Protein AF-A0A2N5TA46-F1 (afdb_monomer)

Foldseek 3Di:
DDDDDDDDDDDDDDDDDDDDDDPPPDDDDDDDDDDDDDDDPPPDDDDDDPPPPPPDDPVNLLVVLLVLLLVDDDDPDDDDDDDVLVVLLVLLVPDDPVQDPPPVASYPLLSVLSVVCPGDPPGDDLVVSVVVQVVVVVVVRHHDHPVSSSSSSVSSNVVLPWDWDWDAFPVGRIWIWTQVQSVVQVLLVDPVRLVQFDQFAEDDVPPPFQALSPDCLQFWQADQLQHDFWDQAPVRDIAGAQFWFQFLVRAIWGFRHWHDYPNFIKTWTARWDWDDPDDDAAIATEDAPPDTPPDPRTDMDGPNRTDDTQQPDADPVRDRNCRRHVQFYFHADPRDTHTDHGPPHVVCVLFVSFAEGEWEKAKEWDWDAPDPDSPPRIKIWIWIATSRGFLVVRPPPVRIGTITMDSVDDPLRNVLVVLVSLVCLSNRFDWHQRNVVRDIHTYHYAHQFYEDAQVVLCQQLQADRQPQAQQNDLWARLGDPDPVCCPDPVSVCQVVQHDPVRHHHHGHTDFLVLQVVLLVVLLVVLLVDLDPVVSVVSCNVSRGHWPLLVVQSVVLNVLQVVLVVCVVVVHDDDPQSPDSGGVSVVCCCVPPVVSSTRSSSSRRSDISNPRHDHDCFVPPQVHPLLVLLVVLLVPDDPVRLVQLLVLQVVDDCPVPPAPDDDSCCSRPVSVPDGSSNSLVCLVCCLPRVVVVDDPVSNVVSVVSNVVVVVVVVVVSSVVSVDDD

Organism: NCBI:txid200324

pLDDT: mean 81.71, std 19.93, range [21.41, 98.12]

Sequence (724 aa):
MDTDQNLNEAPLFVDEREGPTLDDFQNSEDEPDGEAEGIPDSIFSEEEPDDNETELNWIDMIDVAMEQIGSEPKDRTCNPPFSNFCQEETMIDDLTPDKTSWYPFLNKEYLVASLLVGYLYKIISRDMYHQIQSILTLYHVILPRWEAIQHMRAKIQTLINHTIIEKESVFGNPMFALNAKEIISDDLMNPLVAPHIDFFAEETKGNNIYKASQSNKWLKELAPDLRVQMVKSKNKKHFYNLEPVKMKNGKITVPVFFYIHQNEYFAKCYTPVYKSNQPNSKIQIGIPKNLLFNDEAMTVFPVDNMELTYDKIRMVNGMKLSECCRGNIYEINLNNWDLTILLPNPWRTKADGRILRHMPVNLYCDDTSGNKSKKWNKHISYYFTLSGLPPKILNQQFNCHFLCTSNIAGSLELGEMVVEQFNEMSDNGFEAYNITISQKVLVMTSVLCFLADSPMHAKITNTPVPGNSLNPCRYCILSSEKMKDRKHMPYICQFVQKNYHGLNCPNRVRTMEETSKNSKALWAYVKETMKLDKLNKKSLEFGVRDQINQKFAKQLFDYKAERVAIIKSGEELPEDMTNEIPQKLVDMEKNNPEKLFNPFLKLRGFDMVKDTPVDVLHVFLLGVVKYLFQDFMDGLNQKSKEKLLALWYSFNTNSLNIPSIRPTSMVQLLSSLIGKDFRIILQAAPFICFQFMTPSDIKIWSSLCHLGSLVFQVLTTWKNILKI

Structure (mmCIF, N/CA/C/O backbone):
data_AF-A0A2N5TA46-F1
#
_entry.id   AF-A0A2N5TA46-F1
#
loop_
_atom_site.group_PDB
_atom_site.id
_atom_site.type_symbol
_atom_site.label_atom_id
_atom_site.label_alt_id
_atom_site.label_comp_id
_atom_site.label_asym_id
_atom_site.label_entity_id
_atom_site.label_seq_id
_atom_site.pdbx_PDB_ins_code
_atom_site.Cartn_x
_atom_site.Cartn_y
_atom_site.Cartn_z
_atom_site.occupancy
_atom_site.B_iso_or_equiv
_atom_site.auth_seq_id
_atom_site.auth_comp_id
_atom_site.auth_asym_id
_atom_site.auth_atom_id
_atom_site.pdbx_PDB_model_num
ATOM 1 N N . MET A 1 1 ? 67.614 23.325 -19.350 1.00 29.45 1 MET A N 1
ATOM 2 C CA . MET A 1 1 ? 68.332 24.016 -20.434 1.00 29.45 1 MET A CA 1
ATOM 3 C C . MET A 1 1 ? 67.360 24.085 -21.583 1.00 29.45 1 MET A C 1
ATOM 5 O O . MET A 1 1 ? 66.917 23.037 -22.034 1.00 29.45 1 MET A O 1
ATOM 9 N N . ASP A 1 2 ? 66.940 25.306 -21.886 1.00 22.94 2 ASP A N 1
ATOM 10 C CA . ASP A 1 2 ? 66.052 25.662 -22.988 1.00 22.94 2 ASP A CA 1
ATOM 11 C C . ASP A 1 2 ? 66.687 25.428 -24.368 1.00 22.94 2 ASP A C 1
ATOM 13 O O . ASP A 1 2 ? 67.900 25.228 -24.455 1.00 22.94 2 ASP A O 1
ATOM 17 N N . THR A 1 3 ? 65.803 25.564 -25.371 1.00 23.62 3 THR A N 1
ATOM 18 C CA . THR A 1 3 ? 65.992 25.895 -26.802 1.00 23.62 3 THR A CA 1
ATOM 19 C C . THR A 1 3 ? 66.505 24.774 -27.724 1.00 23.62 3 THR A C 1
ATOM 21 O O . THR A 1 3 ? 67.377 24.000 -27.359 1.00 23.62 3 THR A O 1
ATOM 24 N N . ASP A 1 4 ? 66.020 24.576 -28.957 1.00 24.50 4 ASP A N 1
ATOM 25 C CA . ASP A 1 4 ? 65.034 25.273 -29.798 1.00 24.50 4 ASP A CA 1
ATOM 26 C C . ASP A 1 4 ? 64.664 24.372 -31.011 1.00 24.50 4 ASP A C 1
ATOM 28 O O . ASP A 1 4 ? 65.477 23.546 -31.418 1.00 24.50 4 ASP A O 1
ATOM 32 N N . GLN A 1 5 ? 63.437 24.543 -31.536 1.00 26.03 5 GLN A N 1
ATOM 33 C CA . GLN A 1 5 ? 63.015 24.720 -32.955 1.00 26.03 5 GLN A CA 1
ATOM 34 C C . GLN A 1 5 ? 63.821 24.046 -34.106 1.00 26.03 5 GLN A C 1
ATOM 36 O O . GLN A 1 5 ? 65.039 24.061 -34.114 1.00 26.03 5 GLN A O 1
ATOM 41 N N . ASN A 1 6 ? 63.272 23.569 -35.232 1.00 23.53 6 ASN A N 1
ATOM 42 C CA . ASN A 1 6 ? 61.960 23.686 -35.877 1.00 23.53 6 ASN A CA 1
ATOM 43 C C . ASN A 1 6 ? 61.950 22.815 -37.166 1.00 23.53 6 ASN A C 1
ATOM 45 O O . ASN A 1 6 ? 63.008 22.547 -37.727 1.00 23.53 6 ASN A O 1
ATOM 49 N N . LEU A 1 7 ? 60.739 22.558 -37.681 1.00 22.84 7 LEU A N 1
ATOM 50 C CA . LEU A 1 7 ? 60.357 22.422 -39.105 1.00 22.84 7 LEU A CA 1
ATOM 51 C C . LEU A 1 7 ? 60.828 21.203 -39.928 1.00 22.84 7 LEU A C 1
ATOM 53 O O . LEU A 1 7 ? 61.978 21.095 -40.333 1.00 22.84 7 LEU A O 1
ATOM 57 N N . ASN A 1 8 ? 59.849 20.386 -40.335 1.00 23.28 8 ASN A N 1
ATOM 58 C CA . ASN A 1 8 ? 59.770 19.868 -41.704 1.00 23.28 8 ASN A CA 1
ATOM 59 C C . ASN A 1 8 ? 58.305 19.748 -42.152 1.00 23.28 8 ASN A C 1
ATOM 61 O O . ASN A 1 8 ? 57.431 19.348 -41.382 1.00 23.28 8 ASN A O 1
ATOM 65 N N . GLU A 1 9 ? 58.079 20.165 -43.395 1.00 24.89 9 GLU A N 1
ATOM 66 C CA . GLU A 1 9 ? 56.803 20.315 -44.093 1.00 24.89 9 GLU A CA 1
ATOM 67 C C . GLU A 1 9 ? 56.245 18.981 -44.647 1.00 24.89 9 GLU A C 1
ATOM 69 O O . GLU A 1 9 ? 56.944 17.976 -44.751 1.00 24.89 9 GLU A O 1
ATOM 74 N N . ALA A 1 10 ? 54.944 19.024 -44.957 1.00 21.41 10 ALA A N 1
ATOM 75 C CA . ALA A 1 10 ? 53.957 17.994 -45.343 1.00 21.41 10 ALA A CA 1
ATOM 76 C C . ALA A 1 10 ? 54.214 17.318 -46.737 1.00 21.41 10 ALA A C 1
ATOM 78 O O . ALA A 1 10 ? 55.210 17.692 -47.354 1.00 21.41 10 ALA A O 1
ATOM 79 N N . PRO A 1 11 ? 53.356 16.421 -47.326 1.00 28.27 11 PRO A N 1
ATOM 80 C CA . PRO A 1 11 ? 51.952 16.100 -46.985 1.00 28.27 11 PRO A CA 1
ATOM 81 C C . PRO A 1 11 ? 51.408 14.646 -47.200 1.00 28.27 11 PRO A C 1
ATOM 83 O O . PRO A 1 11 ? 52.028 13.799 -47.829 1.00 28.27 11 PRO A O 1
ATOM 86 N N . LEU A 1 12 ? 50.176 14.445 -46.687 1.00 22.11 12 LEU A N 1
ATOM 87 C CA . LEU A 1 12 ? 49.022 13.644 -47.177 1.00 22.11 12 LEU A CA 1
ATOM 88 C C . LEU A 1 12 ? 49.197 12.171 -47.613 1.00 22.11 12 LEU A C 1
ATOM 90 O O . LEU A 1 12 ? 49.771 11.903 -48.655 1.00 22.11 12 LEU A O 1
ATOM 94 N N . PHE A 1 13 ? 48.522 11.251 -46.904 1.00 22.31 13 PHE A N 1
ATOM 95 C CA . PHE A 1 13 ? 47.407 10.427 -47.425 1.00 22.31 13 PHE A CA 1
ATOM 96 C C . PHE A 1 13 ? 46.668 9.776 -46.236 1.00 22.31 13 PHE A C 1
ATOM 98 O O . PHE A 1 13 ? 47.216 8.934 -45.527 1.00 22.31 13 PHE A O 1
ATOM 105 N N . VAL A 1 14 ? 45.436 10.228 -45.994 1.00 23.48 14 VAL A N 1
ATOM 106 C CA . VAL A 1 14 ? 44.452 9.626 -45.082 1.00 23.48 14 VAL A CA 1
ATOM 107 C C . VAL A 1 14 ? 43.553 8.762 -45.957 1.00 23.48 14 VAL A C 1
ATOM 109 O O . VAL A 1 14 ? 43.033 9.268 -46.947 1.00 23.48 14 VAL A O 1
ATOM 112 N N . ASP A 1 15 ? 43.406 7.482 -45.622 1.00 23.16 15 ASP A N 1
ATOM 113 C CA . ASP A 1 15 ? 42.408 6.607 -46.239 1.00 23.16 15 ASP A CA 1
ATOM 114 C C . ASP A 1 15 ? 41.250 6.449 -45.246 1.00 23.16 15 ASP A C 1
ATOM 116 O O . ASP A 1 15 ? 41.413 5.940 -44.131 1.00 23.16 15 ASP A O 1
ATOM 120 N N . GLU A 1 16 ? 40.108 7.002 -45.638 1.00 23.44 16 GLU A N 1
ATOM 121 C CA . GLU A 1 16 ? 38.848 7.038 -44.911 1.00 23.44 16 GLU A CA 1
ATOM 122 C C . GLU A 1 16 ? 38.172 5.660 -44.968 1.00 23.44 16 GLU A C 1
ATOM 124 O O . GLU A 1 16 ? 37.901 5.113 -46.035 1.00 23.44 16 GLU A O 1
ATOM 129 N N . ARG A 1 17 ? 37.821 5.104 -43.805 1.00 23.27 17 ARG A N 1
ATOM 130 C CA . ARG A 1 17 ? 36.659 4.212 -43.694 1.00 23.27 17 ARG A CA 1
ATOM 131 C C . ARG A 1 17 ? 35.778 4.723 -42.573 1.00 23.27 17 ARG A C 1
ATOM 133 O O . ARG A 1 17 ? 36.022 4.461 -41.397 1.00 23.27 17 ARG A O 1
ATOM 140 N N . GLU A 1 18 ? 34.788 5.501 -42.980 1.00 24.05 18 GLU A N 1
ATOM 141 C CA . GLU A 1 18 ? 33.686 5.980 -42.160 1.00 24.05 18 GLU A CA 1
ATOM 142 C C . GLU A 1 18 ? 32.912 4.786 -41.576 1.00 24.05 18 GLU A C 1
ATOM 144 O O . GLU A 1 18 ? 32.388 3.938 -42.299 1.00 24.05 18 GLU A O 1
ATOM 149 N N . GLY A 1 19 ? 32.866 4.702 -40.247 1.00 26.52 19 GLY A N 1
ATOM 150 C CA . GLY A 1 19 ? 31.848 3.946 -39.515 1.00 26.52 19 GLY A CA 1
ATOM 151 C C . GLY A 1 19 ? 30.713 4.901 -39.128 1.00 26.52 19 GLY A C 1
ATOM 152 O O . GLY A 1 19 ? 30.986 6.084 -38.912 1.00 26.52 19 GLY A O 1
ATOM 153 N N . PRO A 1 20 ? 29.452 4.442 -39.045 1.00 25.70 20 PRO A N 1
ATOM 154 C CA . PRO A 1 20 ? 28.317 5.347 -38.928 1.00 25.70 20 PRO A CA 1
ATOM 155 C C . PRO A 1 20 ? 28.329 6.108 -37.594 1.00 25.70 20 PRO A C 1
ATOM 157 O O . PRO A 1 20 ? 28.584 5.548 -36.525 1.00 25.70 20 PRO A O 1
ATOM 160 N N . THR A 1 21 ? 28.063 7.410 -37.689 1.00 24.97 21 THR A N 1
ATOM 161 C CA . THR A 1 21 ? 27.964 8.378 -36.594 1.00 24.97 21 THR A CA 1
ATOM 162 C C . THR A 1 21 ? 26.692 8.204 -35.760 1.00 24.97 21 THR A C 1
ATOM 164 O O . THR A 1 21 ? 25.652 7.757 -36.227 1.00 24.97 21 THR A O 1
ATOM 167 N N . LEU A 1 22 ? 26.806 8.581 -34.489 1.00 29.48 22 LEU A N 1
ATOM 168 C CA . LEU A 1 22 ? 25.920 8.270 -33.364 1.00 29.48 22 LEU A CA 1
ATOM 169 C C . LEU A 1 22 ? 24.770 9.287 -33.167 1.00 29.48 22 LEU A C 1
ATOM 171 O O . LEU A 1 22 ? 24.474 9.631 -32.024 1.00 29.48 22 LEU A O 1
ATOM 175 N N . ASP A 1 23 ? 24.130 9.753 -34.247 1.00 24.45 23 ASP A N 1
ATOM 176 C CA . ASP A 1 23 ? 23.087 10.803 -34.187 1.00 24.45 23 ASP A CA 1
ATOM 177 C C . ASP A 1 23 ? 21.690 10.425 -34.744 1.00 24.45 23 ASP A C 1
ATOM 179 O O . ASP A 1 23 ? 20.786 11.250 -34.681 1.00 24.45 23 ASP A O 1
ATOM 183 N N . ASP A 1 24 ? 21.427 9.173 -35.145 1.00 25.41 24 ASP A N 1
ATOM 184 C CA . ASP A 1 24 ? 20.117 8.763 -35.711 1.00 25.41 24 ASP A CA 1
ATOM 185 C C . ASP A 1 24 ? 19.249 7.869 -34.792 1.00 25.41 24 ASP A C 1
ATOM 187 O O . ASP A 1 24 ? 18.614 6.917 -35.235 1.00 25.41 24 ASP A O 1
ATOM 191 N N . PHE A 1 25 ? 19.175 8.165 -33.488 1.00 27.08 25 PHE A N 1
ATOM 192 C CA . PHE A 1 25 ? 18.201 7.521 -32.576 1.00 27.08 25 PHE A CA 1
ATOM 193 C C . PHE A 1 25 ? 17.400 8.531 -31.743 1.00 27.08 25 PHE A C 1
ATOM 195 O O . PHE A 1 25 ? 17.195 8.370 -30.537 1.00 27.08 25 PHE A O 1
ATOM 202 N N . GLN A 1 26 ? 16.914 9.586 -32.394 1.00 28.41 26 GLN A N 1
ATOM 203 C CA . GLN A 1 26 ? 15.806 10.388 -31.882 1.00 28.41 26 GLN A CA 1
ATOM 204 C C . GLN A 1 26 ? 14.692 10.414 -32.932 1.00 28.41 26 GLN A C 1
ATOM 206 O O . GLN A 1 26 ? 14.925 10.828 -34.060 1.00 28.41 26 GLN A O 1
ATOM 211 N N . ASN A 1 27 ? 13.493 10.005 -32.500 1.00 25.33 27 ASN A N 1
ATOM 212 C CA . ASN A 1 27 ? 12.210 9.907 -33.220 1.00 25.33 27 ASN A CA 1
ATOM 213 C C . ASN A 1 27 ? 11.881 8.531 -33.828 1.00 25.33 27 ASN A C 1
ATOM 215 O O . ASN A 1 27 ? 12.251 8.219 -34.953 1.00 25.33 27 ASN A O 1
ATOM 219 N N . SER A 1 28 ? 11.112 7.736 -33.079 1.00 23.19 28 SER A N 1
ATOM 220 C CA . SER A 1 28 ? 10.091 6.810 -33.604 1.00 23.19 28 SER A CA 1
ATOM 221 C C . SER A 1 28 ? 9.283 6.238 -32.431 1.00 23.19 28 SER A C 1
ATOM 223 O O . SER A 1 28 ? 9.544 5.155 -31.917 1.00 23.19 28 SER A O 1
ATOM 225 N N . GLU A 1 29 ? 8.320 7.022 -31.947 1.00 30.52 29 GLU A N 1
ATOM 226 C CA . GLU A 1 29 ? 7.071 6.445 -31.447 1.00 30.52 29 GLU A CA 1
ATOM 227 C C . GLU A 1 29 ? 6.138 6.441 -32.672 1.00 30.52 29 GLU A C 1
ATOM 229 O O . GLU A 1 29 ? 5.979 7.495 -33.284 1.00 30.52 29 GLU A O 1
ATOM 234 N N . ASP A 1 30 ? 5.617 5.259 -33.021 1.00 26.78 30 ASP A N 1
ATOM 235 C CA . ASP A 1 30 ? 4.690 4.900 -34.119 1.00 26.78 30 ASP A CA 1
ATOM 236 C C . ASP A 1 30 ? 5.305 4.146 -35.333 1.00 26.78 30 ASP A C 1
ATOM 238 O O . ASP A 1 30 ? 6.180 4.667 -36.018 1.00 26.78 30 ASP A O 1
ATOM 242 N N . GLU A 1 31 ? 4.748 2.939 -35.589 1.00 25.23 31 GLU A N 1
ATOM 243 C CA . GLU A 1 31 ? 4.816 2.021 -36.767 1.00 25.23 31 GLU A CA 1
ATOM 244 C C . GLU A 1 31 ? 5.613 0.682 -36.632 1.00 25.23 31 GLU A C 1
ATOM 246 O O . GLU A 1 31 ? 6.536 0.582 -35.825 1.00 25.23 31 GLU A O 1
ATOM 251 N N . PRO A 1 32 ? 5.173 -0.407 -37.320 1.00 28.12 32 PRO A N 1
ATOM 252 C CA . PRO A 1 32 ? 5.098 -1.765 -36.764 1.00 28.12 32 PRO A CA 1
ATOM 253 C C . PRO A 1 32 ? 6.336 -2.646 -36.999 1.00 28.12 32 PRO A C 1
ATOM 255 O O . PRO A 1 32 ? 7.006 -2.573 -38.026 1.00 28.12 32 PRO A O 1
ATOM 258 N N . ASP A 1 33 ? 6.579 -3.553 -36.049 1.00 27.38 33 ASP A N 1
ATOM 259 C CA . ASP A 1 33 ? 7.666 -4.538 -36.074 1.00 27.38 33 ASP A CA 1
ATOM 260 C C . ASP A 1 33 ? 7.595 -5.472 -37.297 1.00 27.38 33 ASP A C 1
ATOM 262 O O . ASP A 1 33 ? 6.745 -6.365 -37.368 1.00 27.38 33 ASP A O 1
ATOM 266 N N . GLY A 1 34 ? 8.549 -5.308 -38.214 1.00 23.86 34 GLY A N 1
ATOM 267 C CA . GLY A 1 34 ? 8.835 -6.239 -39.301 1.00 23.86 34 GLY A CA 1
ATOM 268 C C . GLY A 1 34 ? 9.556 -7.503 -38.817 1.00 23.86 34 GLY A C 1
ATOM 269 O O . GLY A 1 34 ? 10.651 -7.440 -38.266 1.00 23.86 34 GLY A O 1
ATOM 270 N N . GLU A 1 35 ? 8.871 -8.629 -39.011 1.00 25.56 35 GLU A N 1
ATOM 271 C CA . GLU A 1 35 ? 9.327 -9.988 -39.345 1.00 25.56 35 GLU A CA 1
ATOM 272 C C . GLU A 1 35 ? 10.775 -10.405 -38.999 1.00 25.56 35 GLU A C 1
ATOM 274 O O . GLU A 1 35 ? 11.746 -9.999 -39.633 1.00 25.56 35 GLU A O 1
ATOM 279 N N . ALA A 1 36 ? 10.891 -11.364 -38.073 1.00 27.27 36 ALA A N 1
ATOM 280 C CA . ALA A 1 36 ? 11.985 -12.332 -38.051 1.00 27.27 36 ALA A CA 1
ATOM 281 C C . ALA A 1 36 ? 11.397 -13.717 -38.361 1.00 27.27 36 ALA A C 1
ATOM 283 O O . ALA A 1 36 ? 10.435 -14.145 -37.718 1.00 27.27 36 ALA A O 1
ATOM 284 N N . GLU A 1 37 ? 11.951 -14.368 -39.382 1.00 26.61 37 GLU A N 1
ATOM 285 C CA . GLU A 1 37 ? 11.526 -15.654 -39.938 1.00 26.61 37 GLU A CA 1
ATOM 286 C C . GLU A 1 37 ? 11.406 -16.765 -38.878 1.00 26.61 37 GLU A C 1
ATOM 288 O O . GLU A 1 37 ? 12.203 -16.871 -37.944 1.00 26.61 37 GLU A O 1
ATOM 293 N N . GLY A 1 38 ? 10.367 -17.590 -39.036 1.00 26.06 38 GLY A N 1
ATOM 294 C CA . GLY A 1 38 ? 9.942 -18.599 -38.073 1.00 26.06 38 GLY A CA 1
ATOM 295 C C . GLY A 1 38 ? 10.876 -19.804 -37.925 1.00 26.06 38 GLY A C 1
ATOM 296 O O . GLY A 1 38 ? 11.533 -20.246 -38.865 1.00 26.06 38 GLY A O 1
ATOM 297 N N . ILE A 1 39 ? 10.844 -20.393 -36.727 1.00 26.86 39 ILE A N 1
ATOM 298 C CA . ILE A 1 39 ? 11.339 -21.745 -36.436 1.00 26.86 39 ILE A CA 1
ATOM 299 C C . ILE A 1 39 ? 10.184 -22.518 -35.759 1.00 26.86 39 ILE A C 1
ATOM 301 O O . ILE A 1 39 ? 9.507 -21.929 -34.918 1.00 26.86 39 ILE A O 1
ATOM 305 N N . PRO A 1 40 ? 9.902 -23.789 -36.118 1.00 26.17 40 PRO A N 1
ATOM 306 C CA . PRO A 1 40 ? 8.615 -24.436 -35.827 1.00 26.17 40 PRO A CA 1
ATOM 307 C C . PRO A 1 40 ? 8.371 -24.784 -34.348 1.00 26.17 40 PRO A C 1
ATOM 309 O O . PRO A 1 40 ? 9.237 -25.354 -33.683 1.00 26.17 40 PRO A O 1
ATOM 312 N N . ASP A 1 41 ? 7.126 -24.578 -33.908 1.00 27.61 41 ASP A N 1
ATOM 313 C CA . ASP A 1 41 ? 6.536 -24.817 -32.573 1.00 27.61 41 ASP A CA 1
ATOM 314 C C . ASP A 1 41 ? 6.483 -26.293 -32.093 1.00 27.61 41 ASP A C 1
ATOM 316 O O . ASP A 1 41 ? 5.653 -26.652 -31.262 1.00 27.61 41 ASP A O 1
ATOM 320 N N . SER A 1 42 ? 7.345 -27.189 -32.583 1.00 26.03 42 SER A N 1
ATOM 321 C CA . SER A 1 42 ? 7.214 -28.644 -32.336 1.00 26.03 42 SER A CA 1
ATOM 322 C C . SER A 1 42 ? 8.268 -29.284 -31.420 1.00 26.03 42 SER A C 1
ATOM 324 O O . SER A 1 42 ? 8.308 -30.505 -31.320 1.00 26.03 42 SER A O 1
ATOM 326 N N . ILE A 1 43 ? 9.110 -28.507 -30.726 1.00 27.42 43 ILE A N 1
ATOM 327 C CA . ILE A 1 43 ? 10.175 -29.063 -29.852 1.00 27.42 43 ILE A CA 1
ATOM 328 C C . ILE A 1 43 ? 9.984 -28.731 -28.359 1.00 27.42 43 ILE A C 1
ATOM 330 O O . ILE A 1 43 ? 10.680 -29.279 -27.509 1.00 27.42 43 ILE A O 1
ATOM 334 N N . PHE A 1 44 ? 9.005 -27.900 -27.995 1.00 31.06 44 PHE A N 1
ATOM 335 C CA . PHE A 1 44 ? 8.810 -27.483 -26.601 1.00 31.06 44 PHE A CA 1
ATOM 336 C C . PHE A 1 44 ? 7.364 -27.661 -26.143 1.00 31.06 44 PHE A C 1
ATOM 338 O O . PHE A 1 44 ? 6.662 -26.698 -25.848 1.00 31.06 44 PHE A O 1
ATOM 345 N N . SER A 1 45 ? 6.931 -28.914 -26.059 1.00 30.86 45 SER A N 1
ATOM 346 C CA . SER A 1 45 ? 5.736 -29.296 -25.309 1.00 30.86 45 SER A CA 1
ATOM 347 C C . SER A 1 45 ? 5.979 -30.619 -24.590 1.00 30.86 45 SER A C 1
ATOM 349 O O . SER A 1 45 ? 5.493 -31.661 -25.012 1.00 30.86 45 SER A O 1
ATOM 351 N N . GLU A 1 46 ? 6.738 -30.560 -23.502 1.00 26.53 46 GLU A N 1
ATOM 352 C CA . GLU A 1 46 ? 6.611 -31.512 -22.402 1.00 26.53 46 GLU A CA 1
ATOM 353 C C . GLU A 1 46 ? 6.507 -30.676 -21.121 1.00 26.53 46 GLU A C 1
ATOM 355 O O . GLU A 1 46 ? 7.467 -30.041 -20.678 1.00 26.53 46 GLU A O 1
ATOM 360 N N . GLU A 1 47 ? 5.284 -30.578 -20.599 1.00 29.75 47 GLU A N 1
ATOM 361 C CA . GLU A 1 47 ? 5.034 -30.162 -19.223 1.00 29.75 47 GLU A CA 1
ATOM 362 C C . GLU A 1 47 ? 5.532 -31.302 -18.327 1.00 29.75 47 GLU A C 1
ATOM 364 O O . GLU A 1 47 ? 4.942 -32.380 -18.316 1.00 29.75 47 GLU A O 1
ATOM 369 N N . GLU A 1 48 ? 6.638 -31.098 -17.609 1.00 26.58 48 GLU A N 1
ATOM 370 C CA . GLU A 1 48 ? 6.962 -31.986 -16.491 1.00 26.58 48 GLU A CA 1
ATOM 371 C C . GLU A 1 48 ? 6.053 -31.653 -15.295 1.00 26.58 48 GLU A C 1
ATOM 373 O O . GLU A 1 48 ? 5.805 -30.469 -15.030 1.00 26.58 48 GLU A O 1
ATOM 378 N N . PRO A 1 49 ? 5.552 -32.675 -14.576 1.00 28.05 49 PRO A N 1
ATOM 379 C CA . PRO A 1 49 ? 4.652 -32.497 -13.449 1.00 28.05 49 PRO A CA 1
ATOM 380 C C . PRO A 1 49 ? 5.414 -31.875 -12.276 1.00 28.05 49 PRO A C 1
ATOM 382 O O . PRO A 1 49 ? 6.499 -32.320 -11.898 1.00 28.05 49 PRO A O 1
ATOM 385 N N . ASP A 1 50 ? 4.848 -30.822 -11.695 1.00 28.25 50 ASP A N 1
ATOM 386 C CA . ASP A 1 50 ? 5.333 -30.253 -10.440 1.00 28.25 50 ASP A CA 1
ATOM 387 C C . ASP A 1 50 ? 4.899 -31.204 -9.308 1.00 28.25 50 ASP A C 1
ATOM 389 O O . ASP A 1 50 ? 3.828 -31.045 -8.726 1.00 28.25 50 ASP A O 1
ATOM 393 N N . ASP A 1 51 ? 5.707 -32.238 -9.039 1.00 30.22 51 ASP A N 1
ATOM 394 C CA . ASP A 1 51 ? 5.513 -33.236 -7.969 1.00 30.22 51 ASP A CA 1
ATOM 395 C C . ASP A 1 51 ? 5.732 -32.624 -6.567 1.00 30.22 51 ASP A C 1
ATOM 397 O O . ASP A 1 51 ? 6.546 -33.070 -5.757 1.00 30.22 51 ASP A O 1
ATOM 401 N N . ASN A 1 52 ? 4.990 -31.565 -6.260 1.00 34.38 52 ASN A N 1
ATOM 402 C CA . ASN A 1 52 ? 4.657 -31.154 -4.903 1.00 34.38 52 ASN A CA 1
ATOM 403 C C . ASN A 1 52 ? 3.169 -30.786 -4.856 1.00 34.38 52 ASN A C 1
ATOM 405 O O . ASN A 1 52 ? 2.793 -29.681 -4.460 1.00 34.38 52 ASN A O 1
ATOM 409 N N . GLU A 1 53 ? 2.313 -31.730 -5.250 1.00 37.25 53 GLU A N 1
ATOM 410 C CA . GLU A 1 53 ? 0.905 -31.719 -4.865 1.00 37.25 53 GLU A CA 1
ATOM 411 C C . GLU A 1 53 ? 0.824 -31.843 -3.336 1.00 37.25 53 GLU A C 1
ATOM 413 O O . GLU A 1 53 ? 0.766 -32.926 -2.756 1.00 37.25 53 GLU A O 1
ATOM 418 N N . THR A 1 54 ? 0.823 -30.709 -2.637 1.00 39.22 54 THR A N 1
ATOM 419 C CA . THR A 1 54 ? 0.050 -30.636 -1.398 1.00 39.22 54 THR A CA 1
ATOM 420 C C . THR A 1 54 ? -1.382 -30.985 -1.776 1.00 39.22 54 THR A C 1
ATOM 422 O O . THR A 1 54 ? -2.014 -30.182 -2.460 1.00 39.22 54 THR A O 1
ATOM 425 N N . GLU A 1 55 ? -1.859 -32.171 -1.382 1.00 38.41 55 GLU A N 1
ATOM 426 C CA . GLU A 1 55 ? -3.261 -32.577 -1.520 1.00 38.41 55 GLU A CA 1
ATOM 427 C C . GLU A 1 55 ? -4.151 -31.416 -1.050 1.00 38.41 55 GLU A C 1
ATOM 429 O O . GLU A 1 55 ? -4.212 -31.117 0.146 1.00 38.41 55 GLU A O 1
ATOM 434 N N . LEU A 1 56 ? -4.791 -30.713 -1.993 1.00 46.06 56 LEU A N 1
ATOM 435 C CA . LEU A 1 56 ? -5.824 -29.744 -1.647 1.00 46.06 56 LEU A CA 1
ATOM 436 C C . LEU A 1 56 ? -6.939 -30.522 -0.953 1.00 46.06 56 LEU A C 1
ATOM 438 O O . LEU A 1 56 ? -7.424 -31.531 -1.472 1.00 46.06 56 LEU A O 1
ATOM 442 N N . ASN A 1 57 ? -7.354 -30.057 0.220 1.00 53.16 57 ASN A N 1
ATOM 443 C CA . ASN A 1 57 ? -8.497 -30.643 0.894 1.00 53.16 57 ASN A CA 1
ATOM 444 C C . ASN A 1 57 ? -9.739 -30.445 0.005 1.00 53.16 57 ASN A C 1
ATOM 446 O O . ASN A 1 57 ? -9.887 -29.418 -0.657 1.00 53.16 57 ASN A O 1
ATOM 450 N N . TRP A 1 58 ? -10.653 -31.415 -0.012 1.00 49.41 58 TRP A N 1
ATOM 451 C CA . TRP A 1 58 ? -11.864 -31.368 -0.839 1.00 49.41 58 TRP A CA 1
ATOM 452 C C . TRP A 1 58 ? -12.710 -30.107 -0.586 1.00 49.41 58 TRP A C 1
ATOM 454 O O . TRP A 1 58 ? -13.370 -29.623 -1.499 1.00 49.41 58 TRP A O 1
ATOM 464 N N . ILE A 1 59 ? -12.658 -29.562 0.635 1.00 54.84 59 ILE A N 1
ATOM 465 C CA . ILE A 1 59 ? -13.315 -28.303 1.020 1.00 54.84 59 ILE A CA 1
ATOM 466 C C . ILE A 1 59 ? -12.670 -27.115 0.298 1.00 54.84 59 ILE A C 1
ATOM 468 O O . ILE A 1 59 ? -13.378 -26.309 -0.295 1.00 54.84 59 ILE A O 1
ATOM 472 N N . ASP A 1 60 ? -11.336 -27.062 0.264 1.00 57.00 60 ASP A N 1
ATOM 473 C CA . ASP A 1 60 ? -10.581 -25.988 -0.388 1.00 57.00 60 ASP A CA 1
ATOM 474 C C . ASP A 1 60 ? -10.905 -25.930 -1.888 1.00 57.00 60 ASP A C 1
ATOM 476 O O . ASP A 1 60 ? -11.046 -24.856 -2.466 1.00 57.00 60 ASP A O 1
ATOM 480 N N . MET A 1 61 ? -11.083 -27.093 -2.525 1.00 58.81 61 MET A N 1
ATOM 481 C CA . MET A 1 61 ? -11.481 -27.164 -3.932 1.00 58.81 61 MET A CA 1
ATOM 482 C C . MET A 1 61 ? -12.889 -26.619 -4.187 1.00 58.81 61 MET A C 1
ATOM 484 O O . MET A 1 61 ? -13.118 -26.017 -5.235 1.00 58.81 61 MET A O 1
ATOM 488 N N . ILE A 1 62 ? -13.832 -26.841 -3.266 1.00 62.59 62 ILE A N 1
ATOM 489 C CA . ILE A 1 62 ? -15.214 -26.359 -3.396 1.00 62.59 62 ILE A CA 1
ATOM 490 C C . ILE A 1 62 ? -15.267 -24.841 -3.233 1.00 62.59 62 ILE A C 1
ATOM 492 O O . ILE A 1 62 ? -15.919 -24.176 -4.037 1.00 62.59 62 ILE A O 1
ATOM 496 N N . ASP A 1 63 ? -14.558 -24.292 -2.246 1.00 61.00 63 ASP A N 1
ATOM 497 C CA . ASP A 1 63 ? -14.538 -22.848 -2.001 1.00 61.00 63 ASP A CA 1
ATOM 498 C C . ASP A 1 63 ? -13.892 -22.098 -3.177 1.00 61.00 63 ASP A C 1
ATOM 500 O O . ASP A 1 63 ? -14.470 -21.138 -3.691 1.00 61.00 63 ASP A O 1
ATOM 504 N N . VAL A 1 64 ? -12.763 -22.605 -3.693 1.00 62.59 64 VAL A N 1
ATOM 505 C CA . VAL A 1 64 ? -12.116 -22.077 -4.910 1.00 62.59 64 VAL A CA 1
ATOM 506 C C . VAL A 1 64 ? -13.063 -22.146 -6.109 1.00 62.59 64 VAL A C 1
ATOM 508 O O . VAL A 1 64 ? -13.186 -21.186 -6.865 1.00 62.59 64 VAL A O 1
ATOM 511 N N . ALA A 1 65 ? -13.754 -23.272 -6.291 1.00 62.19 65 ALA A N 1
ATOM 512 C CA . ALA A 1 65 ? -14.715 -23.446 -7.372 1.00 62.19 65 ALA A CA 1
ATOM 513 C C . ALA A 1 65 ? -15.878 -22.446 -7.294 1.00 62.19 65 ALA A C 1
ATOM 515 O O . ALA A 1 65 ? -16.269 -21.879 -8.311 1.00 62.19 65 ALA A O 1
ATOM 516 N N . MET A 1 66 ? -16.432 -22.214 -6.103 1.00 62.84 66 MET A N 1
ATOM 517 C CA . MET A 1 66 ? -17.532 -21.268 -5.903 1.00 62.84 66 MET A CA 1
ATOM 518 C C . MET A 1 66 ? -17.117 -19.824 -6.188 1.00 62.84 66 MET A C 1
ATOM 520 O O . MET A 1 66 ? -17.844 -19.109 -6.878 1.00 62.84 66 MET A O 1
ATOM 524 N N . GLU A 1 67 ? -15.943 -19.408 -5.714 1.00 61.44 67 GLU A N 1
ATOM 525 C CA . GLU A 1 67 ? -15.398 -18.074 -5.983 1.00 61.44 67 GLU A CA 1
ATOM 526 C C . GLU A 1 67 ? -15.112 -17.872 -7.481 1.00 61.44 67 GLU A C 1
ATOM 528 O O . GLU A 1 67 ? -15.438 -16.834 -8.067 1.00 61.44 67 GLU A O 1
ATOM 533 N N . GLN A 1 68 ? -14.576 -18.902 -8.141 1.00 62.34 68 GLN A N 1
ATOM 534 C CA . GLN A 1 68 ? -14.318 -18.862 -9.576 1.00 62.34 68 GLN A CA 1
ATOM 535 C C . GLN A 1 68 ? -15.610 -18.811 -10.406 1.00 62.34 68 GLN A C 1
ATOM 537 O O . GLN A 1 68 ? -15.645 -18.058 -11.375 1.00 62.34 68 GLN A O 1
ATOM 542 N N . ILE A 1 69 ? -16.683 -19.516 -10.011 1.00 64.31 69 ILE A N 1
ATOM 543 C CA . ILE A 1 69 ? -18.022 -19.387 -10.631 1.00 64.31 69 ILE A CA 1
ATOM 544 C C . ILE A 1 69 ? -18.550 -17.957 -10.491 1.00 64.31 69 ILE A C 1
ATOM 546 O O . ILE A 1 69 ? -19.094 -17.406 -11.451 1.00 64.31 69 ILE A O 1
ATOM 550 N N . GLY A 1 70 ? -18.377 -17.353 -9.310 1.00 54.31 70 GLY A N 1
ATOM 551 C CA . GLY A 1 70 ? -18.731 -15.953 -9.051 1.00 54.31 70 GLY A CA 1
ATOM 552 C C . GLY A 1 70 ? -18.015 -14.971 -9.985 1.00 54.31 70 GLY A C 1
ATOM 553 O O . GLY A 1 70 ? -18.581 -13.950 -10.362 1.00 54.31 70 GLY A O 1
ATOM 554 N N . SER A 1 71 ? -16.804 -15.324 -10.418 1.00 53.72 71 SER A N 1
ATOM 555 C CA . SER A 1 71 ? -15.946 -14.502 -11.278 1.00 53.72 71 SER A CA 1
ATOM 556 C C . SER A 1 71 ? -16.187 -14.691 -12.789 1.00 53.72 71 SER A C 1
ATOM 558 O O . SER A 1 71 ? -15.539 -14.020 -13.596 1.00 53.72 71 SER A O 1
ATOM 560 N N . GLU A 1 72 ? -17.076 -15.603 -13.208 1.00 60.41 72 GLU A N 1
ATOM 561 C CA . GLU A 1 72 ? -17.357 -15.860 -14.630 1.00 60.41 72 GLU A CA 1
ATOM 562 C C . GLU A 1 72 ? -18.208 -14.736 -15.267 1.00 60.41 72 GLU A C 1
ATOM 564 O O . GLU A 1 72 ? -19.197 -14.288 -14.682 1.00 60.41 72 GLU A O 1
ATOM 569 N N . PRO A 1 73 ? -17.881 -14.273 -16.492 1.00 48.66 73 PRO A N 1
ATOM 570 C CA . PRO A 1 73 ? -18.685 -13.272 -17.189 1.00 48.66 73 PRO A CA 1
ATOM 571 C C . PRO A 1 73 ? -20.067 -13.828 -17.569 1.00 48.66 73 PRO A C 1
ATOM 573 O O . PRO A 1 73 ? -20.199 -14.989 -17.950 1.00 48.66 73 PRO A O 1
ATOM 576 N N . LYS A 1 74 ? -21.104 -12.978 -17.523 1.00 47.16 74 LYS A N 1
ATOM 577 C CA . LYS A 1 74 ? -22.470 -13.353 -17.929 1.00 47.16 74 LYS A CA 1
ATOM 578 C C . LYS A 1 74 ? -22.503 -13.750 -19.404 1.00 47.16 74 LYS A C 1
ATOM 580 O O . LYS A 1 74 ? -22.318 -12.899 -20.278 1.00 47.16 74 LYS A O 1
ATOM 585 N N . ASP A 1 75 ? -22.789 -15.016 -19.676 1.00 42.62 75 ASP A N 1
ATOM 586 C CA . ASP A 1 75 ? -22.919 -15.506 -21.041 1.00 42.62 75 ASP A CA 1
ATOM 587 C C . ASP A 1 75 ? -24.232 -15.004 -21.673 1.00 42.62 75 ASP A C 1
ATOM 589 O O . ASP A 1 75 ? -25.297 -15.011 -21.051 1.00 42.62 75 ASP A O 1
ATOM 593 N N . ARG A 1 76 ? -24.175 -14.514 -22.917 1.00 36.47 76 ARG A N 1
ATOM 594 C CA . ARG A 1 76 ? -25.303 -13.819 -23.581 1.00 36.47 76 ARG A CA 1
ATOM 595 C C . ARG A 1 76 ? -26.300 -14.749 -24.285 1.00 36.47 76 ARG A C 1
ATOM 597 O O . ARG A 1 76 ? -27.074 -14.276 -25.115 1.00 36.47 76 ARG A O 1
ATOM 604 N N . THR A 1 77 ? -26.325 -16.051 -23.996 1.00 36.62 77 THR A N 1
ATOM 605 C CA . THR A 1 77 ? -27.172 -16.987 -24.759 1.00 36.62 77 THR A CA 1
ATOM 606 C C . THR A 1 77 ? -27.982 -17.953 -23.892 1.00 36.62 77 THR A C 1
ATOM 608 O O . THR A 1 77 ? -27.573 -19.076 -23.631 1.00 36.62 77 THR A O 1
ATOM 611 N N . CYS A 1 78 ? -29.209 -17.550 -23.542 1.00 35.38 78 CYS A N 1
ATOM 612 C CA . CYS A 1 78 ? -30.276 -18.490 -23.183 1.00 35.38 78 CYS A CA 1
ATOM 613 C C . CYS A 1 78 ? -31.272 -18.584 -24.351 1.00 35.38 78 CYS A C 1
ATOM 615 O O . CYS A 1 78 ? -32.017 -17.643 -24.616 1.00 35.38 78 CYS A O 1
ATOM 617 N N . ASN A 1 79 ? -31.272 -19.713 -25.068 1.00 37.75 79 ASN A N 1
ATOM 618 C CA . ASN A 1 79 ? -32.332 -20.077 -26.019 1.00 37.75 79 ASN A CA 1
ATOM 619 C C . ASN A 1 79 ? -33.492 -20.777 -25.275 1.00 37.75 79 ASN A C 1
ATOM 621 O O . ASN A 1 79 ? -33.252 -21.367 -24.223 1.00 37.75 79 ASN A O 1
ATOM 625 N N . PRO A 1 80 ? -34.741 -20.727 -25.784 1.00 38.56 80 PRO A N 1
ATOM 626 C CA . PRO A 1 80 ? -35.929 -21.093 -25.014 1.00 38.56 80 PRO A CA 1
ATOM 627 C C . PRO A 1 80 ? -36.106 -22.620 -24.837 1.00 38.56 80 PRO A C 1
ATOM 629 O O . PRO A 1 80 ? -35.569 -23.399 -25.629 1.00 38.56 80 PRO A O 1
ATOM 632 N N . PRO A 1 81 ? -36.879 -23.064 -23.825 1.00 42.50 81 PRO A N 1
ATOM 633 C CA . PRO A 1 81 ? -36.761 -24.419 -23.282 1.00 42.50 81 PRO A CA 1
ATOM 634 C C . PRO A 1 81 ? -37.709 -25.490 -23.851 1.00 42.50 81 PRO A C 1
ATOM 636 O O . PRO A 1 81 ? -38.845 -25.209 -24.225 1.00 42.50 81 PRO A O 1
ATOM 639 N N . PHE A 1 82 ? -37.262 -26.756 -23.824 1.00 42.00 82 PHE A N 1
ATOM 640 C CA . PHE A 1 82 ? -38.079 -27.975 -24.011 1.00 42.00 82 PHE A CA 1
ATOM 641 C C . PHE A 1 82 ? -38.555 -28.548 -22.657 1.00 42.00 82 PHE A C 1
ATOM 643 O O . PHE A 1 82 ? -37.901 -28.351 -21.647 1.00 42.00 82 PHE A O 1
ATOM 650 N N . SER A 1 83 ? -39.642 -29.327 -22.600 1.00 45.41 83 SER A N 1
ATOM 651 C CA . SER A 1 83 ? -40.385 -29.658 -21.356 1.00 45.41 83 SER A CA 1
ATOM 652 C C . SER A 1 83 ? -39.602 -30.245 -20.162 1.00 45.41 83 SER A C 1
ATOM 654 O O . SER A 1 83 ? -40.004 -30.016 -19.025 1.00 45.41 83 SER A O 1
ATOM 656 N N . ASN A 1 84 ? -38.505 -30.986 -20.372 1.00 49.78 84 ASN A N 1
ATOM 657 C CA . ASN A 1 84 ? -37.677 -31.512 -19.267 1.00 49.78 84 ASN A CA 1
ATOM 658 C C . ASN A 1 84 ? -36.693 -30.471 -18.700 1.00 49.78 84 ASN A C 1
ATOM 660 O O . ASN A 1 84 ? -36.140 -30.679 -17.629 1.00 49.78 84 ASN A O 1
ATOM 664 N N . PHE A 1 85 ? -36.477 -29.365 -19.412 1.00 52.03 85 PHE A N 1
ATOM 665 C CA . PHE A 1 85 ? -35.654 -28.232 -18.985 1.00 52.03 85 PHE A CA 1
ATOM 666 C C . PHE A 1 85 ? -36.274 -27.523 -17.771 1.00 52.03 85 PHE A C 1
ATOM 668 O O . PHE A 1 85 ? -35.577 -27.217 -16.813 1.00 52.03 85 PHE A O 1
ATOM 675 N N . CYS A 1 86 ? -37.603 -27.368 -17.747 1.00 55.44 86 CYS A N 1
ATOM 676 C CA . CYS A 1 86 ? -38.286 -26.624 -16.685 1.00 55.44 86 CYS A CA 1
ATOM 677 C C . CYS A 1 86 ? -38.241 -27.304 -15.304 1.00 55.44 86 CYS A C 1
ATOM 679 O O . CYS A 1 86 ? -38.419 -26.625 -14.298 1.00 55.44 86 CYS A O 1
ATOM 681 N N . GLN A 1 87 ? -38.036 -28.625 -15.215 1.00 64.38 87 GLN A N 1
ATOM 682 C CA . GLN A 1 87 ? -38.052 -29.329 -13.922 1.00 64.38 87 GLN A CA 1
ATOM 683 C C . GLN A 1 87 ? -36.743 -29.158 -13.144 1.00 64.38 87 GLN A C 1
ATOM 685 O O . GLN A 1 87 ? -36.779 -28.920 -11.941 1.00 64.38 87 GLN A O 1
ATOM 690 N N . GLU A 1 88 ? -35.594 -29.248 -13.818 1.00 72.75 88 GLU A N 1
ATOM 691 C CA . GLU A 1 88 ? -34.297 -29.021 -13.171 1.00 72.75 88 GLU A CA 1
ATOM 692 C C . GLU A 1 88 ? -34.147 -27.545 -12.778 1.00 72.75 88 GLU A C 1
ATOM 694 O O . GLU A 1 88 ? -33.761 -27.257 -11.651 1.00 72.75 88 GLU A O 1
ATOM 699 N N . GLU A 1 89 ? -34.541 -26.606 -13.642 1.00 75.50 89 GLU A N 1
ATOM 700 C CA . GLU A 1 89 ? -34.486 -25.171 -13.328 1.00 75.50 89 GLU A CA 1
ATOM 701 C C . GLU A 1 89 ? -35.386 -24.770 -12.166 1.00 75.50 89 GLU A C 1
ATOM 703 O O . GLU A 1 89 ? -34.943 -24.037 -11.291 1.00 75.50 89 GLU A O 1
ATOM 708 N N . THR A 1 90 ? -36.611 -25.298 -12.089 1.00 78.00 90 THR A N 1
ATOM 709 C CA . THR A 1 90 ? -37.495 -25.002 -10.948 1.00 78.00 90 THR A CA 1
ATOM 710 C C . THR A 1 90 ? -36.924 -25.530 -9.635 1.00 78.00 90 THR A C 1
ATOM 712 O O . THR A 1 90 ? -36.983 -24.839 -8.620 1.00 78.00 90 THR A O 1
ATOM 715 N N . MET A 1 91 ? -36.295 -26.711 -9.642 1.00 81.69 91 MET A N 1
ATOM 716 C CA . MET A 1 91 ? -35.581 -27.226 -8.468 1.00 81.69 91 MET A CA 1
ATOM 717 C C . MET A 1 91 ? -34.385 -26.349 -8.082 1.00 81.69 91 MET A C 1
ATOM 719 O O . MET A 1 91 ? -34.143 -26.131 -6.892 1.00 81.69 91 MET A O 1
ATOM 723 N N . ILE A 1 92 ? -33.644 -25.849 -9.074 1.00 83.94 92 ILE A N 1
ATOM 724 C CA . ILE A 1 92 ? -32.533 -24.923 -8.859 1.00 83.94 92 ILE A CA 1
ATOM 725 C C . ILE A 1 92 ? -33.061 -23.621 -8.274 1.00 83.94 92 ILE A C 1
ATOM 727 O O . ILE A 1 92 ? -32.548 -23.206 -7.244 1.00 83.94 92 ILE A O 1
ATOM 731 N N . ASP A 1 93 ? -34.095 -23.011 -8.847 1.00 83.12 93 ASP A N 1
ATOM 732 C CA . ASP A 1 93 ? -34.681 -21.741 -8.401 1.00 83.12 93 ASP A CA 1
ATOM 733 C C . ASP A 1 93 ? -35.229 -21.823 -6.976 1.00 83.12 93 ASP A C 1
ATOM 735 O O . ASP A 1 93 ? -34.982 -20.925 -6.167 1.00 83.12 93 ASP A O 1
ATOM 739 N N . ASP A 1 94 ? -35.836 -22.952 -6.617 1.00 83.31 94 ASP A N 1
ATOM 740 C CA . ASP A 1 94 ? -36.364 -23.205 -5.279 1.00 83.31 94 ASP A CA 1
ATOM 741 C C . ASP A 1 94 ? -35.287 -23.579 -4.243 1.00 83.31 94 ASP A C 1
ATOM 743 O O . ASP A 1 94 ? -35.605 -23.731 -3.059 1.00 83.31 94 ASP A O 1
ATOM 747 N N . LEU A 1 95 ? -34.021 -23.759 -4.637 1.00 83.94 95 LEU A N 1
ATOM 748 C CA . LEU A 1 95 ? -32.946 -24.178 -3.733 1.00 83.94 95 LEU A CA 1
ATOM 749 C C . LEU A 1 95 ? -32.704 -23.167 -2.597 1.00 83.94 95 LEU A C 1
ATOM 751 O O . LEU A 1 95 ? -32.476 -21.983 -2.852 1.00 83.94 95 LEU A O 1
ATOM 755 N N . THR A 1 96 ? -32.695 -23.656 -1.356 1.00 81.19 96 THR A N 1
ATOM 756 C CA . THR A 1 96 ? -32.363 -22.903 -0.134 1.00 81.19 96 THR A CA 1
ATOM 757 C C . THR A 1 96 ? -31.337 -23.682 0.703 1.00 81.19 96 THR A C 1
ATOM 759 O O . THR A 1 96 ? -31.254 -24.905 0.540 1.00 81.19 96 THR A O 1
ATOM 762 N N . PRO A 1 97 ? -30.579 -23.028 1.609 1.00 79.75 97 PRO A N 1
ATOM 763 C CA . PRO A 1 97 ? -29.556 -23.690 2.430 1.00 79.75 97 PRO A CA 1
ATOM 764 C C . PRO A 1 97 ? -30.050 -24.929 3.185 1.00 79.75 97 PRO A C 1
ATOM 766 O O . PRO A 1 97 ? -29.333 -25.915 3.296 1.00 79.75 97 PRO A O 1
ATOM 769 N N . ASP A 1 98 ? -31.303 -24.916 3.643 1.00 81.56 98 ASP A N 1
ATOM 770 C CA . ASP A 1 98 ? -31.877 -25.999 4.452 1.00 81.56 98 ASP A CA 1
ATOM 771 C C . ASP A 1 98 ? -32.317 -27.226 3.632 1.00 81.56 98 ASP A C 1
ATOM 773 O O . ASP A 1 98 ? -32.642 -28.269 4.200 1.00 81.56 98 ASP A O 1
ATOM 777 N N . LYS A 1 99 ? -32.380 -27.116 2.297 1.00 81.19 99 LYS A N 1
ATOM 778 C CA . LYS A 1 99 ? -32.944 -28.164 1.426 1.00 81.19 99 LYS A CA 1
ATOM 779 C C . LYS A 1 99 ? -31.946 -29.245 1.027 1.00 81.19 99 LYS A C 1
ATOM 781 O O . LYS A 1 99 ? -32.366 -30.319 0.606 1.00 81.19 99 LYS A O 1
ATOM 786 N N . THR A 1 100 ? -30.646 -28.981 1.118 1.00 82.75 100 THR A N 1
ATOM 787 C CA . THR A 1 100 ? -29.615 -29.906 0.640 1.00 82.75 100 THR A CA 1
ATOM 788 C C . THR A 1 100 ? -28.345 -29.802 1.470 1.00 82.75 100 THR A C 1
ATOM 790 O O . THR A 1 100 ? -27.902 -28.717 1.831 1.00 82.75 100 THR A O 1
ATOM 793 N N . SER A 1 101 ? -27.715 -30.947 1.731 1.00 84.56 101 SER A N 1
ATOM 794 C CA . SER A 1 101 ? -26.394 -31.007 2.364 1.00 84.56 101 SER A CA 1
ATOM 795 C C . SER A 1 101 ? -25.266 -30.530 1.445 1.00 84.56 101 SER A C 1
ATOM 797 O O . SER A 1 101 ? -24.136 -30.403 1.900 1.00 84.56 101 SER A O 1
ATOM 799 N N . TRP A 1 102 ? -25.555 -30.327 0.156 1.00 86.19 102 TRP A N 1
ATOM 800 C CA . TRP A 1 102 ? -24.591 -29.919 -0.868 1.00 86.19 102 TRP A CA 1
ATOM 801 C C . TRP A 1 102 ? -24.707 -28.439 -1.244 1.00 86.19 102 TRP A C 1
ATOM 803 O O . TRP A 1 102 ? -24.096 -28.027 -2.226 1.00 86.19 102 TRP A O 1
ATOM 813 N N . TYR A 1 103 ? -25.472 -27.642 -0.485 1.00 85.56 103 TYR A N 1
ATOM 814 C CA . TYR A 1 103 ? -25.646 -26.213 -0.749 1.00 85.56 103 TYR A CA 1
ATOM 815 C C . TYR A 1 103 ? -24.273 -25.524 -0.910 1.00 85.56 103 TYR A C 1
ATOM 817 O O . TYR A 1 103 ? -23.392 -25.762 -0.083 1.00 85.56 103 TYR A O 1
ATOM 825 N N . PRO A 1 104 ? -24.072 -24.686 -1.945 1.00 87.31 104 PRO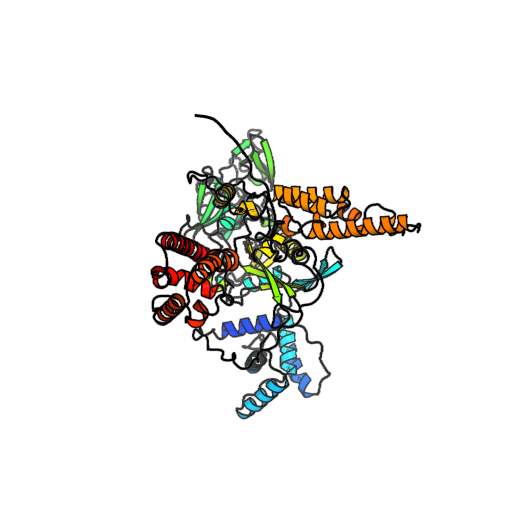 A N 1
ATOM 826 C CA . PRO A 1 104 ? -25.079 -24.101 -2.839 1.00 87.31 104 PRO A CA 1
ATOM 827 C C . PRO A 1 104 ? -25.480 -24.968 -4.041 1.00 87.31 104 PRO A C 1
ATOM 829 O O . PRO A 1 104 ? -26.286 -24.532 -4.857 1.00 87.31 104 PRO A O 1
ATOM 832 N N . PHE A 1 105 ? -24.954 -26.184 -4.168 1.00 89.12 105 PHE A N 1
ATOM 833 C CA . PHE A 1 105 ? -25.312 -27.114 -5.235 1.00 89.12 105 PHE A CA 1
ATOM 834 C C . PHE A 1 105 ? -26.546 -27.937 -4.859 1.00 89.12 105 PHE A C 1
ATOM 836 O O . PHE A 1 105 ? -26.762 -28.267 -3.695 1.00 89.12 105 PHE A O 1
ATOM 843 N N . LEU A 1 106 ? -27.345 -28.323 -5.858 1.00 87.44 106 LEU A N 1
ATOM 844 C CA . LEU A 1 106 ? -28.550 -29.135 -5.651 1.00 87.44 106 LEU A CA 1
ATOM 845 C C . LEU A 1 106 ? -28.200 -30.466 -4.965 1.00 87.44 106 LEU A C 1
ATOM 847 O O . LEU A 1 106 ? -28.856 -30.888 -4.013 1.00 87.44 106 LEU A O 1
ATOM 851 N N . ASN A 1 107 ? -27.140 -31.112 -5.452 1.00 88.00 107 ASN A N 1
ATOM 852 C CA . ASN A 1 107 ? -26.606 -32.384 -4.984 1.00 88.00 107 ASN A CA 1
ATOM 853 C C . ASN A 1 107 ? -25.122 -32.517 -5.392 1.00 88.00 107 ASN A C 1
ATOM 855 O O . ASN A 1 107 ? -24.530 -31.601 -5.975 1.00 88.00 107 ASN A O 1
ATOM 859 N N . LYS A 1 108 ? -24.531 -33.679 -5.104 1.00 89.38 108 LYS A N 1
ATOM 860 C CA . LYS A 1 108 ? -23.136 -34.001 -5.422 1.00 89.38 108 LYS A CA 1
ATOM 861 C C . LYS A 1 108 ? -22.845 -33.942 -6.925 1.00 89.38 108 LYS A C 1
ATOM 863 O O . LYS A 1 108 ? -21.772 -33.502 -7.324 1.00 89.38 108 LYS A O 1
ATOM 868 N N . GLU A 1 109 ? -23.776 -34.389 -7.758 1.00 90.00 109 GLU A N 1
ATOM 869 C CA . GLU A 1 109 ? -23.624 -34.461 -9.210 1.00 90.00 109 GLU A CA 1
ATOM 870 C C . GLU A 1 109 ? -23.499 -33.061 -9.827 1.00 90.00 109 GLU A C 1
ATOM 872 O O . GLU A 1 109 ? -22.670 -32.867 -10.715 1.00 90.00 109 GLU A O 1
ATOM 877 N N . TYR A 1 110 ? -24.235 -32.066 -9.313 1.00 89.88 110 TYR A N 1
ATOM 878 C CA . TYR A 1 110 ? -24.084 -30.660 -9.720 1.00 89.88 110 TYR A CA 1
ATOM 879 C C . TYR A 1 110 ? -22.725 -30.071 -9.345 1.00 89.88 110 TYR A C 1
ATOM 881 O O . TYR A 1 110 ? -22.160 -29.310 -10.134 1.00 89.88 110 TYR A O 1
ATOM 889 N N . LEU A 1 111 ? -22.175 -30.437 -8.185 1.00 88.50 111 LEU A N 1
ATOM 890 C CA . LEU A 1 111 ? -20.819 -30.039 -7.808 1.00 88.50 111 LEU A CA 1
ATOM 891 C C . LEU A 1 111 ? -19.784 -30.665 -8.753 1.00 88.50 111 LEU A C 1
ATOM 893 O O . LEU A 1 111 ? -18.971 -29.951 -9.333 1.00 88.50 111 LEU A O 1
ATOM 897 N N . VAL A 1 112 ? -19.834 -31.987 -8.948 1.00 88.38 112 VAL A N 1
ATOM 898 C CA . VAL A 1 112 ? -18.889 -32.711 -9.818 1.00 88.38 112 VAL A CA 1
ATOM 899 C C . VAL A 1 112 ? -18.941 -32.172 -11.244 1.00 88.38 112 VAL A C 1
ATOM 901 O O . VAL A 1 112 ? -17.903 -31.910 -11.843 1.00 88.38 112 VAL A O 1
ATOM 904 N N . ALA A 1 113 ? -20.142 -31.958 -11.778 1.00 89.12 113 ALA A N 1
ATOM 905 C CA . ALA A 1 113 ? -20.312 -31.386 -13.101 1.00 89.12 113 ALA A CA 1
ATOM 906 C C . ALA A 1 113 ? -19.770 -29.956 -13.191 1.00 89.12 113 ALA A C 1
ATOM 908 O O . ALA A 1 113 ? -19.097 -29.628 -14.162 1.00 89.12 113 ALA A O 1
ATOM 909 N N . SER A 1 114 ? -19.988 -29.127 -12.167 1.00 87.19 114 SER A N 1
ATOM 910 C CA . SER A 1 114 ? -19.426 -27.774 -12.124 1.00 87.19 114 SER A CA 1
ATOM 911 C C . SER A 1 114 ? -17.897 -27.795 -12.129 1.00 87.19 114 SER A C 1
ATOM 913 O O . SER A 1 114 ? -17.309 -27.009 -12.867 1.00 87.19 114 SER A O 1
ATOM 915 N N . LEU A 1 115 ? -17.272 -28.709 -11.378 1.00 84.75 115 LEU A N 1
ATOM 916 C CA . LEU A 1 115 ? -15.816 -28.891 -11.351 1.00 84.75 115 LEU A CA 1
ATOM 917 C C . LEU A 1 115 ? -15.276 -29.389 -12.700 1.00 84.75 115 LEU A C 1
ATOM 919 O O . LEU A 1 115 ? -14.237 -28.919 -13.154 1.00 84.75 115 LEU A O 1
ATOM 923 N N . LEU A 1 116 ? -15.990 -30.311 -13.356 1.00 85.75 116 LEU A N 1
ATOM 924 C CA . LEU A 1 116 ? -15.625 -30.854 -14.670 1.00 85.75 116 LEU A CA 1
ATOM 925 C C . LEU A 1 116 ? -15.729 -29.824 -15.787 1.00 85.75 116 LEU A C 1
ATOM 927 O O . LEU A 1 116 ? -14.872 -29.803 -16.665 1.00 85.75 116 LEU A O 1
ATOM 931 N N . VAL A 1 117 ? -16.767 -28.978 -15.758 1.00 84.94 117 VAL A N 1
ATOM 932 C CA . VAL A 1 117 ? -16.888 -27.861 -16.702 1.00 84.94 117 VAL A CA 1
ATOM 933 C C . VAL A 1 117 ? -15.660 -26.949 -16.600 1.00 84.94 117 VAL A C 1
ATOM 935 O O . VAL A 1 117 ? -15.258 -26.367 -17.602 1.00 84.94 117 VAL A O 1
ATOM 938 N N . GLY A 1 118 ? -15.026 -26.894 -15.425 1.00 74.94 118 GLY A N 1
ATOM 939 C CA . GLY A 1 118 ? -13.860 -26.068 -15.159 1.00 74.94 118 GLY A CA 1
ATOM 940 C C . GLY A 1 118 ? -14.233 -24.596 -15.029 1.00 74.94 118 GLY A C 1
ATOM 941 O O . GLY A 1 118 ? -15.394 -24.213 -15.183 1.00 74.94 118 GLY A O 1
ATOM 942 N N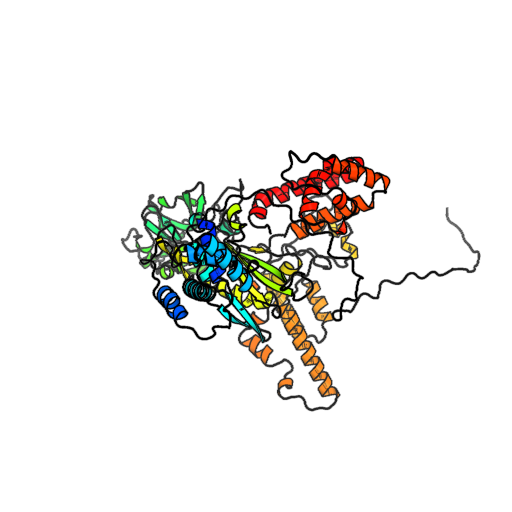 . TYR A 1 119 ? -13.237 -23.770 -14.730 1.00 69.75 119 TYR A N 1
ATOM 943 C CA . TYR A 1 119 ? -13.424 -22.341 -14.501 1.00 69.75 119 TYR A CA 1
ATOM 944 C C . TYR A 1 119 ? -12.306 -21.544 -15.171 1.00 69.75 119 TYR A C 1
ATOM 946 O O . TYR A 1 119 ? -11.188 -22.047 -15.352 1.00 69.75 119 TYR A O 1
ATOM 954 N N . LEU A 1 120 ? -12.604 -20.295 -15.534 1.00 63.09 120 LEU A N 1
ATOM 955 C CA . LEU A 1 120 ? -11.665 -19.367 -16.175 1.00 63.09 120 LEU A CA 1
ATOM 956 C C . LEU A 1 120 ? -10.955 -20.007 -17.392 1.00 63.09 120 LEU A C 1
ATOM 958 O O . LEU A 1 120 ? -11.584 -20.291 -18.407 1.00 63.09 120 LEU A O 1
ATOM 962 N N . TYR A 1 121 ? -9.645 -20.257 -17.313 1.00 46.44 121 TYR A N 1
ATOM 963 C CA . TYR A 1 121 ? -8.830 -20.760 -18.429 1.00 46.44 121 TYR A CA 1
ATOM 964 C C . TYR A 1 121 ? -8.911 -22.279 -18.651 1.00 46.44 121 TYR A C 1
ATOM 966 O O . TYR A 1 121 ? -8.312 -22.781 -19.601 1.00 46.44 121 TYR A O 1
ATOM 974 N N . LYS A 1 122 ? -9.619 -23.017 -17.786 1.00 65.94 122 LYS A N 1
ATOM 975 C CA . LYS A 1 122 ? -9.778 -24.481 -17.874 1.00 65.94 122 LYS A CA 1
ATOM 976 C C . LYS A 1 122 ? -11.198 -24.905 -18.267 1.00 65.94 122 LYS A C 1
ATOM 978 O O . LYS A 1 122 ? -11.578 -26.041 -18.004 1.00 65.94 122 LYS A O 1
ATOM 983 N N . ILE A 1 123 ? -11.983 -24.006 -18.867 1.00 77.50 123 ILE A N 1
ATOM 984 C CA . ILE A 1 123 ? -13.359 -24.315 -19.269 1.00 77.50 123 ILE A CA 1
ATOM 985 C C . ILE A 1 123 ? -13.352 -25.304 -20.439 1.00 77.50 123 ILE A C 1
ATOM 987 O O . ILE A 1 123 ? -12.743 -25.054 -21.481 1.00 77.50 123 ILE A O 1
ATOM 991 N N . ILE A 1 124 ? -14.046 -26.427 -20.275 1.00 82.69 124 ILE A N 1
ATOM 992 C CA . ILE A 1 124 ? -14.230 -27.409 -21.345 1.00 82.69 124 ILE A CA 1
ATOM 993 C C . ILE A 1 124 ? -15.394 -27.003 -22.254 1.00 82.69 124 ILE A C 1
ATOM 995 O O . ILE A 1 124 ? -16.349 -26.355 -21.825 1.00 82.69 124 ILE A O 1
ATOM 999 N N . SER A 1 125 ? -15.336 -27.392 -23.529 1.00 83.38 125 SER A N 1
ATOM 1000 C CA . SER A 1 125 ? -16.435 -27.112 -24.456 1.00 83.38 125 SER A CA 1
ATOM 1001 C C . SER A 1 125 ? -17.697 -27.891 -24.074 1.00 83.38 125 SER A C 1
ATOM 1003 O O . SER A 1 125 ? -17.622 -28.988 -23.515 1.00 83.38 125 SER A O 1
ATOM 1005 N N . ARG A 1 126 ? -18.869 -27.361 -24.447 1.00 84.75 126 ARG A N 1
ATOM 1006 C CA . ARG A 1 126 ? -20.161 -28.050 -24.282 1.00 84.75 126 ARG A CA 1
ATOM 1007 C C . ARG A 1 126 ? -20.140 -29.455 -24.891 1.00 84.75 126 ARG A C 1
ATOM 1009 O O . ARG A 1 126 ? -20.642 -30.390 -24.276 1.00 84.75 126 ARG A O 1
ATOM 1016 N N . ASP A 1 127 ? -19.514 -29.619 -26.055 1.00 81.12 127 ASP A N 1
ATOM 1017 C CA . ASP A 1 127 ? -19.385 -30.920 -26.723 1.00 81.12 127 ASP A CA 1
ATOM 1018 C C . ASP A 1 127 ? -18.517 -31.895 -25.922 1.00 81.12 127 ASP A C 1
ATOM 1020 O O . ASP A 1 127 ? -18.884 -33.059 -25.759 1.00 81.12 127 ASP A O 1
ATOM 1024 N N . MET A 1 128 ? -17.394 -31.423 -25.373 1.00 85.94 128 MET A N 1
ATOM 1025 C CA . MET A 1 128 ? -16.522 -32.242 -24.531 1.00 85.94 128 MET A CA 1
ATOM 1026 C C . MET A 1 128 ? -17.214 -32.623 -23.218 1.00 85.94 128 MET A C 1
ATOM 1028 O O . MET A 1 128 ? -17.128 -33.774 -22.792 1.00 85.94 128 MET A O 1
ATOM 1032 N N . TYR A 1 129 ? -17.974 -31.703 -22.618 1.00 89.81 129 TYR A N 1
ATOM 1033 C CA . TYR A 1 129 ? -18.806 -32.002 -21.453 1.00 89.81 129 TYR A CA 1
ATOM 1034 C C . TYR A 1 129 ? -19.856 -33.079 -21.767 1.00 89.81 129 TYR A C 1
ATOM 1036 O O . TYR A 1 129 ? -19.974 -34.047 -21.019 1.00 89.81 129 TYR A O 1
ATOM 1044 N N . HIS A 1 130 ? -20.570 -32.975 -22.895 1.00 86.06 130 HIS A N 1
ATOM 1045 C CA . HIS A 1 130 ? -21.549 -33.988 -23.323 1.00 86.06 130 HIS A CA 1
ATOM 1046 C C . HIS A 1 130 ? -20.911 -35.359 -23.573 1.00 86.06 130 HIS A C 1
ATOM 1048 O O . HIS A 1 130 ? -21.505 -36.388 -23.237 1.00 86.06 130 HIS A O 1
ATOM 1054 N N . GLN A 1 131 ? -19.694 -35.398 -24.125 1.00 87.75 131 GLN A N 1
ATOM 1055 C CA . GLN A 1 131 ? -18.933 -36.642 -24.274 1.00 87.75 131 GLN A CA 1
ATOM 1056 C C . GLN A 1 131 ? -18.602 -37.258 -22.910 1.00 87.75 131 GLN A C 1
ATOM 1058 O O . GLN A 1 131 ? -18.881 -38.437 -22.695 1.00 87.75 131 GLN A O 1
ATOM 1063 N N . ILE A 1 132 ? -18.078 -36.464 -21.970 1.00 88.94 132 ILE A N 1
ATOM 1064 C CA . ILE A 1 132 ? -17.765 -36.915 -20.605 1.00 88.94 132 ILE A CA 1
ATOM 1065 C C . ILE A 1 132 ? -19.033 -37.402 -19.894 1.00 88.94 132 ILE A C 1
ATOM 1067 O O . ILE A 1 132 ? -19.038 -38.494 -19.329 1.00 88.94 132 ILE A O 1
ATOM 1071 N N . GLN A 1 133 ? -20.130 -36.647 -19.975 1.00 90.00 133 GLN A N 1
ATOM 1072 C CA . GLN A 1 133 ? -21.429 -37.024 -19.419 1.00 90.00 133 GLN A CA 1
ATOM 1073 C C . GLN A 1 133 ? -21.918 -38.364 -19.993 1.00 90.00 133 GLN A C 1
ATOM 1075 O O . GLN A 1 133 ? -22.365 -39.233 -19.241 1.00 90.00 133 GLN A O 1
ATOM 1080 N N . SER A 1 134 ? -21.793 -38.568 -21.308 1.00 85.88 134 SER A N 1
ATOM 1081 C CA . SER A 1 134 ? -22.185 -39.819 -21.974 1.00 85.88 134 SER A CA 1
ATOM 1082 C C . SER A 1 134 ? -21.333 -41.004 -21.512 1.00 85.88 134 SER A C 1
ATOM 1084 O O . SER A 1 134 ? -21.873 -42.069 -21.220 1.00 85.88 134 SER A O 1
ATOM 1086 N N . ILE A 1 135 ? -20.015 -40.814 -21.388 1.00 90.00 135 ILE A N 1
ATOM 1087 C CA . ILE A 1 135 ? -19.086 -41.836 -20.881 1.00 90.00 135 ILE A CA 1
ATOM 1088 C C . ILE A 1 135 ? -19.429 -42.199 -19.434 1.00 90.00 135 ILE A C 1
ATOM 1090 O O . ILE A 1 135 ? -19.536 -43.376 -19.104 1.00 90.00 135 ILE A O 1
ATOM 1094 N N . LEU A 1 136 ? -19.647 -41.207 -18.570 1.00 90.19 136 LEU A N 1
ATOM 1095 C CA . LEU A 1 136 ? -19.970 -41.421 -17.157 1.00 90.19 136 LEU A CA 1
ATOM 1096 C C . LEU A 1 136 ? -21.340 -42.081 -16.955 1.00 90.19 136 LEU A C 1
ATOM 1098 O O . LEU A 1 136 ? -21.509 -42.875 -16.028 1.00 90.19 136 LEU A O 1
ATOM 1102 N N . THR A 1 137 ? -22.277 -41.860 -17.879 1.00 87.81 137 THR A N 1
ATOM 1103 C CA . THR A 1 137 ? -23.573 -42.553 -17.885 1.00 87.81 137 THR A CA 1
ATOM 1104 C C . THR A 1 137 ? -23.403 -44.070 -18.049 1.00 87.81 137 THR A C 1
ATOM 1106 O O . THR A 1 137 ? -24.144 -44.832 -17.428 1.00 87.81 137 THR A O 1
ATOM 1109 N N . LEU A 1 138 ? -22.389 -44.531 -18.801 1.00 86.75 138 LEU A N 1
ATOM 1110 C CA . LEU A 1 138 ? -22.058 -45.963 -18.918 1.00 86.75 138 LEU A CA 1
ATOM 1111 C C . LEU A 1 138 ? -21.622 -46.577 -17.579 1.00 86.75 138 LEU A C 1
ATOM 1113 O O . LEU A 1 138 ? -21.797 -47.773 -17.369 1.00 86.75 138 LEU A O 1
ATOM 1117 N N . TYR A 1 139 ? -21.094 -45.755 -16.670 1.00 89.31 139 TYR A N 1
ATOM 1118 C CA . TYR A 1 139 ? -20.706 -46.135 -15.310 1.00 89.31 139 TYR A CA 1
ATOM 1119 C C . TYR A 1 139 ? -21.783 -45.798 -14.266 1.00 89.31 139 TYR A C 1
ATOM 1121 O O . TYR A 1 139 ? -21.494 -45.757 -13.072 1.00 89.31 139 TYR A O 1
ATOM 1129 N N . HIS A 1 140 ? -23.028 -45.560 -14.696 1.00 85.88 140 HIS A N 1
ATOM 1130 C CA . HIS A 1 140 ? -24.163 -45.205 -13.836 1.00 85.88 140 HIS A CA 1
ATOM 1131 C C . HIS A 1 140 ? -23.990 -43.895 -13.043 1.00 85.88 140 HIS A C 1
ATOM 1133 O O . HIS A 1 140 ? -24.665 -43.692 -12.034 1.00 85.88 140 HIS A O 1
ATOM 1139 N N . VAL A 1 141 ? -23.131 -42.984 -13.509 1.00 87.25 141 VAL A N 1
ATOM 1140 C CA . VAL A 1 141 ? -23.001 -41.626 -12.964 1.00 87.25 141 VAL A CA 1
ATOM 1141 C C . VAL A 1 141 ? -23.768 -40.663 -13.869 1.00 87.25 141 VAL A C 1
ATOM 1143 O O . VAL A 1 141 ? -23.364 -40.403 -15.001 1.00 87.25 141 VAL A O 1
ATOM 1146 N N . ILE A 1 142 ? -24.891 -40.139 -13.374 1.00 87.81 142 ILE A N 1
ATOM 1147 C CA . ILE A 1 142 ? -25.765 -39.225 -14.122 1.00 87.81 142 ILE A CA 1
ATOM 1148 C C . ILE A 1 142 ? -25.428 -37.789 -13.721 1.00 87.81 142 ILE A C 1
ATOM 1150 O O . ILE A 1 142 ? -25.860 -37.314 -12.675 1.00 87.81 142 ILE A O 1
ATOM 1154 N N . LEU A 1 143 ? -24.649 -37.096 -14.549 1.00 89.38 143 LEU A N 1
ATOM 1155 C CA . LEU A 1 143 ? -24.380 -35.671 -14.351 1.00 89.38 143 LEU A CA 1
ATOM 1156 C C . LEU A 1 143 ? -25.522 -34.806 -14.913 1.00 89.38 143 LEU A C 1
ATOM 1158 O O . LEU A 1 143 ? -26.154 -35.217 -15.892 1.00 89.38 143 LEU A O 1
ATOM 1162 N N . PRO A 1 144 ? -25.772 -33.605 -14.358 1.00 90.00 144 PRO A N 1
ATOM 1163 C CA . PRO A 1 144 ? -26.741 -32.659 -14.908 1.00 90.00 144 PRO A CA 1
ATOM 1164 C C . PRO A 1 144 ? -26.381 -32.214 -16.324 1.00 90.00 144 PRO A C 1
ATOM 1166 O O . PRO A 1 144 ? -25.233 -32.297 -16.767 1.00 90.00 144 PRO A O 1
ATOM 1169 N N . ARG A 1 145 ? -27.380 -31.723 -17.053 1.00 87.88 145 ARG A N 1
ATOM 1170 C CA . ARG A 1 145 ? -27.176 -31.177 -18.399 1.00 87.88 145 ARG A CA 1
ATOM 1171 C C . ARG A 1 145 ? -26.422 -29.855 -18.344 1.00 87.88 145 ARG A C 1
ATOM 1173 O O . ARG A 1 145 ? -26.469 -29.143 -17.344 1.00 87.88 145 ARG A O 1
ATOM 1180 N N . TRP A 1 146 ? -25.777 -29.512 -19.457 1.00 85.62 146 TRP A N 1
ATOM 1181 C CA . TRP A 1 146 ? -25.036 -28.260 -19.603 1.00 85.62 146 TRP A CA 1
ATOM 1182 C C . TRP A 1 146 ? -25.866 -27.036 -19.194 1.00 85.62 146 TRP A C 1
ATOM 1184 O O . TRP A 1 146 ? -25.395 -26.188 -18.447 1.00 85.62 146 TRP A O 1
ATOM 1194 N N . GLU A 1 147 ? -27.121 -26.966 -19.635 1.00 85.56 147 GLU A N 1
ATOM 1195 C CA . GLU A 1 147 ? -27.995 -25.817 -19.384 1.00 85.56 147 GLU A CA 1
ATOM 1196 C C . GLU A 1 147 ? -28.354 -25.693 -17.901 1.00 85.56 147 GLU A C 1
ATOM 1198 O O . GLU A 1 147 ? -28.295 -24.603 -17.342 1.00 85.56 147 GLU A O 1
ATOM 1203 N N . ALA A 1 148 ? -28.628 -26.817 -17.236 1.00 87.00 148 ALA A N 1
ATOM 1204 C CA . ALA A 1 148 ? -28.896 -26.836 -15.803 1.00 87.00 148 ALA A CA 1
ATOM 1205 C C . ALA A 1 148 ? -27.663 -26.437 -14.978 1.00 87.00 148 ALA A C 1
ATOM 1207 O O . ALA A 1 148 ? -27.800 -25.812 -13.929 1.00 87.00 148 ALA A O 1
ATOM 1208 N N . ILE A 1 149 ? -26.452 -26.753 -15.451 1.00 87.62 149 ILE A N 1
ATOM 1209 C CA . ILE A 1 149 ? -25.207 -26.282 -14.824 1.00 87.62 149 ILE A CA 1
ATOM 1210 C C . ILE A 1 149 ? -25.054 -24.777 -15.005 1.00 87.62 149 ILE A C 1
ATOM 1212 O O . ILE A 1 149 ? -24.720 -24.099 -14.042 1.00 87.62 149 ILE A O 1
ATOM 1216 N N . GLN A 1 150 ? -25.319 -24.245 -16.201 1.00 85.62 150 GLN A N 1
ATOM 1217 C CA . GLN A 1 150 ? -25.264 -22.802 -16.450 1.00 85.62 150 GLN A CA 1
ATOM 1218 C C . GLN A 1 150 ? -26.284 -22.046 -15.591 1.00 85.62 150 GLN A C 1
ATOM 1220 O O . GLN A 1 150 ? -25.933 -21.050 -14.963 1.00 85.62 150 GLN A O 1
ATOM 1225 N N . HIS A 1 151 ? -27.509 -22.562 -15.469 1.00 86.06 151 HIS A N 1
ATOM 1226 C CA . HIS A 1 151 ? -28.531 -21.983 -14.594 1.00 86.06 151 HIS A CA 1
ATOM 1227 C C . HIS A 1 151 ? -28.134 -22.055 -13.113 1.00 86.06 151 HIS A C 1
ATOM 1229 O O . HIS A 1 151 ? -28.247 -21.069 -12.387 1.00 86.06 151 HIS A O 1
ATOM 1235 N N . MET A 1 152 ? -27.576 -23.187 -12.666 1.00 86.38 152 MET A N 1
ATOM 1236 C CA . MET A 1 152 ? -27.028 -23.322 -11.311 1.00 86.38 152 MET A CA 1
ATOM 1237 C C . MET A 1 152 ? -25.890 -22.331 -11.056 1.00 86.38 152 MET A C 1
ATOM 1239 O O . MET A 1 152 ? -25.870 -21.680 -10.017 1.00 86.38 152 MET A O 1
ATOM 1243 N N . ARG A 1 153 ? -24.950 -22.192 -11.995 1.00 84.25 153 ARG A N 1
ATOM 1244 C CA . ARG A 1 153 ? -23.838 -21.240 -11.901 1.00 84.25 153 ARG A CA 1
ATOM 1245 C C . ARG A 1 153 ? -24.344 -19.805 -11.845 1.00 84.25 153 ARG A C 1
ATOM 1247 O O . ARG A 1 153 ? -23.911 -19.063 -10.972 1.00 84.25 153 ARG A O 1
ATOM 1254 N N . ALA A 1 154 ? -25.318 -19.446 -12.679 1.00 82.69 154 ALA A N 1
ATOM 1255 C CA . ALA A 1 154 ? -25.979 -18.146 -12.620 1.00 82.69 154 ALA A CA 1
ATOM 1256 C C . ALA A 1 154 ? -26.653 -17.918 -11.257 1.00 82.69 154 ALA A C 1
ATOM 1258 O O . ALA A 1 154 ? -26.518 -16.842 -10.676 1.00 82.69 154 ALA A O 1
ATOM 1259 N N . LYS A 1 155 ? -27.312 -18.935 -10.687 1.00 84.62 155 LYS A N 1
ATOM 1260 C CA . LYS A 1 155 ? -27.870 -18.851 -9.332 1.00 84.62 155 LYS A CA 1
ATOM 1261 C C . LYS A 1 155 ? -26.780 -18.683 -8.268 1.00 84.62 155 LYS A C 1
ATOM 1263 O O . LYS A 1 155 ? -26.926 -17.825 -7.402 1.00 84.62 155 LYS A O 1
ATOM 1268 N N . ILE A 1 156 ? -25.678 -19.429 -8.334 1.00 83.44 156 ILE A N 1
ATOM 1269 C CA . ILE A 1 156 ? -24.533 -19.266 -7.421 1.00 83.44 156 ILE A CA 1
ATOM 1270 C C . ILE A 1 156 ? -23.944 -17.856 -7.542 1.00 83.44 156 ILE A C 1
ATOM 1272 O O . ILE A 1 156 ? -23.688 -17.224 -6.523 1.00 83.44 156 ILE A O 1
ATOM 1276 N N . GLN A 1 157 ? -23.827 -17.313 -8.756 1.00 77.38 157 GLN A N 1
ATOM 1277 C CA . GLN A 1 157 ? -23.396 -15.929 -8.970 1.00 77.38 157 GLN A CA 1
ATOM 1278 C C . GLN A 1 157 ? -24.309 -14.929 -8.260 1.00 77.38 157 GLN A C 1
ATOM 1280 O O . GLN A 1 157 ? -23.812 -13.953 -7.714 1.00 77.38 157 GLN A O 1
ATOM 1285 N N . THR A 1 158 ? -25.626 -15.171 -8.177 1.00 82.06 158 THR A N 1
ATOM 1286 C CA . THR A 1 158 ? -26.513 -14.283 -7.398 1.00 82.06 158 THR A CA 1
ATOM 1287 C C . THR A 1 158 ? -26.219 -14.281 -5.895 1.00 82.06 158 THR A C 1
ATOM 1289 O O . THR A 1 158 ? -26.537 -13.299 -5.228 1.00 82.06 158 THR A O 1
ATOM 1292 N N . LEU A 1 159 ? -25.592 -15.338 -5.361 1.00 78.56 159 LEU A N 1
ATOM 1293 C CA . LEU A 1 159 ? -25.174 -15.409 -3.956 1.00 78.56 159 LEU A CA 1
ATOM 1294 C C . LEU A 1 159 ? -23.907 -14.589 -3.682 1.00 78.56 159 LEU A C 1
ATOM 1296 O O . LEU A 1 159 ? -23.727 -14.124 -2.560 1.00 78.56 159 LEU A O 1
ATOM 1300 N N . ILE A 1 160 ? -23.055 -14.426 -4.696 1.00 72.00 160 ILE A N 1
ATOM 1301 C CA . ILE A 1 160 ? -21.728 -13.795 -4.619 1.00 72.00 160 ILE A CA 1
ATOM 1302 C C . ILE A 1 160 ? -21.674 -12.586 -5.573 1.00 72.00 160 ILE A C 1
ATOM 1304 O O . ILE A 1 160 ? -20.657 -12.292 -6.186 1.00 72.00 160 ILE A O 1
ATOM 1308 N N . ASN A 1 161 ? -22.807 -11.913 -5.796 1.00 73.56 161 ASN A N 1
ATOM 1309 C CA . ASN A 1 161 ? -22.894 -10.895 -6.839 1.00 73.56 161 ASN A CA 1
ATOM 1310 C C . ASN A 1 161 ? -22.186 -9.607 -6.401 1.00 73.56 161 ASN A C 1
ATOM 1312 O O . ASN A 1 161 ? -22.767 -8.796 -5.676 1.00 73.56 161 ASN A O 1
ATOM 1316 N N . HIS A 1 162 ? -20.963 -9.410 -6.889 1.00 82.75 162 HIS A N 1
ATOM 1317 C CA . HIS A 1 162 ? -20.207 -8.178 -6.689 1.00 82.75 162 HIS A CA 1
ATOM 1318 C C . HIS A 1 162 ? -20.754 -7.017 -7.512 1.00 82.75 162 HIS A C 1
ATOM 1320 O O . HIS A 1 162 ? -21.186 -7.160 -8.660 1.00 82.75 162 HIS A O 1
ATOM 1326 N N . THR A 1 163 ? -20.689 -5.826 -6.932 1.00 89.62 163 THR A N 1
ATOM 1327 C CA . THR A 1 163 ? -20.994 -4.584 -7.627 1.00 89.62 163 THR A CA 1
ATOM 1328 C C . THR A 1 163 ? -19.814 -4.159 -8.495 1.00 89.62 163 THR A C 1
ATOM 1330 O O . THR A 1 163 ? -18.665 -4.076 -8.055 1.00 89.62 163 THR A O 1
ATOM 1333 N N . ILE A 1 164 ? -20.118 -3.866 -9.760 1.00 90.31 164 ILE A N 1
ATOM 1334 C CA . ILE A 1 164 ? -19.172 -3.256 -10.691 1.00 90.31 164 ILE A CA 1
ATOM 1335 C C . ILE A 1 164 ? -19.353 -1.744 -10.601 1.00 90.31 164 ILE A C 1
ATOM 1337 O O . ILE A 1 164 ? -20.444 -1.212 -10.807 1.00 90.31 164 ILE A O 1
ATOM 1341 N N . ILE A 1 165 ? -18.269 -1.056 -10.278 1.00 93.62 165 ILE A N 1
ATOM 1342 C CA . ILE A 1 165 ? -18.178 0.396 -10.278 1.00 93.62 165 ILE A CA 1
ATOM 1343 C C . ILE A 1 165 ? -17.822 0.827 -11.694 1.00 93.62 165 ILE A C 1
ATOM 1345 O O . ILE A 1 165 ? -16.757 0.483 -12.207 1.00 93.62 165 ILE A O 1
ATOM 1349 N N . GLU A 1 166 ? -18.712 1.598 -12.308 1.00 95.00 166 GLU A N 1
ATOM 1350 C CA . GLU A 1 166 ? -18.516 2.178 -13.633 1.00 95.00 166 GLU A CA 1
ATOM 1351 C C . GLU A 1 166 ? -18.195 3.663 -13.496 1.00 95.00 166 GLU A C 1
ATOM 1353 O O . GLU A 1 166 ? -18.883 4.404 -12.785 1.00 95.00 166 GLU A O 1
ATOM 1358 N N . LYS A 1 167 ? -17.136 4.115 -14.169 1.00 93.75 167 LYS A N 1
ATOM 1359 C CA . LYS A 1 167 ? -16.734 5.520 -14.149 1.00 93.75 167 LYS A CA 1
ATOM 1360 C C . LYS A 1 167 ? -16.040 5.913 -15.443 1.00 93.75 167 LYS A C 1
ATOM 1362 O O . LYS A 1 167 ? -15.319 5.126 -16.043 1.00 93.75 167 LYS A O 1
ATOM 1367 N N . GLU A 1 168 ? -16.208 7.163 -15.842 1.00 94.12 168 GLU A N 1
ATOM 1368 C CA . GLU A 1 168 ? -15.450 7.759 -16.939 1.00 94.12 168 GLU A CA 1
ATOM 1369 C C . GLU A 1 168 ? -14.176 8.437 -16.405 1.00 94.12 168 GLU A C 1
ATOM 1371 O O . GLU A 1 168 ? -14.212 9.161 -15.402 1.00 94.12 168 GLU A O 1
ATOM 1376 N N . SER A 1 169 ? -13.035 8.184 -17.052 1.00 93.06 169 SER A N 1
ATOM 1377 C CA . SER A 1 169 ? -11.745 8.771 -16.683 1.00 93.06 169 SER A CA 1
ATOM 1378 C C . SER A 1 169 ? -11.705 10.268 -16.979 1.00 93.06 169 SER A C 1
ATOM 1380 O O . SER A 1 169 ? -12.491 10.798 -17.765 1.00 93.06 169 SER A O 1
ATOM 1382 N N . VAL A 1 170 ? -10.719 10.972 -16.415 1.00 90.69 170 VAL A N 1
ATOM 1383 C CA . VAL A 1 170 ? -10.480 12.394 -16.725 1.00 90.69 170 VAL A CA 1
ATOM 1384 C C . VAL A 1 170 ? -10.257 12.680 -18.221 1.00 90.69 170 VAL A C 1
ATOM 1386 O O . VAL A 1 170 ? -10.423 13.822 -18.654 1.00 90.69 170 VAL A O 1
ATOM 1389 N N . PHE A 1 171 ? -9.921 11.655 -19.013 1.00 92.12 171 PHE A N 1
ATOM 1390 C CA . PHE A 1 171 ? -9.713 11.738 -20.461 1.00 92.12 171 PHE A CA 1
ATOM 1391 C C . PHE A 1 171 ? -10.868 11.163 -21.292 1.00 92.12 171 PHE A C 1
ATOM 1393 O O . PHE A 1 171 ? -10.755 11.123 -22.512 1.00 92.12 171 PHE A O 1
ATOM 1400 N N . GLY A 1 172 ? -11.976 10.768 -20.664 1.00 91.19 172 GLY A N 1
ATOM 1401 C CA . GLY A 1 172 ? -13.158 10.262 -21.362 1.00 91.19 172 GLY A CA 1
ATOM 1402 C C . GLY A 1 172 ? -13.152 8.758 -21.638 1.00 91.19 172 GLY A C 1
ATOM 1403 O O . GLY A 1 172 ? -13.953 8.270 -22.430 1.00 91.19 172 GLY A O 1
ATOM 1404 N N . ASN A 1 173 ? -12.240 8.006 -21.015 1.00 93.81 173 ASN A N 1
ATOM 1405 C CA . ASN A 1 173 ? -12.189 6.555 -21.183 1.00 93.81 173 ASN A CA 1
ATOM 1406 C C . ASN A 1 173 ? -13.154 5.878 -20.199 1.00 93.81 173 ASN A C 1
ATOM 1408 O O . ASN A 1 173 ? -13.091 6.189 -19.007 1.00 93.81 173 ASN A O 1
ATOM 1412 N N . PRO A 1 174 ? -14.007 4.934 -20.633 1.00 95.00 174 PRO A N 1
ATOM 1413 C CA . PRO A 1 174 ? -14.806 4.142 -19.709 1.00 95.00 174 PRO A CA 1
ATOM 1414 C C . PRO A 1 174 ? -13.899 3.220 -18.892 1.00 95.00 174 PRO A C 1
ATOM 1416 O O . PRO A 1 174 ? -12.973 2.593 -19.413 1.00 95.00 174 PRO A O 1
ATOM 1419 N N . MET A 1 175 ? -14.170 3.138 -17.597 1.00 95.25 175 MET A N 1
ATOM 1420 C CA . MET A 1 175 ? -13.427 2.322 -16.654 1.00 95.25 175 MET A CA 1
ATOM 1421 C C . MET A 1 175 ? -14.390 1.538 -15.771 1.00 95.25 175 MET A C 1
ATOM 1423 O O . MET A 1 175 ? -15.444 2.036 -15.372 1.00 95.25 175 MET A O 1
ATOM 1427 N N . PHE A 1 176 ? -13.982 0.316 -15.448 1.00 94.31 176 PHE A N 1
ATOM 1428 C CA . PHE A 1 176 ? -14.749 -0.625 -14.647 1.00 94.31 176 PHE A CA 1
ATOM 1429 C C . PHE A 1 176 ? -13.856 -1.158 -13.535 1.00 94.31 176 PHE A C 1
ATOM 1431 O O . PHE A 1 176 ? -12.694 -1.489 -13.785 1.00 94.31 176 PHE A O 1
ATOM 1438 N N . ALA A 1 177 ? -14.382 -1.240 -12.320 1.00 94.56 177 ALA A N 1
ATOM 1439 C CA . ALA A 1 177 ? -13.690 -1.840 -11.190 1.00 94.56 177 ALA A CA 1
ATOM 1440 C C . ALA A 1 177 ? -14.644 -2.670 -10.337 1.00 94.56 177 ALA A C 1
ATOM 1442 O O . ALA A 1 177 ? -15.811 -2.323 -10.191 1.00 94.56 177 ALA A O 1
ATOM 1443 N N . LEU A 1 178 ? -14.129 -3.732 -9.733 1.00 94.44 178 LEU A N 1
ATOM 1444 C CA . LEU A 1 178 ? -14.803 -4.426 -8.647 1.00 94.44 178 LEU A CA 1
ATOM 1445 C C . LEU A 1 178 ? -14.770 -3.569 -7.378 1.00 94.44 178 LEU A C 1
ATOM 1447 O O . LEU A 1 178 ? -13.834 -2.792 -7.146 1.00 94.44 178 LEU A O 1
ATOM 1451 N N . ASN A 1 179 ? -15.800 -3.727 -6.554 1.00 94.62 179 ASN A N 1
ATOM 1452 C CA . ASN A 1 179 ? -15.895 -3.062 -5.267 1.00 94.62 179 ASN A CA 1
ATOM 1453 C C . ASN A 1 179 ? -14.998 -3.748 -4.227 1.00 94.62 179 ASN A C 1
ATOM 1455 O O . ASN A 1 179 ? -15.303 -4.827 -3.719 1.00 94.62 179 ASN A O 1
ATOM 1459 N N . ALA A 1 180 ? -13.903 -3.085 -3.858 1.00 96.06 180 ALA A N 1
ATOM 1460 C CA . ALA A 1 180 ? -12.923 -3.619 -2.914 1.00 96.06 180 ALA A CA 1
ATOM 1461 C C . ALA A 1 180 ? -13.518 -3.929 -1.525 1.00 96.06 180 ALA A C 1
ATOM 1463 O O . ALA A 1 180 ? -13.014 -4.811 -0.831 1.00 96.06 180 ALA A O 1
ATOM 1464 N N . LYS A 1 181 ? -14.594 -3.239 -1.110 1.00 95.81 181 LYS A N 1
ATOM 1465 C CA . LYS A 1 181 ? -15.263 -3.481 0.184 1.00 95.81 181 LYS A CA 1
ATOM 1466 C C . LYS A 1 181 ? -15.884 -4.867 0.244 1.00 95.81 181 LYS A C 1
ATOM 1468 O O . LYS A 1 181 ? -15.852 -5.507 1.291 1.00 95.81 181 LYS A O 1
ATOM 1473 N N . GLU A 1 182 ? -16.485 -5.294 -0.859 1.00 94.88 182 GLU A N 1
ATOM 1474 C CA . GLU A 1 182 ? -17.174 -6.577 -0.945 1.00 94.88 182 GLU A CA 1
ATOM 1475 C C . GLU A 1 182 ? -16.150 -7.709 -0.936 1.00 94.88 182 GLU A C 1
ATOM 1477 O O . GLU A 1 182 ? -16.253 -8.585 -0.091 1.00 94.88 182 GLU A O 1
ATOM 1482 N N . ILE A 1 183 ? -15.070 -7.584 -1.716 1.00 94.56 183 ILE A N 1
ATOM 1483 C CA . ILE A 1 183 ? -13.959 -8.549 -1.711 1.00 94.56 183 ILE A CA 1
ATOM 1484 C C . ILE A 1 183 ? -13.373 -8.721 -0.296 1.00 94.56 183 ILE A C 1
ATOM 1486 O O . ILE A 1 183 ? -13.259 -9.833 0.209 1.00 94.56 183 ILE A O 1
ATOM 1490 N N . ILE A 1 184 ? -13.066 -7.619 0.404 1.00 96.44 184 ILE A N 1
ATOM 1491 C CA . ILE A 1 184 ? -12.547 -7.688 1.785 1.00 96.44 184 ILE A CA 1
ATOM 1492 C C . ILE A 1 184 ? -13.592 -8.275 2.755 1.00 96.44 184 ILE A C 1
ATOM 1494 O O . ILE A 1 184 ? -13.239 -8.898 3.762 1.00 96.44 184 ILE A O 1
ATOM 1498 N N . SER A 1 185 ? -14.885 -8.059 2.492 1.00 95.56 185 SER A N 1
ATOM 1499 C CA . SER A 1 185 ? -15.963 -8.654 3.289 1.00 95.56 185 SER A CA 1
ATOM 1500 C C . SER A 1 185 ? -16.027 -10.165 3.097 1.00 95.56 185 SER A C 1
ATOM 1502 O O . SER A 1 185 ? -16.220 -10.879 4.082 1.00 95.56 185 SER A O 1
ATOM 1504 N N . ASP A 1 186 ? -15.800 -10.647 1.877 1.00 92.88 186 ASP A N 1
ATOM 1505 C CA . ASP A 1 186 ? -15.779 -12.073 1.562 1.00 92.88 186 ASP A CA 1
ATOM 1506 C C . ASP A 1 186 ? -14.621 -12.779 2.268 1.00 92.88 186 ASP A C 1
ATOM 1508 O O . ASP A 1 186 ? -14.839 -13.801 2.918 1.00 92.88 186 ASP A O 1
ATOM 1512 N N . ASP A 1 187 ? -13.425 -12.182 2.291 1.00 94.69 187 ASP A N 1
ATOM 1513 C CA . ASP A 1 187 ? -12.282 -12.722 3.044 1.00 94.69 187 ASP A CA 1
ATOM 1514 C C . ASP A 1 187 ? -12.562 -12.847 4.550 1.00 94.69 187 ASP A C 1
ATOM 1516 O O . ASP A 1 187 ? -12.067 -13.756 5.222 1.00 94.69 187 ASP A O 1
ATOM 1520 N N . LEU A 1 188 ? -13.366 -11.937 5.111 1.00 95.69 188 LEU A N 1
ATOM 1521 C CA . LEU A 1 188 ? -13.802 -12.004 6.509 1.00 95.69 188 LEU A CA 1
ATOM 1522 C C . LEU A 1 188 ? -14.880 -13.058 6.762 1.00 95.69 188 LEU A C 1
ATOM 1524 O O . LEU A 1 188 ? -14.998 -13.543 7.896 1.00 95.69 188 LEU A O 1
ATOM 1528 N N . MET A 1 189 ? -15.677 -13.374 5.744 1.00 93.12 189 MET A N 1
ATOM 1529 C CA . MET A 1 189 ? -16.696 -14.417 5.785 1.00 93.12 189 MET A CA 1
ATOM 1530 C C . MET A 1 189 ? -16.108 -15.799 5.497 1.00 93.12 189 MET A C 1
ATOM 1532 O O . MET A 1 189 ? -16.671 -16.798 5.947 1.00 93.12 189 MET A O 1
ATOM 1536 N N . ASN A 1 190 ? -14.960 -15.855 4.825 1.00 91.31 190 ASN A N 1
ATOM 1537 C CA . ASN A 1 190 ? -14.307 -17.087 4.431 1.00 91.31 190 ASN A CA 1
ATOM 1538 C C . ASN A 1 190 ? -13.640 -17.793 5.635 1.00 91.31 190 ASN A C 1
ATOM 1540 O O . ASN A 1 190 ? -12.691 -17.260 6.227 1.00 91.31 190 ASN A O 1
ATOM 1544 N N . PRO A 1 191 ? -14.083 -19.012 6.005 1.00 91.75 191 PRO A N 1
ATOM 1545 C CA . PRO A 1 191 ? -13.520 -19.759 7.129 1.00 91.75 191 PRO A CA 1
ATOM 1546 C C . PRO A 1 191 ? -12.081 -20.244 6.894 1.00 91.75 191 PRO A C 1
ATOM 1548 O O . PRO A 1 191 ? -11.393 -20.527 7.873 1.00 91.75 191 PRO A O 1
ATOM 1551 N N . LEU A 1 192 ? -11.615 -20.321 5.645 1.00 89.88 192 LEU A N 1
ATOM 1552 C CA . LEU A 1 192 ? -10.248 -20.712 5.289 1.00 89.88 192 LEU A CA 1
ATOM 1553 C C . LEU A 1 192 ? -9.255 -19.549 5.394 1.00 89.88 192 LEU A C 1
ATOM 1555 O O . LEU A 1 192 ? -8.062 -19.778 5.574 1.00 89.88 192 LEU A O 1
ATOM 1559 N N . VAL A 1 193 ? -9.731 -18.304 5.315 1.00 92.62 193 VAL A N 1
ATOM 1560 C CA . VAL A 1 193 ? -8.878 -17.102 5.283 1.00 92.62 193 VAL A CA 1
ATOM 1561 C C . VAL A 1 193 ? -8.937 -16.360 6.609 1.00 92.62 193 VAL A C 1
ATOM 1563 O O . VAL A 1 193 ? -7.903 -16.101 7.232 1.00 92.62 193 VAL A O 1
ATOM 1566 N N . ALA A 1 194 ? -10.147 -16.056 7.087 1.00 95.50 194 ALA A N 1
ATOM 1567 C CA . ALA A 1 194 ? -10.379 -15.190 8.236 1.00 95.50 194 ALA A CA 1
ATOM 1568 C C . ALA A 1 194 ? -9.611 -15.580 9.518 1.00 95.50 194 ALA A C 1
ATOM 1570 O O . ALA A 1 194 ? -9.145 -14.668 10.210 1.00 95.50 194 ALA A O 1
ATOM 1571 N N . PRO A 1 195 ? -9.418 -16.876 9.865 1.00 95.94 195 PRO A N 1
ATOM 1572 C CA . PRO A 1 195 ? -8.631 -17.272 11.039 1.00 95.94 195 PRO A CA 1
ATOM 1573 C C . PRO A 1 195 ? -7.159 -16.853 10.992 1.00 95.94 195 PRO A C 1
ATOM 1575 O O . PRO A 1 195 ? -6.509 -16.792 12.037 1.00 95.94 195 PRO A O 1
ATOM 1578 N N . HIS A 1 196 ? -6.627 -16.579 9.802 1.00 95.38 196 HIS A N 1
ATOM 1579 C CA . HIS A 1 196 ? -5.221 -16.251 9.589 1.00 95.38 196 HIS A CA 1
ATOM 1580 C C . HIS A 1 196 ? -4.949 -14.750 9.468 1.00 95.38 196 HIS A C 1
ATOM 1582 O O . HIS A 1 196 ? -3.786 -14.355 9.390 1.00 95.38 196 HIS A O 1
ATOM 1588 N N . ILE A 1 197 ? -5.987 -13.913 9.452 1.00 96.50 197 ILE A N 1
ATOM 1589 C CA . ILE A 1 197 ? -5.846 -12.467 9.277 1.00 96.50 197 ILE A CA 1
ATOM 1590 C C . ILE A 1 197 ? -5.444 -11.809 10.601 1.00 96.50 197 ILE A C 1
ATOM 1592 O O . ILE A 1 197 ? -6.196 -11.805 11.580 1.00 96.50 197 ILE A O 1
ATOM 1596 N N . ASP A 1 198 ? -4.282 -11.160 10.609 1.00 96.56 198 ASP A N 1
ATOM 1597 C CA . ASP A 1 198 ? -3.908 -10.227 11.666 1.00 96.56 198 ASP A CA 1
ATOM 1598 C C . ASP A 1 198 ? -4.672 -8.903 11.516 1.00 96.56 198 ASP A C 1
ATOM 1600 O O . ASP A 1 198 ? -4.710 -8.298 10.447 1.00 96.56 198 ASP A O 1
ATOM 1604 N N . PHE A 1 199 ? -5.232 -8.401 12.619 1.00 97.06 199 PHE A N 1
ATOM 1605 C CA . PHE A 1 199 ? -5.930 -7.102 12.667 1.00 97.06 199 PHE A CA 1
ATOM 1606 C C . PHE A 1 199 ? -5.138 -6.008 13.395 1.00 97.06 199 PHE A C 1
ATOM 1608 O O . PHE A 1 199 ? -5.586 -4.867 13.501 1.00 97.06 199 PHE A O 1
ATOM 1615 N N . PHE A 1 200 ? -3.983 -6.368 13.953 1.00 97.00 200 PHE A N 1
ATOM 1616 C CA . PHE A 1 200 ? -3.121 -5.499 14.742 1.00 97.00 200 PHE A CA 1
ATOM 1617 C C . PHE A 1 200 ? -1.684 -5.664 14.269 1.00 97.00 200 PHE A C 1
ATOM 1619 O O . PHE A 1 200 ? -1.275 -6.759 13.888 1.00 97.00 200 PHE A O 1
ATOM 1626 N N . ALA A 1 201 ? -0.909 -4.588 14.367 1.00 94.69 201 ALA A N 1
ATOM 1627 C CA . ALA A 1 201 ? 0.528 -4.691 14.198 1.00 94.69 201 ALA A CA 1
ATOM 1628 C C . ALA A 1 201 ? 1.160 -5.468 15.369 1.00 94.69 201 ALA A C 1
ATOM 1630 O O . ALA A 1 201 ? 0.714 -5.353 16.515 1.00 94.69 201 ALA A O 1
ATOM 1631 N N . GLU A 1 202 ? 2.215 -6.225 15.086 1.00 94.38 202 GLU A N 1
ATOM 1632 C CA . GLU A 1 202 ? 2.985 -7.009 16.049 1.00 94.38 202 GLU A CA 1
ATOM 1633 C C . GLU A 1 202 ? 4.371 -6.381 16.252 1.00 94.38 202 GLU A C 1
ATOM 1635 O O . GLU A 1 202 ? 5.117 -6.156 15.301 1.00 94.38 202 GLU A O 1
ATOM 1640 N N . GLU A 1 203 ? 4.741 -6.109 17.504 1.00 93.12 203 GLU A N 1
ATOM 1641 C CA . GLU A 1 203 ? 6.064 -5.581 17.844 1.00 93.12 203 GLU A CA 1
ATOM 1642 C C . GLU A 1 203 ? 7.043 -6.718 18.152 1.00 93.12 203 GLU A C 1
ATOM 1644 O O . GLU A 1 203 ? 6.913 -7.421 19.159 1.00 93.12 203 GLU A O 1
ATOM 1649 N N . THR A 1 204 ? 8.071 -6.852 17.314 1.00 86.75 204 THR A N 1
ATOM 1650 C CA . THR A 1 204 ? 9.062 -7.938 17.400 1.00 86.75 204 THR A CA 1
ATOM 1651 C C . THR A 1 204 ? 10.453 -7.488 17.857 1.00 86.75 204 THR A C 1
ATOM 1653 O O . THR A 1 204 ? 11.385 -8.295 17.929 1.00 86.75 204 THR A O 1
ATOM 1656 N N . LYS A 1 205 ? 10.636 -6.200 18.173 1.00 85.06 205 LYS A N 1
ATOM 1657 C CA . LYS A 1 205 ? 11.921 -5.582 18.550 1.00 85.06 205 LYS A CA 1
ATOM 1658 C C . LYS A 1 205 ? 13.010 -5.776 17.498 1.00 85.06 205 LYS A C 1
ATOM 1660 O O . LYS A 1 205 ? 14.188 -5.867 17.830 1.00 85.06 205 LYS A O 1
ATOM 1665 N N . GLY A 1 206 ? 12.607 -5.851 16.229 1.00 76.75 206 GLY A N 1
ATOM 1666 C CA . GLY A 1 206 ? 13.515 -6.043 15.099 1.00 76.75 206 GLY A CA 1
ATOM 1667 C C . GLY A 1 206 ? 13.919 -7.496 14.838 1.00 76.75 206 GLY A C 1
ATOM 1668 O O . GLY A 1 206 ? 14.708 -7.736 13.931 1.00 76.75 206 GLY A O 1
ATOM 1669 N N . ASN A 1 207 ? 13.392 -8.463 15.592 1.00 78.56 207 ASN A N 1
ATOM 1670 C CA . ASN A 1 207 ? 13.756 -9.874 15.455 1.00 78.56 207 ASN A CA 1
ATOM 1671 C C . ASN A 1 207 ? 12.698 -10.644 14.664 1.00 78.56 207 ASN A C 1
ATOM 1673 O O . ASN A 1 207 ? 11.513 -10.344 14.781 1.00 78.56 207 ASN A O 1
ATOM 1677 N N . ASN A 1 208 ? 13.117 -11.664 13.905 1.00 78.31 208 ASN A N 1
ATOM 1678 C CA . ASN A 1 208 ? 12.228 -12.623 13.231 1.00 78.31 208 ASN A CA 1
ATOM 1679 C C . ASN A 1 208 ? 11.036 -11.973 12.514 1.00 78.31 208 ASN A C 1
ATOM 1681 O O . ASN A 1 208 ? 9.911 -12.454 12.614 1.00 78.31 208 ASN A O 1
ATOM 1685 N N . ILE A 1 209 ? 11.266 -10.857 11.825 1.00 79.00 209 ILE A N 1
ATOM 1686 C CA . ILE A 1 209 ? 10.219 -10.218 11.035 1.00 79.00 209 ILE A CA 1
ATOM 1687 C C . ILE A 1 209 ? 9.999 -11.120 9.814 1.00 79.00 209 ILE A C 1
ATOM 1689 O O . ILE A 1 209 ? 10.964 -11.443 9.121 1.00 79.00 209 ILE A O 1
ATOM 1693 N N . TYR A 1 210 ? 8.769 -11.555 9.547 1.00 81.12 210 TYR A N 1
ATOM 1694 C CA . TYR A 1 210 ? 8.435 -12.368 8.373 1.00 81.12 210 TYR A CA 1
ATOM 1695 C C . TYR A 1 210 ? 7.118 -12.010 7.672 1.00 81.12 210 TYR A C 1
ATOM 1697 O O . TYR A 1 210 ? 6.909 -12.463 6.552 1.00 81.12 210 TYR A O 1
ATOM 1705 N N . LYS A 1 211 ? 6.238 -11.220 8.299 1.00 85.62 211 LYS A N 1
ATOM 1706 C CA . LYS A 1 211 ? 4.905 -10.855 7.782 1.00 85.62 211 LYS A CA 1
ATOM 1707 C C . LYS A 1 211 ? 4.648 -9.349 7.892 1.00 85.62 211 LYS A C 1
ATOM 1709 O O . LYS A 1 211 ? 5.284 -8.669 8.697 1.00 85.62 211 LYS A O 1
ATOM 1714 N N . ALA A 1 212 ? 3.708 -8.812 7.110 1.00 87.31 212 ALA A N 1
ATOM 1715 C CA . ALA A 1 212 ? 3.504 -7.361 7.023 1.00 87.31 212 ALA A CA 1
ATOM 1716 C C . ALA A 1 212 ? 2.904 -6.745 8.302 1.00 87.31 212 ALA A C 1
ATOM 1718 O O . ALA A 1 212 ? 3.155 -5.570 8.583 1.00 87.31 212 ALA A O 1
ATOM 1719 N N . SER A 1 213 ? 2.203 -7.529 9.129 1.00 91.56 213 SER A N 1
ATOM 1720 C CA . SER A 1 213 ? 1.771 -7.111 10.474 1.00 91.56 213 SER A CA 1
ATOM 1721 C C . SER A 1 213 ? 2.929 -6.753 11.405 1.00 91.56 213 SER A C 1
ATOM 1723 O O . SER A 1 213 ? 2.742 -5.980 12.338 1.00 91.56 213 SER A O 1
ATOM 1725 N N . GLN A 1 214 ? 4.149 -7.202 11.113 1.00 91.00 214 GLN A N 1
ATOM 1726 C CA . GLN A 1 214 ? 5.363 -6.854 11.861 1.00 91.00 214 GLN A CA 1
ATOM 1727 C C . GLN A 1 214 ? 6.121 -5.659 11.250 1.00 91.00 214 GLN A C 1
ATOM 1729 O O . GLN A 1 214 ? 7.244 -5.348 11.652 1.00 91.00 214 GLN A O 1
ATOM 1734 N N . SER A 1 215 ? 5.546 -4.994 10.241 1.00 87.12 215 SER A N 1
ATOM 1735 C CA . SER A 1 215 ? 6.185 -3.862 9.567 1.00 87.12 215 SER A CA 1
ATOM 1736 C C . SER A 1 215 ? 6.198 -2.599 10.433 1.00 87.12 215 SER A C 1
ATOM 1738 O O . SER A 1 215 ? 5.252 -2.289 11.162 1.00 87.12 215 SER A O 1
ATOM 1740 N N . ASN A 1 216 ? 7.259 -1.799 10.284 1.00 88.44 216 ASN A N 1
ATOM 1741 C CA . ASN A 1 216 ? 7.322 -0.471 10.900 1.00 88.44 216 ASN A CA 1
ATOM 1742 C C . ASN A 1 216 ? 6.192 0.437 10.405 1.00 88.44 216 ASN A C 1
ATOM 1744 O O . ASN A 1 216 ? 5.659 1.205 11.204 1.00 88.44 216 ASN A O 1
ATOM 1748 N N . LYS A 1 217 ? 5.798 0.318 9.129 1.00 90.25 217 LYS A N 1
ATOM 1749 C CA . LYS A 1 217 ? 4.721 1.117 8.543 1.00 90.25 217 LYS A CA 1
ATOM 1750 C C . LYS A 1 217 ? 3.432 0.979 9.350 1.00 90.25 217 LYS A C 1
ATOM 1752 O O . LYS A 1 217 ? 2.933 1.974 9.874 1.00 90.25 217 LYS A O 1
ATOM 1757 N N . TRP A 1 218 ? 2.948 -0.253 9.513 1.00 92.75 218 TRP A N 1
ATOM 1758 C CA . TRP A 1 218 ? 1.705 -0.531 10.235 1.00 92.75 218 TRP A CA 1
ATOM 1759 C C . TRP A 1 218 ? 1.826 -0.193 11.729 1.00 92.75 218 TRP A C 1
ATOM 1761 O O . TRP A 1 218 ? 0.921 0.407 12.308 1.00 92.75 218 TRP A O 1
ATOM 1771 N N . LEU A 1 219 ? 2.962 -0.506 12.359 1.00 91.00 219 LEU A N 1
ATOM 1772 C CA . LEU A 1 219 ? 3.136 -0.287 13.795 1.00 91.00 219 LEU A CA 1
ATOM 1773 C C . LEU A 1 219 ? 3.345 1.189 14.186 1.00 91.00 219 LEU A C 1
ATOM 1775 O O . LEU A 1 219 ? 2.862 1.624 15.234 1.00 91.00 219 LEU A O 1
ATOM 1779 N N . LYS A 1 220 ? 4.112 1.949 13.395 1.00 90.38 220 LYS A N 1
ATOM 1780 C CA . LYS A 1 220 ? 4.719 3.225 13.822 1.00 90.38 220 LYS A CA 1
ATOM 1781 C C . LYS A 1 220 ? 4.353 4.416 12.944 1.00 90.38 220 LYS A C 1
ATOM 1783 O O . LYS A 1 220 ? 4.263 5.525 13.466 1.00 90.38 220 LYS A O 1
ATOM 1788 N N . GLU A 1 221 ? 4.194 4.213 11.640 1.00 89.88 221 GLU A N 1
ATOM 1789 C CA . GLU A 1 221 ? 4.239 5.315 10.667 1.00 89.88 221 GLU A CA 1
ATOM 1790 C C . GLU A 1 221 ? 2.862 5.743 10.147 1.00 89.88 221 GLU A C 1
ATOM 1792 O O . GLU A 1 221 ? 2.742 6.832 9.589 1.00 89.88 221 GLU A O 1
ATOM 1797 N N . LEU A 1 222 ? 1.814 4.937 10.351 1.00 91.50 222 LEU A N 1
ATOM 1798 C CA . LEU A 1 222 ? 0.443 5.351 10.039 1.00 91.50 222 LEU A CA 1
ATOM 1799 C C . LEU A 1 222 ? 0.046 6.601 10.841 1.00 91.50 222 LEU A C 1
ATOM 1801 O O . LEU A 1 222 ? 0.412 6.760 12.013 1.00 91.50 222 LEU A O 1
ATOM 1805 N N . ALA A 1 223 ? -0.736 7.481 10.216 1.00 91.88 223 ALA A N 1
ATOM 1806 C CA . ALA A 1 223 ? -1.314 8.650 10.872 1.00 91.88 223 ALA A CA 1
ATOM 1807 C C . ALA A 1 223 ? -2.318 8.231 11.970 1.00 91.88 223 ALA A C 1
ATOM 1809 O O . ALA A 1 223 ? -2.884 7.138 11.884 1.00 91.88 223 ALA A O 1
ATOM 1810 N N . PRO A 1 224 ? -2.540 9.043 13.025 1.00 91.88 224 PRO A N 1
ATOM 1811 C CA . PRO A 1 224 ? -3.356 8.644 14.175 1.00 91.88 224 PRO A CA 1
ATOM 1812 C C . PRO A 1 224 ? -4.765 8.142 13.847 1.00 91.88 224 PRO A C 1
ATOM 1814 O O . PRO A 1 224 ? -5.249 7.257 14.542 1.00 91.88 224 PRO A O 1
ATOM 1817 N N . ASP A 1 225 ? -5.391 8.670 12.799 1.00 91.75 225 ASP A N 1
ATOM 1818 C CA . ASP A 1 225 ? -6.716 8.322 12.272 1.00 91.75 225 ASP A CA 1
ATOM 1819 C C . ASP A 1 225 ? -6.737 7.034 11.431 1.00 91.75 225 ASP A C 1
ATOM 1821 O O . ASP A 1 225 ? -7.775 6.381 11.350 1.00 91.75 225 ASP A O 1
ATOM 1825 N N . LEU A 1 226 ? -5.590 6.640 10.869 1.00 93.94 226 LEU A N 1
ATOM 1826 C CA . LEU A 1 226 ? -5.420 5.427 10.058 1.00 93.94 226 LEU A CA 1
ATOM 1827 C C . LEU A 1 226 ? -4.861 4.240 10.850 1.00 93.94 226 LEU A C 1
ATOM 1829 O O . LEU A 1 226 ? -4.867 3.117 10.364 1.00 93.94 226 LEU A O 1
ATOM 1833 N N . ARG A 1 227 ? -4.358 4.463 12.069 1.00 93.81 227 ARG A N 1
ATOM 1834 C CA . ARG A 1 227 ? -3.924 3.385 12.976 1.00 93.81 227 ARG A CA 1
ATOM 1835 C C . ARG A 1 227 ? -5.107 2.525 13.407 1.00 93.81 227 ARG A C 1
ATOM 1837 O O . ARG A 1 227 ? -6.263 2.912 13.273 1.00 93.81 227 ARG A O 1
ATOM 1844 N N . VAL A 1 228 ? -4.809 1.406 14.061 1.00 95.38 228 VAL A N 1
ATOM 1845 C CA . VAL A 1 228 ? -5.819 0.617 14.771 1.00 95.38 228 VAL A CA 1
ATOM 1846 C C . VAL A 1 228 ? -6.539 1.491 15.806 1.00 95.38 228 VAL A C 1
ATOM 1848 O O . VAL A 1 228 ? -5.936 1.937 16.784 1.00 95.38 228 VAL A O 1
ATOM 1851 N N . GLN A 1 229 ? -7.833 1.739 15.593 1.00 95.88 229 GLN A N 1
ATOM 1852 C CA . GLN A 1 229 ? -8.592 2.693 16.412 1.00 95.88 229 GLN A CA 1
ATOM 1853 C C . GLN A 1 229 ? -9.209 2.080 17.657 1.00 95.88 229 GLN A C 1
ATOM 1855 O O . GLN A 1 229 ? -9.565 2.827 18.562 1.00 95.88 229 GLN A O 1
ATOM 1860 N N . MET A 1 230 ? -9.377 0.759 17.719 1.00 96.62 230 MET A N 1
ATOM 1861 C CA . MET A 1 230 ? -10.100 0.112 18.808 1.00 96.62 230 MET A CA 1
ATOM 1862 C C . MET A 1 230 ? -9.435 -1.192 19.230 1.00 96.62 230 MET A C 1
ATOM 1864 O O . MET A 1 230 ? -8.974 -1.969 18.398 1.00 96.62 230 MET A O 1
ATOM 1868 N N . VAL A 1 231 ? -9.441 -1.447 20.536 1.00 96.69 231 VAL A N 1
ATOM 1869 C CA . VAL A 1 231 ? -9.111 -2.749 21.109 1.00 96.69 231 VAL A CA 1
ATOM 1870 C C . VAL A 1 231 ? -10.194 -3.205 22.084 1.00 96.69 231 VAL A C 1
ATOM 1872 O O . VAL A 1 231 ? -10.689 -2.443 22.926 1.00 96.69 231 VAL A O 1
ATOM 1875 N N . LYS A 1 232 ? -10.569 -4.481 21.975 1.00 94.44 232 LYS A N 1
ATOM 1876 C CA . LYS A 1 232 ? -11.489 -5.141 22.900 1.00 94.44 232 LYS A CA 1
ATOM 1877 C C . LYS A 1 232 ? -10.687 -5.820 24.005 1.00 94.44 232 LYS A C 1
ATOM 1879 O O . LYS A 1 232 ? -9.897 -6.719 23.749 1.00 94.44 232 LYS A O 1
ATOM 1884 N N . SER A 1 233 ? -10.921 -5.395 25.239 1.00 92.44 233 SER A N 1
ATOM 1885 C CA . SER A 1 233 ? -10.355 -6.036 26.434 1.00 92.44 233 SER A CA 1
ATOM 1886 C C . SER A 1 233 ? -11.019 -7.377 26.749 1.00 92.44 233 SER A C 1
ATOM 1888 O O . SER A 1 233 ? -12.162 -7.624 26.347 1.00 92.44 233 SER A O 1
ATOM 1890 N N . LYS A 1 234 ? -10.364 -8.205 27.578 1.00 88.06 234 LYS A N 1
ATOM 1891 C CA . LYS A 1 234 ? -10.947 -9.468 28.077 1.00 88.06 234 LYS A CA 1
ATOM 1892 C C . LYS A 1 234 ? -12.280 -9.262 28.814 1.00 88.06 234 LYS A C 1
ATOM 1894 O O . LYS A 1 234 ? -13.178 -10.091 28.722 1.00 88.06 234 LYS A O 1
ATOM 1899 N N . ASN A 1 235 ? -12.469 -8.097 29.440 1.00 86.06 235 ASN A N 1
ATOM 1900 C CA . ASN A 1 235 ? -13.712 -7.697 30.114 1.00 86.06 235 ASN A CA 1
ATOM 1901 C C . ASN A 1 235 ? -14.816 -7.200 29.156 1.00 86.06 235 ASN A C 1
ATOM 1903 O O . ASN A 1 235 ? -15.749 -6.526 29.593 1.00 86.06 235 ASN A O 1
ATOM 1907 N N . LYS A 1 236 ? -14.701 -7.476 27.848 1.00 88.25 236 LYS A N 1
ATOM 1908 C CA . LYS A 1 236 ? -15.648 -7.075 26.790 1.00 88.25 236 LYS A CA 1
ATOM 1909 C C . LYS A 1 236 ? -15.874 -5.556 26.671 1.00 88.25 236 LYS A C 1
ATOM 1911 O O . LYS A 1 236 ? -16.860 -5.133 26.079 1.00 88.25 236 LYS A O 1
ATOM 1916 N N . LYS A 1 237 ? -14.968 -4.724 27.201 1.00 92.88 237 LYS A N 1
ATOM 1917 C CA . LYS A 1 237 ? -14.992 -3.261 27.018 1.00 92.88 237 LYS A CA 1
ATOM 1918 C C . LYS A 1 237 ? -14.174 -2.863 25.793 1.00 92.88 237 LYS A C 1
ATOM 1920 O O . LYS A 1 237 ? -13.112 -3.445 25.564 1.00 92.88 237 LYS A O 1
ATOM 1925 N N . HIS A 1 238 ? -14.657 -1.859 25.061 1.00 95.50 238 HIS A N 1
ATOM 1926 C CA . HIS A 1 238 ? -13.993 -1.285 23.888 1.00 95.50 238 HIS A CA 1
ATOM 1927 C C . HIS A 1 238 ? -13.263 0.006 24.268 1.00 95.50 238 HIS A C 1
ATOM 1929 O O . HIS A 1 238 ? -13.889 0.989 24.691 1.00 95.50 238 HIS A O 1
ATOM 1935 N N . PHE A 1 239 ? -11.944 -0.010 24.109 1.00 96.81 239 PHE A N 1
ATOM 1936 C CA . PHE A 1 239 ? -11.075 1.147 24.289 1.00 96.81 239 PHE A CA 1
ATOM 1937 C C . PHE A 1 239 ? -10.662 1.672 22.924 1.00 96.81 239 PHE A C 1
ATOM 1939 O O . PHE A 1 239 ? -10.357 0.878 22.036 1.00 96.81 239 PHE A O 1
ATOM 1946 N N . TYR A 1 240 ? -10.680 2.992 22.763 1.00 96.75 240 TYR A N 1
ATOM 1947 C CA . TYR A 1 240 ? -10.398 3.639 21.489 1.00 96.75 240 TYR A CA 1
ATOM 1948 C C . TYR A 1 240 ? -9.140 4.485 21.575 1.00 96.75 240 TYR A C 1
ATOM 1950 O O . TYR A 1 240 ? -8.790 4.994 22.641 1.00 96.75 240 TYR A O 1
ATOM 1958 N N . ASN A 1 241 ? -8.467 4.614 20.438 1.00 93.88 241 ASN A N 1
ATOM 1959 C CA . ASN A 1 241 ? -7.270 5.416 20.314 1.00 93.88 241 ASN A CA 1
ATOM 1960 C C . ASN A 1 241 ? -7.611 6.887 20.582 1.00 93.88 241 ASN A C 1
ATOM 1962 O O . ASN A 1 241 ? -8.688 7.354 20.206 1.00 93.88 241 ASN A O 1
ATOM 1966 N N . LEU A 1 242 ? -6.704 7.603 21.244 1.00 94.31 242 LEU A N 1
ATOM 1967 C CA . LEU A 1 242 ? -6.842 9.003 21.644 1.00 94.31 242 LEU A CA 1
ATOM 1968 C C . LEU A 1 242 ? -8.025 9.315 22.580 1.00 94.31 242 LEU A C 1
ATOM 1970 O O . LEU A 1 242 ? -8.288 10.482 22.854 1.00 94.31 242 LEU A O 1
ATOM 1974 N N . GLU A 1 243 ? -8.699 8.310 23.148 1.00 95.12 243 GLU A N 1
ATOM 1975 C CA . GLU A 1 243 ? -9.696 8.526 24.201 1.00 95.12 243 GLU A CA 1
ATOM 1976 C C . GLU A 1 243 ? -9.100 8.320 25.600 1.00 95.12 243 GLU A C 1
ATOM 1978 O O . GLU A 1 243 ? -8.507 7.272 25.852 1.00 95.12 243 GLU A O 1
ATOM 1983 N N . PRO A 1 244 ? -9.301 9.239 26.563 1.00 95.44 244 PRO A N 1
ATOM 1984 C CA . PRO A 1 244 ? -8.811 9.049 27.922 1.00 95.44 244 PRO A CA 1
ATOM 1985 C C . PRO A 1 244 ? -9.373 7.776 28.567 1.00 95.44 244 PRO A C 1
ATOM 1987 O O . PRO A 1 244 ? -10.583 7.538 28.563 1.00 95.44 244 PRO A O 1
ATOM 1990 N N . VAL A 1 245 ? -8.499 6.987 29.187 1.00 96.12 245 VAL A N 1
ATOM 1991 C CA . VAL A 1 245 ? -8.842 5.769 29.928 1.00 96.12 245 VAL A CA 1
ATOM 1992 C C . VAL A 1 245 ? -8.366 5.880 31.370 1.00 96.12 245 VAL A C 1
ATOM 1994 O O . VAL A 1 245 ? -7.305 6.440 31.650 1.00 96.12 245 VAL A O 1
ATOM 1997 N N . LYS A 1 246 ? -9.143 5.331 32.309 1.00 95.25 246 LYS A N 1
ATOM 1998 C CA . LYS A 1 246 ? -8.685 5.164 33.693 1.00 95.25 246 LYS A CA 1
ATOM 1999 C C . LYS A 1 246 ? -8.085 3.776 33.850 1.00 95.25 246 LYS A C 1
ATOM 2001 O O . LYS A 1 246 ? -8.754 2.776 33.589 1.00 95.25 246 LYS A O 1
ATOM 2006 N N . MET A 1 247 ? -6.839 3.731 34.290 1.00 94.69 247 MET A N 1
ATOM 2007 C CA . MET A 1 247 ? -6.105 2.509 34.593 1.00 94.69 247 MET A CA 1
ATOM 2008 C C . MET A 1 247 ? -6.496 1.971 35.979 1.00 94.69 247 MET A C 1
ATOM 2010 O O . MET A 1 247 ? -6.895 2.743 36.851 1.00 94.69 247 MET A O 1
ATOM 2014 N N . LYS A 1 248 ? -6.288 0.671 36.227 1.00 93.50 248 LYS A N 1
ATOM 2015 C CA . LYS A 1 248 ? -6.521 0.024 37.541 1.00 93.50 248 LYS A CA 1
ATOM 2016 C C . LYS A 1 248 ? -5.744 0.662 38.700 1.00 93.50 248 LYS A C 1
ATOM 2018 O O . LYS A 1 248 ? -6.171 0.608 39.845 1.00 93.50 248 LYS A O 1
ATOM 2023 N N . ASN A 1 249 ? -4.601 1.286 38.412 1.00 90.88 249 ASN A N 1
ATOM 2024 C CA . ASN A 1 249 ? -3.815 2.035 39.401 1.00 90.88 249 ASN A CA 1
ATOM 2025 C C . ASN A 1 249 ? -4.380 3.443 39.693 1.00 90.88 249 ASN A C 1
ATOM 2027 O O . ASN A 1 249 ? -3.733 4.240 40.367 1.00 90.88 249 ASN A O 1
ATOM 2031 N N . GLY A 1 250 ? -5.550 3.780 39.142 1.00 89.38 250 GLY A N 1
ATOM 2032 C CA . GLY A 1 250 ? -6.233 5.057 39.318 1.00 89.38 250 GLY A CA 1
ATOM 2033 C C . GLY A 1 250 ? -5.794 6.173 38.366 1.00 89.38 250 GLY A C 1
ATOM 2034 O O . GLY A 1 250 ? -6.509 7.171 38.268 1.00 89.38 250 GLY A O 1
ATOM 2035 N N . LYS A 1 251 ? -4.673 6.023 37.644 1.00 91.94 251 LYS A N 1
ATOM 2036 C CA . LYS A 1 251 ? -4.157 7.051 36.724 1.00 91.94 251 LYS A CA 1
ATOM 2037 C C . LYS A 1 251 ? -5.031 7.167 35.475 1.00 91.94 251 LYS A C 1
ATOM 2039 O O . LYS A 1 251 ? -5.498 6.160 34.945 1.00 91.94 251 LYS A O 1
ATOM 2044 N N . ILE A 1 252 ? -5.213 8.393 34.987 1.00 94.06 252 ILE A N 1
ATOM 2045 C CA . ILE A 1 252 ? -5.854 8.668 33.696 1.00 94.06 252 ILE A CA 1
ATOM 2046 C C . ILE A 1 252 ? -4.755 8.834 32.651 1.00 94.06 252 ILE A C 1
ATOM 2048 O O . ILE A 1 252 ? -3.861 9.662 32.827 1.00 94.06 252 ILE A O 1
ATOM 2052 N N . THR A 1 253 ? -4.821 8.053 31.580 1.00 96.12 253 THR A N 1
ATOM 2053 C CA . THR A 1 253 ? -3.869 8.089 30.464 1.00 96.12 253 THR A CA 1
ATOM 2054 C C . THR A 1 253 ? -4.621 8.134 29.138 1.00 96.12 253 THR A C 1
ATOM 2056 O O . THR A 1 253 ? -5.817 7.856 29.086 1.00 96.12 253 THR A O 1
ATOM 2059 N N . VAL A 1 254 ? -3.941 8.520 28.061 1.00 96.25 254 VAL A N 1
ATOM 2060 C CA . VAL A 1 254 ? -4.493 8.544 26.702 1.00 96.25 254 VAL A CA 1
ATOM 2061 C C . VAL A 1 254 ? -3.725 7.516 25.866 1.00 96.25 254 VAL A C 1
ATOM 2063 O O . VAL A 1 254 ? -2.522 7.703 25.675 1.00 96.25 254 VAL A O 1
ATOM 2066 N N . PRO A 1 255 ? -4.351 6.418 25.406 1.00 96.62 255 PRO A N 1
ATOM 2067 C CA . PRO A 1 255 ? -3.725 5.475 24.491 1.00 96.62 255 PRO A CA 1
ATOM 2068 C C . PRO A 1 255 ? -3.521 6.138 23.124 1.00 96.62 255 PRO A C 1
ATOM 2070 O O . PRO A 1 255 ? -4.387 6.874 22.663 1.00 96.62 255 PRO A O 1
ATOM 2073 N N . VAL A 1 256 ? -2.370 5.888 22.502 1.00 95.69 256 VAL A N 1
ATOM 2074 C CA . VAL A 1 256 ? -1.947 6.481 21.215 1.00 95.69 256 VAL A CA 1
ATOM 2075 C C . VAL A 1 256 ? -1.671 5.405 20.153 1.00 95.69 256 VAL A C 1
ATOM 2077 O O . VAL A 1 256 ? -1.814 5.642 18.948 1.00 95.69 256 VAL A O 1
ATOM 2080 N N . PHE A 1 257 ? -1.272 4.210 20.597 1.00 97.06 257 PHE A N 1
ATOM 2081 C CA . PHE A 1 257 ? -1.031 3.043 19.748 1.00 97.06 257 PHE A CA 1
ATOM 2082 C C . PHE A 1 257 ? -1.545 1.782 20.433 1.00 97.06 257 PHE A C 1
ATOM 2084 O O . PHE A 1 257 ? -1.260 1.582 21.615 1.00 97.06 257 PHE A O 1
ATOM 2091 N N . PHE A 1 258 ? -2.207 0.910 19.673 1.00 97.50 258 PHE A N 1
ATOM 2092 C CA . PHE A 1 258 ? -2.526 -0.462 20.066 1.00 97.50 258 PHE A CA 1
ATOM 2093 C C . PHE A 1 258 ? -1.753 -1.445 19.192 1.00 97.50 258 PHE A C 1
ATOM 2095 O O . PHE A 1 258 ? -1.671 -1.259 17.980 1.00 97.50 258 PHE A O 1
ATOM 2102 N N . TYR A 1 259 ? -1.189 -2.480 19.805 1.00 97.12 259 TYR A N 1
ATOM 2103 C CA . TYR A 1 259 ? -0.373 -3.479 19.118 1.00 97.12 259 TYR A CA 1
ATOM 2104 C C . TYR A 1 259 ? -0.343 -4.789 19.906 1.00 97.12 259 TYR A C 1
ATOM 2106 O O . TYR A 1 259 ? -0.744 -4.838 21.073 1.00 97.12 259 TYR A O 1
ATOM 2114 N N . ILE A 1 260 ? 0.137 -5.846 19.260 1.00 96.50 260 ILE A N 1
ATOM 2115 C CA . ILE A 1 260 ? 0.367 -7.150 19.876 1.00 96.50 260 ILE A CA 1
ATOM 2116 C C . ILE A 1 260 ? 1.854 -7.299 20.203 1.00 96.50 260 ILE A C 1
ATOM 2118 O O . ILE A 1 260 ? 2.723 -6.937 19.412 1.00 96.50 260 ILE A O 1
ATOM 2122 N N . HIS A 1 261 ? 2.154 -7.853 21.373 1.00 93.94 261 HIS A N 1
ATOM 2123 C CA . HIS A 1 261 ? 3.487 -8.330 21.723 1.00 93.94 261 HIS A CA 1
ATOM 2124 C C . HIS A 1 261 ? 3.343 -9.657 22.465 1.00 93.94 261 HIS A C 1
ATOM 2126 O O . HIS A 1 261 ? 2.577 -9.736 23.419 1.00 93.94 261 HIS A O 1
ATOM 2132 N N . GLN A 1 262 ? 4.048 -10.704 22.018 1.00 89.00 262 GLN A N 1
ATOM 2133 C CA . GLN A 1 262 ? 3.988 -12.042 22.633 1.00 89.00 262 GLN A CA 1
ATOM 2134 C C . GLN A 1 262 ? 2.544 -12.565 22.821 1.00 89.00 262 GLN A C 1
ATOM 2136 O O . GLN A 1 262 ? 2.199 -13.088 23.875 1.00 89.00 262 GLN A O 1
ATOM 2141 N N . ASN A 1 263 ? 1.696 -12.410 21.795 1.00 89.81 263 ASN A N 1
ATOM 2142 C CA . ASN A 1 263 ? 0.272 -12.791 21.786 1.00 89.81 263 ASN A CA 1
ATOM 2143 C C . ASN A 1 263 ? -0.638 -12.052 22.788 1.00 89.81 263 ASN A C 1
ATOM 2145 O O . ASN A 1 263 ? -1.798 -12.432 22.953 1.00 89.81 263 ASN A O 1
ATOM 2149 N N . GLU A 1 264 ? -0.170 -10.973 23.417 1.00 94.31 264 GLU A N 1
ATOM 2150 C CA . GLU A 1 264 ? -0.995 -10.114 24.268 1.00 94.31 264 GLU A CA 1
ATOM 2151 C C . GLU A 1 264 ? -1.162 -8.710 23.679 1.00 94.31 264 GLU A C 1
ATOM 2153 O O . GLU A 1 264 ? -0.306 -8.207 22.950 1.00 94.31 264 GLU A O 1
ATOM 2158 N N . TYR A 1 265 ? -2.282 -8.061 24.010 1.00 96.38 265 TYR A N 1
ATOM 2159 C CA . TYR A 1 265 ? -2.587 -6.706 23.558 1.00 96.38 265 TYR A CA 1
ATOM 2160 C C . TYR A 1 265 ? -1.978 -5.660 24.487 1.00 96.38 265 TYR A C 1
ATOM 2162 O O . TYR A 1 265 ? -2.255 -5.626 25.692 1.00 96.38 265 TYR A O 1
ATOM 2170 N N . PHE A 1 266 ? -1.233 -4.735 23.896 1.00 97.12 266 PHE A N 1
ATOM 2171 C CA . PHE A 1 266 ? -0.621 -3.609 24.581 1.00 97.12 266 PHE A CA 1
ATOM 2172 C C . PHE A 1 266 ? -1.100 -2.284 24.009 1.00 97.12 266 PHE A C 1
ATOM 2174 O O . PHE A 1 266 ? -1.488 -2.169 22.845 1.00 97.12 266 PHE A O 1
ATOM 2181 N N . ALA A 1 267 ? -1.030 -1.263 24.856 1.00 97.25 267 ALA A N 1
ATOM 2182 C CA . ALA A 1 267 ? -1.203 0.119 24.471 1.00 97.25 267 ALA A CA 1
ATOM 2183 C C . ALA A 1 267 ? 0.032 0.933 24.859 1.00 97.25 267 ALA A C 1
ATOM 2185 O O . ALA A 1 267 ? 0.563 0.782 25.964 1.00 97.25 267 ALA A O 1
ATOM 2186 N N . LYS A 1 268 ? 0.472 1.825 23.968 1.00 96.50 268 LYS A N 1
ATOM 2187 C CA . LYS A 1 268 ? 1.348 2.939 24.350 1.00 96.50 268 LYS A CA 1
ATOM 2188 C C . LYS A 1 268 ? 0.481 4.129 24.702 1.00 96.50 268 LYS A C 1
ATOM 2190 O O . LYS A 1 268 ? -0.302 4.586 23.872 1.00 96.50 268 LYS A O 1
ATOM 2195 N N . CYS A 1 269 ? 0.619 4.599 25.934 1.00 96.62 269 CYS A N 1
ATOM 2196 C CA . CYS A 1 269 ? -0.205 5.652 26.494 1.00 96.62 269 CYS A CA 1
ATOM 2197 C C . CYS A 1 269 ? 0.641 6.844 26.931 1.00 96.62 269 CYS A C 1
ATOM 2199 O O . CYS A 1 269 ? 1.702 6.688 27.539 1.00 96.62 269 CYS A O 1
ATOM 2201 N N . TYR A 1 270 ? 0.118 8.040 26.697 1.00 95.88 270 TYR A N 1
ATOM 2202 C CA . TYR A 1 270 ? 0.653 9.283 27.230 1.00 95.88 270 TYR A CA 1
ATOM 2203 C C . TYR A 1 270 ? -0.116 9.690 28.493 1.00 95.88 270 TYR A C 1
ATOM 2205 O O . TYR A 1 270 ? -1.329 9.482 28.588 1.00 95.88 270 TYR A O 1
ATOM 2213 N N . THR A 1 271 ? 0.575 10.267 29.477 1.00 94.81 271 THR A N 1
ATOM 2214 C CA . THR A 1 271 ? -0.091 10.864 30.646 1.00 94.81 271 THR A CA 1
ATOM 2215 C C . THR A 1 271 ? -0.404 12.324 30.322 1.00 94.81 271 THR A C 1
ATOM 2217 O O . THR A 1 271 ? 0.532 13.112 30.226 1.00 94.81 271 THR A O 1
ATOM 2220 N N . PRO A 1 272 ? -1.680 12.701 30.127 1.00 92.44 272 PRO A N 1
ATOM 2221 C CA . PRO A 1 272 ? -2.031 14.029 29.643 1.00 92.44 272 PRO A CA 1
ATOM 2222 C C . PRO A 1 272 ? -1.672 15.132 30.644 1.00 92.44 272 PRO A C 1
ATOM 2224 O O . PRO A 1 272 ? -1.708 14.936 31.862 1.00 92.44 272 PRO A O 1
ATOM 2227 N N . VAL A 1 273 ? -1.395 16.320 30.110 1.00 91.31 273 VAL A N 1
ATOM 2228 C CA . VAL A 1 273 ? -1.219 17.548 30.889 1.00 91.31 273 VAL A CA 1
ATOM 2229 C C . VAL A 1 273 ? -2.583 18.201 31.082 1.00 91.31 273 VAL A C 1
ATOM 2231 O O . VAL A 1 273 ? -3.390 18.252 30.156 1.00 91.31 273 VAL A O 1
ATOM 2234 N N . TYR A 1 274 ? -2.843 18.730 32.274 1.00 88.06 274 TYR A N 1
ATOM 2235 C CA . TYR A 1 274 ? -4.105 19.392 32.587 1.00 88.06 274 TYR A CA 1
ATOM 2236 C C . TYR A 1 274 ? -3.895 20.889 32.800 1.00 88.06 274 TYR A C 1
ATOM 2238 O O . TYR A 1 274 ? -3.031 21.295 33.576 1.00 88.06 274 TYR A O 1
ATOM 2246 N N . LYS A 1 275 ? -4.733 21.709 32.163 1.00 85.38 275 LYS A N 1
ATOM 2247 C CA . LYS A 1 275 ? -4.940 23.114 32.540 1.00 85.38 275 LYS A CA 1
ATOM 2248 C C . LYS A 1 275 ? -6.353 23.269 33.089 1.00 85.38 275 LYS A C 1
ATOM 2250 O O . LYS A 1 275 ? -7.312 22.808 32.473 1.00 85.38 275 LYS A O 1
ATOM 2255 N N . SER A 1 276 ? -6.485 23.913 34.245 1.00 77.50 276 SER A N 1
ATOM 2256 C CA . SER A 1 276 ? -7.784 24.255 34.827 1.00 77.50 276 SER A CA 1
ATOM 2257 C C . SER A 1 276 ? -7.883 25.764 34.976 1.00 77.50 276 SER A C 1
ATOM 2259 O O . SER A 1 276 ? -6.994 26.377 35.560 1.00 77.50 276 SER A O 1
ATOM 2261 N N . ASN A 1 277 ? -8.964 26.361 34.471 1.00 60.62 277 ASN A N 1
ATOM 2262 C CA . ASN A 1 277 ? -9.142 27.815 34.535 1.00 60.62 277 ASN A CA 1
ATOM 2263 C C . ASN A 1 277 ? -9.783 28.296 35.845 1.00 60.62 277 ASN A C 1
ATOM 2265 O O . ASN A 1 277 ? -9.769 29.492 36.105 1.00 60.62 277 ASN A O 1
ATOM 2269 N N . GLN A 1 278 ? -10.330 27.402 36.673 1.00 56.81 278 GLN A N 1
ATOM 2270 C CA . GLN A 1 278 ? -10.924 27.709 37.983 1.00 56.81 278 GLN A CA 1
ATOM 2271 C C . GLN A 1 278 ? -10.922 26.450 38.867 1.00 56.81 278 GLN A C 1
ATOM 2273 O O . GLN A 1 278 ? -10.725 25.352 38.339 1.00 56.81 278 GLN A O 1
ATOM 2278 N N . PRO A 1 279 ? -11.183 26.550 40.185 1.00 53.28 279 PRO A N 1
ATOM 2279 C CA . PRO A 1 279 ? -11.079 25.402 41.075 1.00 53.28 279 PRO A CA 1
ATOM 2280 C C . PRO A 1 279 ? -11.992 24.221 40.738 1.00 53.28 279 PRO A C 1
ATOM 2282 O O . PRO A 1 279 ? -11.727 23.157 41.277 1.00 53.28 279 PRO A O 1
ATOM 2285 N N . ASN A 1 280 ? -13.053 24.347 39.914 1.00 54.78 280 ASN A N 1
ATOM 2286 C CA . ASN A 1 280 ? -14.051 23.268 39.897 1.00 54.78 280 ASN A CA 1
ATOM 2287 C C . ASN A 1 280 ? -14.986 23.058 38.689 1.00 54.78 280 ASN A C 1
ATOM 2289 O O . ASN A 1 280 ? -16.079 22.544 38.912 1.00 54.78 280 ASN A O 1
ATOM 2293 N N . SER A 1 281 ? -14.624 23.317 37.418 1.00 64.62 281 SER A N 1
ATOM 2294 C CA . SER A 1 281 ? -15.462 22.735 36.329 1.00 64.62 281 SER A CA 1
ATOM 2295 C C . SER A 1 281 ? -14.841 22.505 34.955 1.00 64.62 281 SER A C 1
ATOM 2297 O O . SER A 1 281 ? -15.162 21.500 34.332 1.00 64.62 281 SER A O 1
ATOM 2299 N N . LYS A 1 282 ? -14.012 23.413 34.429 1.00 76.06 282 LYS A N 1
ATOM 2300 C CA . LYS A 1 282 ? -13.525 23.306 33.042 1.00 76.06 282 LYS A CA 1
ATOM 2301 C C . LYS A 1 282 ? -12.062 22.908 33.016 1.00 76.06 282 LYS A C 1
ATOM 2303 O O . LYS A 1 282 ? -11.221 23.649 33.521 1.00 76.06 282 LYS A O 1
ATOM 2308 N N . ILE A 1 283 ? -11.787 21.765 32.402 1.00 85.69 283 ILE A N 1
ATOM 2309 C CA . ILE A 1 283 ? -10.452 21.183 32.310 1.00 85.69 283 ILE A CA 1
ATOM 2310 C C . ILE A 1 283 ? -10.084 21.071 30.839 1.00 85.69 283 ILE A C 1
ATOM 2312 O O . ILE A 1 283 ? -10.849 20.541 30.040 1.00 85.69 283 ILE A O 1
ATOM 2316 N N . GLN A 1 284 ? -8.900 21.551 30.489 1.00 87.75 284 GLN A N 1
ATOM 2317 C CA . GLN A 1 284 ? -8.289 21.289 29.197 1.00 87.75 284 GLN A CA 1
ATOM 2318 C C . GLN A 1 284 ? -7.317 20.123 29.356 1.00 87.75 284 GLN A C 1
ATOM 2320 O O . GLN A 1 284 ? -6.446 20.153 30.228 1.00 87.75 284 GLN A O 1
ATOM 2325 N N . ILE A 1 285 ? -7.489 19.102 28.520 1.00 89.81 285 ILE A N 1
ATOM 2326 C CA . ILE A 1 285 ? -6.614 17.930 28.445 1.00 89.81 285 ILE A CA 1
ATOM 2327 C C . ILE A 1 285 ? -5.672 18.152 27.269 1.00 89.81 285 ILE A C 1
ATOM 2329 O O . ILE A 1 285 ? -6.141 18.368 26.154 1.00 89.81 285 ILE A O 1
ATOM 2333 N N . GLY A 1 286 ? -4.370 18.124 27.522 1.00 90.81 286 GLY A N 1
ATOM 2334 C CA . GLY A 1 286 ? -3.352 18.375 26.514 1.00 90.81 286 GLY A CA 1
ATOM 2335 C C . GLY A 1 286 ? -2.438 17.175 26.301 1.00 90.81 286 GLY A C 1
ATOM 2336 O O . GLY A 1 286 ? -1.991 16.551 27.269 1.00 90.81 286 GLY A O 1
ATOM 2337 N N . ILE A 1 287 ? -2.142 16.878 25.039 1.00 92.62 287 ILE A N 1
ATOM 2338 C CA . ILE A 1 287 ? -1.144 15.886 24.622 1.00 92.62 287 ILE A CA 1
ATOM 2339 C C . ILE A 1 287 ? -0.178 16.517 23.609 1.00 92.62 287 ILE A C 1
ATOM 2341 O O . ILE A 1 287 ? -0.592 17.408 22.875 1.00 92.62 287 ILE A O 1
ATOM 2345 N N . PRO A 1 288 ? 1.097 16.108 23.535 1.00 90.75 288 PRO A N 1
ATOM 2346 C CA . PRO A 1 288 ? 2.009 16.597 22.506 1.00 90.75 288 PRO A CA 1
ATOM 2347 C C . PRO A 1 288 ? 1.502 16.289 21.096 1.00 90.75 288 PRO A C 1
ATOM 2349 O O . PRO A 1 288 ? 0.960 15.212 20.840 1.00 90.75 288 PRO A O 1
ATOM 2352 N N . LYS A 1 289 ? 1.717 17.225 20.171 1.00 87.31 289 LYS A N 1
ATOM 2353 C CA . LYS A 1 289 ? 1.484 16.988 18.744 1.00 87.31 289 LYS A CA 1
ATOM 2354 C C . LYS A 1 289 ? 2.492 15.965 18.202 1.00 87.31 289 LYS A C 1
ATOM 2356 O O . LYS A 1 289 ? 3.662 16.008 18.572 1.00 87.31 289 LYS A O 1
ATOM 2361 N N . ASN A 1 290 ? 2.063 15.095 17.283 1.00 84.12 290 ASN A N 1
ATOM 2362 C CA . ASN A 1 290 ? 2.923 14.132 16.570 1.00 84.12 290 ASN A CA 1
ATOM 2363 C C . ASN A 1 290 ? 3.697 13.139 17.465 1.00 84.12 290 ASN A C 1
ATOM 2365 O O . ASN A 1 290 ? 4.867 12.857 17.207 1.00 84.12 290 ASN A O 1
ATOM 2369 N N . LEU A 1 291 ? 3.052 12.568 18.490 1.00 90.12 291 LEU A N 1
ATOM 2370 C CA . LEU A 1 291 ? 3.656 11.506 19.308 1.00 90.12 291 LEU A CA 1
ATOM 2371 C C . LEU A 1 291 ? 4.111 10.317 18.441 1.00 90.12 291 LEU A C 1
ATOM 2373 O O . LEU A 1 291 ? 3.299 9.630 17.808 1.00 90.12 291 LEU A O 1
ATOM 2377 N N . LEU A 1 292 ? 5.423 10.075 18.433 1.00 92.31 292 LEU A N 1
ATOM 2378 C CA . LEU A 1 292 ? 6.061 8.972 17.714 1.00 92.31 292 LEU A CA 1
ATOM 2379 C C . LEU A 1 292 ? 6.026 7.702 18.553 1.00 92.31 292 LEU A C 1
ATOM 2381 O O . LEU A 1 292 ? 6.160 7.770 19.765 1.00 92.31 292 LEU A O 1
ATOM 2385 N N . PHE A 1 293 ? 5.954 6.525 17.926 1.00 91.19 293 PHE A N 1
ATOM 2386 C CA . PHE A 1 293 ? 5.872 5.251 18.653 1.00 91.19 293 PHE A CA 1
ATOM 2387 C C . PHE A 1 293 ? 6.988 5.059 19.696 1.00 91.19 293 PHE A C 1
ATOM 2389 O O . PHE A 1 293 ? 6.735 4.503 20.760 1.00 91.19 293 PHE A O 1
ATOM 2396 N N . ASN A 1 294 ? 8.213 5.507 19.418 1.00 91.38 294 ASN A N 1
ATOM 2397 C CA . ASN A 1 294 ? 9.375 5.336 20.301 1.00 91.38 294 ASN A CA 1
ATOM 2398 C C . ASN A 1 294 ? 9.625 6.518 21.255 1.00 91.38 294 ASN A C 1
ATOM 2400 O O . ASN A 1 294 ? 10.704 6.590 21.830 1.00 91.38 294 ASN A O 1
ATOM 2404 N N . ASP A 1 295 ? 8.670 7.436 21.415 1.00 92.44 295 ASP A N 1
ATOM 2405 C CA . ASP A 1 295 ? 8.806 8.559 22.347 1.00 92.44 295 ASP A CA 1
ATOM 2406 C C . ASP A 1 295 ? 8.937 8.062 23.801 1.00 92.44 295 ASP A C 1
ATOM 2408 O O . ASP A 1 295 ? 8.105 7.283 24.281 1.00 92.44 295 ASP A O 1
ATOM 2412 N N . GLU A 1 296 ? 9.983 8.512 24.498 1.00 92.25 296 GLU A N 1
ATOM 2413 C CA . GLU A 1 296 ? 10.286 8.146 25.888 1.00 92.25 296 GLU A CA 1
ATOM 2414 C C . GLU A 1 296 ? 9.222 8.642 26.877 1.00 92.25 296 GLU A C 1
ATOM 2416 O O . GLU A 1 296 ? 9.058 8.067 27.954 1.00 92.25 296 GLU A O 1
ATOM 2421 N N . ALA A 1 297 ? 8.459 9.679 26.516 1.00 91.25 297 ALA A N 1
ATOM 2422 C CA . ALA A 1 297 ? 7.375 10.195 27.344 1.00 91.25 297 ALA A CA 1
ATOM 2423 C C . ALA A 1 297 ? 6.149 9.260 27.383 1.00 91.25 297 ALA A C 1
ATOM 2425 O O . ALA A 1 297 ? 5.244 9.452 28.203 1.00 91.25 297 ALA A O 1
ATOM 2426 N N . MET A 1 298 ? 6.086 8.255 26.503 1.00 94.62 298 MET A N 1
ATOM 2427 C CA . MET A 1 298 ? 5.011 7.270 26.498 1.00 94.62 298 MET A CA 1
ATOM 2428 C C . MET A 1 298 ? 5.315 6.076 27.397 1.00 94.62 298 MET A C 1
ATOM 2430 O O . MET A 1 298 ? 6.422 5.557 27.480 1.00 94.62 298 MET A O 1
ATOM 2434 N N . THR A 1 299 ? 4.259 5.574 28.023 1.00 95.31 299 THR A N 1
ATOM 2435 C CA . THR A 1 299 ? 4.301 4.420 28.920 1.00 95.31 299 THR A CA 1
ATOM 2436 C C . THR A 1 299 ? 3.527 3.260 28.314 1.00 95.31 299 THR A C 1
ATOM 2438 O O . THR A 1 299 ? 2.468 3.446 27.716 1.00 95.31 299 THR A O 1
ATOM 2441 N N . VAL A 1 300 ? 4.068 2.050 28.438 1.00 96.19 300 VAL A N 1
ATOM 2442 C CA . VAL A 1 300 ? 3.444 0.835 27.904 1.00 96.19 300 VAL A CA 1
ATOM 2443 C C . VAL A 1 300 ? 2.580 0.193 28.981 1.00 96.19 300 VAL A C 1
ATOM 2445 O O . VAL A 1 300 ? 3.040 -0.024 30.102 1.00 96.19 300 VAL A O 1
ATOM 2448 N N . PHE A 1 301 ? 1.347 -0.165 28.629 1.00 95.38 301 PHE A N 1
ATOM 2449 C CA . PHE A 1 301 ? 0.457 -0.927 29.497 1.00 95.38 301 PHE A CA 1
ATOM 2450 C C . PHE A 1 301 ? -0.186 -2.094 28.743 1.00 95.38 301 PHE A C 1
ATOM 2452 O O . PHE A 1 301 ? -0.613 -1.909 27.601 1.00 95.38 301 PHE A O 1
ATOM 2459 N N . PRO A 1 302 ? -0.342 -3.269 29.378 1.00 96.19 302 PRO A N 1
ATOM 2460 C CA . PRO A 1 302 ? -1.296 -4.270 28.915 1.00 96.19 302 PRO A CA 1
ATOM 2461 C C . PRO A 1 302 ? -2.702 -3.663 28.848 1.00 96.19 302 PRO A C 1
ATOM 2463 O O . PRO A 1 302 ? -3.116 -2.956 29.773 1.00 96.19 302 PRO A O 1
ATOM 2466 N N . VAL A 1 303 ? -3.460 -3.961 27.793 1.00 96.00 303 VAL A N 1
ATOM 2467 C CA . VAL A 1 303 ? -4.836 -3.452 27.622 1.00 96.00 303 VAL A CA 1
ATOM 2468 C C . VAL A 1 303 ? -5.738 -3.876 28.786 1.00 96.00 303 VAL A C 1
ATOM 2470 O O . VAL A 1 303 ? -6.598 -3.115 29.221 1.00 96.00 303 VAL A O 1
ATOM 2473 N N . ASP A 1 304 ? -5.487 -5.044 29.377 1.00 93.94 304 ASP A N 1
ATOM 2474 C CA . ASP A 1 304 ? -6.232 -5.543 30.537 1.00 93.94 304 ASP A CA 1
ATOM 2475 C C . ASP A 1 304 ? -6.022 -4.716 31.823 1.00 93.94 304 ASP A C 1
ATOM 2477 O O . ASP A 1 304 ? -6.751 -4.903 32.804 1.00 93.94 304 ASP A O 1
ATOM 2481 N N . ASN A 1 305 ? -5.061 -3.785 31.850 1.00 94.69 305 ASN A N 1
ATOM 2482 C CA . ASN A 1 305 ? -4.897 -2.827 32.947 1.00 94.69 305 ASN A CA 1
ATOM 2483 C C . ASN A 1 305 ? -5.810 -1.597 32.818 1.00 94.69 305 ASN A C 1
ATOM 2485 O O . ASN A 1 305 ? -5.887 -0.807 33.763 1.00 94.69 305 ASN A O 1
ATOM 2489 N N . MET A 1 306 ? -6.508 -1.432 31.691 1.00 95.44 306 MET A N 1
ATOM 2490 C CA . MET A 1 306 ? -7.509 -0.384 31.492 1.00 95.44 306 MET A CA 1
ATOM 2491 C C . MET A 1 306 ? -8.836 -0.786 32.144 1.00 95.44 306 MET A C 1
ATOM 2493 O O . MET A 1 306 ? -9.357 -1.882 31.928 1.00 95.44 306 MET A O 1
ATOM 2497 N N . GLU A 1 307 ? -9.403 0.104 32.955 1.00 93.94 307 GLU A N 1
ATOM 2498 C CA . GLU A 1 307 ? -10.577 -0.187 33.779 1.00 93.94 307 GLU A CA 1
ATOM 2499 C C . GLU A 1 307 ? -11.826 0.563 33.305 1.00 93.94 307 GLU A C 1
ATOM 2501 O O . GLU A 1 307 ? -12.859 -0.065 33.043 1.00 93.94 307 GLU A O 1
ATOM 2506 N N . LEU A 1 308 ? -11.754 1.893 33.186 1.00 93.75 308 LEU A N 1
ATOM 2507 C CA . LEU A 1 308 ? -12.890 2.730 32.785 1.00 93.75 308 LEU A CA 1
ATOM 2508 C C . LEU A 1 308 ? -12.642 3.390 31.432 1.00 93.75 308 LEU A C 1
ATOM 2510 O O . LEU A 1 308 ? -11.567 3.932 31.176 1.00 93.75 308 LEU A O 1
ATOM 2514 N N . THR A 1 309 ? -13.678 3.363 30.599 1.00 93.44 309 THR A N 1
ATOM 2515 C CA . THR A 1 309 ? -13.779 4.126 29.355 1.00 93.44 309 THR A CA 1
ATOM 2516 C C . THR A 1 309 ? -14.056 5.596 29.656 1.00 93.44 309 THR A C 1
ATOM 2518 O O . THR A 1 309 ? -14.625 5.910 30.703 1.00 93.44 309 THR A O 1
ATOM 2521 N N . TYR A 1 310 ? -13.682 6.477 28.728 1.00 90.81 310 TYR A N 1
ATOM 2522 C CA . TYR A 1 310 ? -13.820 7.935 28.813 1.00 90.81 310 TYR A CA 1
ATOM 2523 C C . TYR A 1 310 ? -15.159 8.421 29.403 1.00 90.81 310 TYR A C 1
ATOM 2525 O O . TYR A 1 310 ? -15.174 9.241 30.322 1.00 90.81 310 TYR A O 1
ATOM 2533 N N . ASP A 1 311 ? -16.278 7.862 28.940 1.00 89.75 311 ASP A N 1
ATOM 2534 C CA . ASP A 1 311 ? -17.647 8.210 29.345 1.00 89.75 311 ASP A CA 1
ATOM 2535 C C . ASP A 1 311 ? -17.984 7.852 30.807 1.00 89.75 311 ASP A C 1
ATOM 2537 O O . ASP A 1 311 ? -18.917 8.406 31.399 1.00 89.75 311 ASP A O 1
ATOM 2541 N N . LYS A 1 312 ? -17.218 6.931 31.404 1.00 92.25 312 LYS A N 1
ATOM 2542 C CA . LYS A 1 312 ? -17.405 6.428 32.773 1.00 92.25 312 LYS A CA 1
ATOM 2543 C C . LYS A 1 312 ? -16.414 7.017 33.772 1.00 92.25 312 LYS A C 1
ATOM 2545 O O . LYS A 1 312 ? -16.561 6.778 34.971 1.00 92.25 312 LYS A O 1
ATOM 2550 N N . ILE A 1 313 ? -15.413 7.773 33.317 1.00 91.81 313 ILE A N 1
ATOM 2551 C CA . ILE A 1 313 ? -14.433 8.401 34.207 1.00 91.81 313 ILE A CA 1
ATOM 2552 C C . ILE A 1 313 ? -15.114 9.532 34.979 1.00 91.81 313 ILE A C 1
ATOM 2554 O O . ILE A 1 313 ? -15.664 10.462 34.389 1.00 91.81 313 ILE A O 1
ATOM 2558 N N . ARG A 1 314 ? -15.04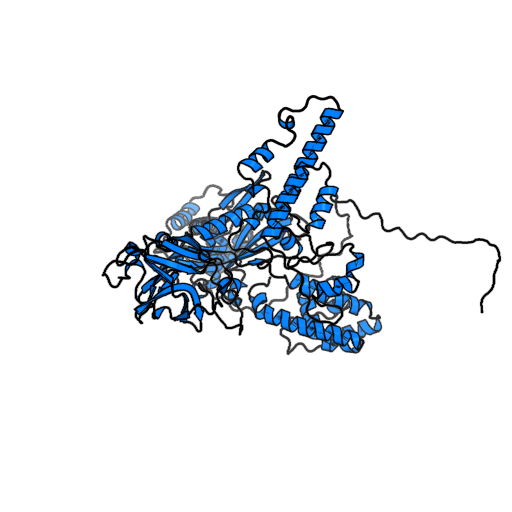1 9.465 36.310 1.00 89.88 314 ARG A N 1
ATOM 2559 C CA . ARG A 1 314 ? -15.472 10.535 37.217 1.00 89.88 314 ARG A CA 1
ATOM 2560 C C . ARG A 1 314 ? -14.262 11.209 37.847 1.00 89.88 314 ARG A C 1
ATOM 2562 O O . ARG A 1 314 ? -13.339 10.525 38.293 1.00 89.88 314 ARG A O 1
ATOM 2569 N N . MET A 1 315 ? -14.289 12.536 37.872 1.00 83.25 315 MET A N 1
ATOM 2570 C CA . MET A 1 315 ? -13.287 13.362 38.541 1.00 83.25 315 MET A CA 1
ATOM 2571 C C . MET A 1 315 ? -13.534 13.390 40.057 1.00 83.25 315 MET A C 1
ATOM 2573 O O . MET A 1 315 ? -14.563 12.917 40.538 1.00 83.25 315 MET A O 1
ATOM 2577 N N . VAL A 1 316 ? -12.595 13.957 40.822 1.00 79.12 316 VAL A N 1
ATOM 2578 C CA . VAL A 1 316 ? -12.671 14.037 42.299 1.00 79.12 316 VAL A CA 1
ATOM 2579 C C . VAL A 1 316 ? -13.930 14.774 42.779 1.00 79.12 316 VAL A C 1
ATOM 2581 O O . VAL A 1 316 ? -14.486 14.440 43.818 1.00 79.12 316 VAL A O 1
ATOM 2584 N N . ASN A 1 317 ? -14.429 15.726 41.990 1.00 75.44 317 ASN A N 1
ATOM 2585 C CA . ASN A 1 317 ? -15.672 16.458 42.251 1.00 75.44 317 ASN A CA 1
ATOM 2586 C C . ASN A 1 317 ? -16.956 15.685 41.867 1.00 75.44 317 ASN A C 1
ATOM 2588 O O . ASN A 1 317 ? -18.046 16.245 41.929 1.00 75.44 317 ASN A O 1
ATOM 2592 N N . GLY A 1 318 ? -16.848 14.425 41.432 1.00 81.75 318 GLY A N 1
ATOM 2593 C CA . GLY A 1 318 ? -17.972 13.565 41.044 1.00 81.75 318 GLY A CA 1
ATOM 2594 C C . GLY A 1 318 ? -18.498 13.761 39.614 1.00 81.75 318 GLY A C 1
ATOM 2595 O O . GLY A 1 318 ? -19.204 12.873 39.114 1.00 81.75 318 GLY A O 1
ATOM 2596 N N . MET A 1 319 ? -18.130 14.856 38.933 1.00 85.56 319 MET A N 1
ATOM 2597 C CA . MET A 1 319 ? -18.525 15.134 37.544 1.00 85.56 319 MET A CA 1
ATOM 2598 C C . MET A 1 319 ? -17.834 14.189 36.559 1.00 85.56 319 MET A C 1
ATOM 2600 O O . MET A 1 319 ? -16.725 13.700 36.814 1.00 85.56 319 MET A O 1
ATOM 2604 N N . LYS A 1 320 ? -18.482 13.919 35.420 1.00 89.06 320 LYS A N 1
ATOM 2605 C CA . LYS A 1 320 ? -17.879 13.077 34.381 1.00 89.06 320 LYS A CA 1
ATOM 2606 C C . LYS A 1 320 ? -16.758 13.833 33.676 1.00 89.06 320 LYS A C 1
ATOM 2608 O O . LYS A 1 320 ? -16.872 15.027 33.409 1.00 89.06 320 LYS A O 1
ATOM 2613 N N . LEU A 1 321 ? -15.697 13.123 33.294 1.00 88.19 321 LEU A N 1
ATOM 2614 C CA . LEU A 1 321 ? -14.605 13.712 32.518 1.00 88.19 321 LEU A CA 1
ATOM 2615 C C . LEU A 1 321 ? -15.122 14.356 31.223 1.00 88.19 321 LEU A C 1
ATOM 2617 O O . LEU A 1 321 ? -14.657 15.431 30.849 1.00 88.19 321 LEU A O 1
ATOM 2621 N N . SER A 1 322 ? -16.121 13.739 30.586 1.00 88.12 322 SER A N 1
ATOM 2622 C CA . SER A 1 322 ? -16.752 14.246 29.368 1.00 88.12 322 SER A CA 1
ATOM 2623 C C . SER A 1 322 ? -17.391 15.626 29.528 1.00 88.12 322 SER A C 1
ATOM 2625 O O . SER A 1 322 ? -17.274 16.465 28.637 1.00 88.12 322 SER A O 1
ATOM 2627 N N . GLU A 1 323 ? -17.998 15.894 30.684 1.00 86.75 323 GLU A N 1
ATOM 2628 C CA . GLU A 1 323 ? -18.602 17.189 31.018 1.00 86.75 323 GLU A CA 1
ATOM 2629 C C . GLU A 1 323 ? -17.515 18.240 31.289 1.00 86.75 323 GLU A C 1
ATOM 2631 O O . GLU A 1 323 ? -17.603 19.375 30.815 1.00 86.75 323 GLU A O 1
ATOM 2636 N N . CYS A 1 324 ? -16.443 17.843 31.983 1.00 85.94 324 CYS A N 1
ATOM 2637 C CA . CYS A 1 324 ? -15.339 18.731 32.352 1.00 85.94 324 CYS A CA 1
ATOM 2638 C C . CYS A 1 324 ? -14.493 19.191 31.152 1.00 85.94 324 CYS A C 1
ATOM 2640 O O . CYS A 1 324 ? -14.070 20.349 31.114 1.00 85.94 324 CYS A O 1
ATOM 2642 N N . CYS A 1 325 ? -14.234 18.301 30.185 1.00 86.44 325 CYS A N 1
ATOM 2643 C CA . CYS A 1 325 ? -13.426 18.601 28.991 1.00 86.44 325 CYS A CA 1
ATOM 2644 C C . CYS A 1 325 ? -14.243 19.064 27.777 1.00 86.44 325 CYS A C 1
ATOM 2646 O O . CYS A 1 325 ? -13.660 19.461 26.769 1.00 86.44 325 CYS A O 1
ATOM 2648 N N . ARG A 1 326 ? -15.583 19.033 27.859 1.00 84.75 326 ARG A N 1
ATOM 2649 C CA . ARG A 1 326 ? -16.502 19.414 26.769 1.00 84.75 326 ARG A CA 1
ATOM 2650 C C . ARG A 1 326 ? -16.230 18.673 25.452 1.00 84.75 326 ARG A C 1
ATOM 2652 O O . ARG A 1 326 ? -16.381 19.259 24.387 1.00 84.75 326 ARG A O 1
ATOM 2659 N N . 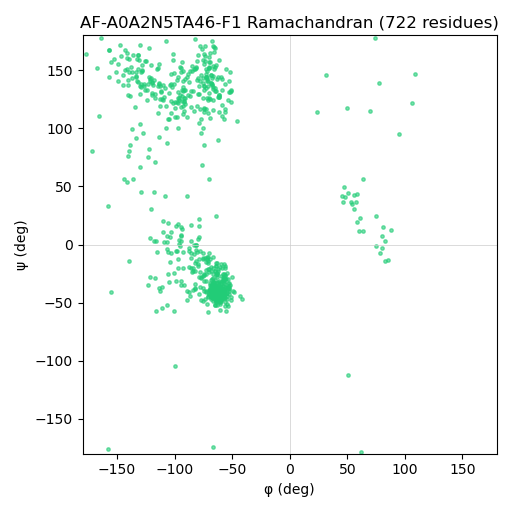GLY A 1 327 ? -15.807 17.412 25.537 1.00 86.75 327 GLY A N 1
ATOM 2660 C CA . GLY A 1 327 ? -15.550 16.585 24.356 1.00 86.75 327 GLY A CA 1
ATOM 2661 C C . GLY A 1 327 ? -14.265 16.920 23.594 1.00 86.75 327 GLY A C 1
ATOM 2662 O O . GLY A 1 327 ? -14.201 16.639 22.407 1.00 86.75 327 GLY A O 1
ATOM 2663 N N . ASN A 1 328 ? -13.254 17.524 24.231 1.00 89.25 328 ASN A N 1
ATOM 2664 C CA . ASN A 1 328 ? -12.079 18.038 23.523 1.00 89.25 328 ASN A CA 1
ATOM 2665 C C . ASN A 1 328 ? -10.745 17.625 24.162 1.00 89.25 328 ASN A C 1
ATOM 2667 O O . ASN A 1 328 ? -10.584 17.685 25.386 1.00 89.25 328 ASN A O 1
ATOM 2671 N N . ILE A 1 329 ? -9.768 17.295 23.313 1.00 90.25 329 ILE A N 1
ATOM 2672 C CA . ILE A 1 329 ? -8.340 17.207 23.642 1.00 90.25 329 ILE A CA 1
ATOM 2673 C C . ILE A 1 329 ? -7.574 18.203 22.768 1.00 90.25 329 ILE A C 1
ATOM 2675 O O . ILE A 1 329 ? -7.853 18.370 21.580 1.00 90.25 329 ILE A O 1
ATOM 2679 N N . TYR A 1 330 ? -6.590 18.854 23.377 1.00 90.19 330 TYR A N 1
ATOM 2680 C CA . TYR A 1 330 ? -5.731 19.832 22.730 1.00 90.19 330 TYR A CA 1
ATOM 2681 C C . TYR A 1 330 ? -4.373 19.218 22.406 1.00 90.19 330 TYR A C 1
ATOM 2683 O O . TYR A 1 330 ? -3.758 18.562 23.251 1.00 90.19 330 TYR A O 1
ATOM 2691 N N . GLU A 1 331 ? -3.884 19.470 21.201 1.00 89.50 331 GLU A N 1
ATOM 2692 C CA . GLU A 1 331 ? -2.501 19.183 20.852 1.00 89.50 331 GLU A CA 1
ATOM 2693 C C . GLU A 1 331 ? -1.606 20.339 21.303 1.00 89.50 331 GLU A C 1
ATOM 2695 O O . GLU A 1 331 ? -1.899 21.511 21.062 1.00 89.50 331 GLU A O 1
ATOM 2700 N N . ILE A 1 332 ? -0.508 20.008 21.977 1.00 87.38 332 ILE A N 1
ATOM 2701 C CA . ILE A 1 332 ? 0.451 20.971 22.504 1.00 87.38 332 ILE A CA 1
ATOM 2702 C C . ILE A 1 332 ? 1.625 21.082 21.533 1.00 87.38 332 ILE A C 1
ATOM 2704 O O . ILE A 1 332 ? 2.312 20.092 21.271 1.00 87.38 332 ILE A O 1
ATOM 2708 N N . ASN A 1 333 ? 1.896 22.297 21.054 1.00 84.56 333 ASN A N 1
ATOM 2709 C CA . ASN A 1 333 ? 3.089 22.623 20.275 1.00 84.56 333 ASN A CA 1
ATOM 2710 C C . ASN A 1 333 ? 3.719 23.924 20.787 1.00 84.56 333 ASN A C 1
ATOM 2712 O O . ASN A 1 333 ? 3.066 24.962 20.752 1.00 84.56 333 ASN A O 1
ATOM 2716 N N . LEU A 1 334 ? 4.967 23.882 21.275 1.00 75.62 334 LEU A N 1
ATOM 2717 C CA . LEU A 1 334 ? 5.707 25.062 21.763 1.00 75.62 334 LEU A CA 1
ATOM 2718 C C . LEU A 1 334 ? 4.872 25.978 22.696 1.00 75.62 334 LEU A C 1
ATOM 2720 O O . LEU A 1 334 ? 5.006 27.196 22.663 1.00 75.62 334 LEU A O 1
ATOM 2724 N N . ASN A 1 335 ? 4.018 25.374 23.538 1.00 73.00 335 ASN A N 1
ATOM 2725 C CA . ASN A 1 335 ? 3.046 25.991 24.464 1.00 73.00 335 ASN A CA 1
ATOM 2726 C C . ASN A 1 335 ? 1.702 26.478 23.892 1.00 73.00 335 ASN A C 1
ATOM 2728 O O . ASN A 1 335 ? 0.830 26.850 24.686 1.00 73.00 335 ASN A O 1
ATOM 2732 N N . ASN A 1 336 ? 1.474 26.392 22.583 1.00 83.25 336 ASN A N 1
ATOM 2733 C CA . ASN A 1 336 ? 0.147 26.572 21.992 1.00 83.25 336 ASN A CA 1
ATOM 2734 C C . ASN A 1 336 ? -0.699 25.313 22.187 1.00 83.25 336 ASN A C 1
ATOM 2736 O O . ASN A 1 336 ? -0.179 24.201 22.140 1.00 83.25 336 ASN A O 1
ATOM 2740 N N . TRP A 1 337 ? -1.984 25.513 22.479 1.00 85.44 337 TRP A N 1
ATOM 2741 C CA . TRP A 1 337 ? -2.967 24.455 22.710 1.00 85.44 337 TRP A CA 1
ATOM 2742 C C . TRP A 1 337 ? -3.986 24.512 21.580 1.00 85.44 337 TRP A C 1
ATOM 2744 O O . TRP A 1 337 ? -4.965 25.257 21.659 1.00 85.44 337 TRP A O 1
ATOM 2754 N N . ASP A 1 338 ? -3.732 23.737 20.533 1.00 84.06 338 ASP A N 1
ATOM 2755 C CA . ASP A 1 338 ? -4.570 23.705 19.342 1.00 84.06 338 ASP A CA 1
ATOM 2756 C C . ASP A 1 338 ? -5.677 22.667 19.535 1.00 84.06 338 ASP A C 1
ATOM 2758 O O . ASP A 1 338 ? -5.432 21.529 19.944 1.00 84.06 338 ASP A O 1
ATOM 2762 N N . LEU A 1 339 ? -6.924 23.071 19.294 1.00 74.31 339 LEU A N 1
ATOM 2763 C CA . LEU A 1 339 ? -8.059 22.162 19.376 1.00 74.31 339 LEU A CA 1
ATOM 2764 C C . LEU A 1 339 ? -8.097 21.281 18.122 1.00 74.31 339 LEU A C 1
ATOM 2766 O O . LEU A 1 339 ? -8.651 21.693 17.105 1.00 74.31 339 LEU A O 1
ATOM 2770 N N . THR A 1 340 ? -7.534 20.076 18.210 1.00 76.50 340 THR A N 1
ATOM 2771 C CA . THR A 1 340 ? -7.454 19.157 17.060 1.00 76.50 340 THR A CA 1
ATOM 2772 C C . THR A 1 340 ? -8.236 17.858 17.271 1.00 76.50 340 THR A C 1
ATOM 2774 O O . THR A 1 340 ? -8.709 17.269 16.303 1.00 76.50 340 THR A O 1
ATOM 2777 N N . ILE A 1 341 ? -8.394 17.388 18.515 1.00 85.62 341 ILE A N 1
ATOM 2778 C CA . ILE A 1 341 ? -8.904 16.037 18.797 1.00 85.62 341 ILE A CA 1
ATOM 2779 C C . ILE A 1 341 ? -10.281 16.113 19.461 1.00 85.62 341 ILE A C 1
ATOM 2781 O O . ILE A 1 341 ? -10.435 16.648 20.563 1.00 85.62 341 ILE A O 1
ATOM 2785 N N . LEU A 1 342 ? -11.277 15.531 18.792 1.00 89.94 342 LEU A N 1
ATOM 2786 C CA . LEU A 1 342 ? -12.660 15.453 19.259 1.00 89.94 342 LEU A CA 1
ATOM 2787 C C . LEU A 1 342 ? -12.912 14.149 20.025 1.00 89.94 342 LEU A C 1
ATOM 2789 O O . LEU A 1 342 ? -12.431 13.082 19.640 1.00 89.94 342 LEU A O 1
ATOM 2793 N N . LEU A 1 343 ? -13.692 14.249 21.101 1.00 91.19 343 LEU A N 1
ATOM 2794 C CA . LEU A 1 343 ? -14.158 13.133 21.916 1.00 91.19 343 LEU A CA 1
ATOM 2795 C C . LEU A 1 343 ? -15.696 13.036 21.898 1.00 91.19 343 LEU A C 1
ATOM 2797 O O . LEU A 1 343 ? -16.373 14.061 22.010 1.00 91.19 343 LEU A O 1
ATOM 2801 N N . PRO A 1 344 ? -16.262 11.815 21.872 1.00 92.50 344 PRO A N 1
ATOM 2802 C CA . PRO A 1 344 ? -15.554 10.540 21.724 1.00 92.50 344 PRO A CA 1
ATOM 2803 C C . PRO A 1 344 ? -14.878 10.406 20.350 1.00 92.50 344 PRO A C 1
ATOM 2805 O O . PRO A 1 344 ? -15.174 11.171 19.434 1.00 92.50 344 PRO A O 1
ATOM 2808 N N . ASN A 1 345 ? -13.970 9.436 20.216 1.00 93.88 345 ASN A N 1
ATOM 2809 C CA . ASN A 1 345 ? -13.319 9.130 18.946 1.00 93.88 345 ASN A CA 1
ATOM 2810 C C . ASN A 1 345 ? -14.409 8.903 17.871 1.00 93.88 345 ASN A C 1
ATOM 2812 O O . ASN A 1 345 ? -15.338 8.128 18.121 1.00 93.88 345 ASN A O 1
ATOM 2816 N N . PRO A 1 346 ? -14.327 9.532 16.682 1.00 93.69 346 PRO A N 1
ATOM 2817 C CA . PRO A 1 346 ? -15.342 9.394 15.634 1.00 93.69 346 PRO A CA 1
ATOM 2818 C C . PRO A 1 346 ? -15.659 7.940 15.253 1.00 93.69 346 PRO A C 1
ATOM 2820 O O . PRO A 1 346 ? -16.812 7.606 14.968 1.00 93.69 346 PRO A O 1
ATOM 2823 N N . TRP A 1 347 ? -14.665 7.050 15.311 1.00 95.50 347 TRP A N 1
ATOM 2824 C CA . TRP A 1 347 ? -14.835 5.621 15.056 1.00 95.50 347 TRP A CA 1
ATOM 2825 C C . TRP A 1 347 ? -15.691 4.918 16.099 1.00 95.50 347 TRP A C 1
ATOM 2827 O O . TRP A 1 347 ? -16.328 3.923 15.768 1.00 95.50 347 TRP A O 1
ATOM 2837 N N . ARG A 1 348 ? -15.771 5.429 17.334 1.00 94.62 348 ARG A N 1
ATOM 2838 C CA . ARG A 1 348 ? -16.688 4.896 18.349 1.00 94.62 348 ARG A CA 1
ATOM 2839 C C . ARG A 1 348 ? -18.137 5.055 17.909 1.00 94.62 348 ARG A C 1
ATOM 2841 O O . ARG A 1 348 ? -18.914 4.114 18.055 1.00 94.62 348 ARG A O 1
ATOM 2848 N N . THR A 1 349 ? -18.477 6.218 17.359 1.00 93.19 349 THR A N 1
ATOM 2849 C CA . THR A 1 349 ? -19.817 6.497 16.835 1.00 93.19 349 THR A CA 1
ATOM 2850 C C . THR A 1 349 ? -20.097 5.660 15.591 1.00 93.19 349 THR A C 1
ATOM 2852 O O . THR A 1 349 ? -21.147 5.036 15.514 1.00 93.19 349 THR A O 1
ATOM 2855 N N . LYS A 1 350 ? -19.142 5.572 14.652 1.00 95.31 350 LYS A N 1
ATOM 2856 C CA . LYS A 1 350 ? -19.292 4.750 13.435 1.00 95.31 350 LYS A CA 1
ATOM 2857 C C . LYS A 1 350 ? -19.457 3.263 13.757 1.00 95.31 350 LYS A C 1
ATOM 2859 O O . LYS A 1 350 ? -20.286 2.582 13.157 1.00 95.31 350 LYS A O 1
ATOM 2864 N N . ALA A 1 351 ? -18.682 2.748 14.710 1.00 95.19 351 ALA A N 1
ATOM 2865 C CA . ALA A 1 351 ? -18.738 1.344 15.097 1.00 95.19 351 ALA A CA 1
ATOM 2866 C C . ALA A 1 351 ? -20.062 0.983 15.778 1.00 95.19 351 ALA A C 1
ATOM 2868 O O . ALA A 1 351 ? -20.490 -0.159 15.654 1.00 95.19 351 ALA A O 1
ATOM 2869 N N . ASP A 1 352 ? -20.712 1.924 16.469 1.00 94.88 352 ASP A N 1
ATOM 2870 C CA . ASP A 1 352 ? -21.987 1.710 17.169 1.00 94.88 352 ASP A CA 1
ATOM 2871 C C . ASP A 1 352 ? -21.987 0.423 18.019 1.00 94.88 352 ASP A C 1
ATOM 2873 O O . ASP A 1 352 ? -22.809 -0.480 17.896 1.00 94.88 352 ASP A O 1
ATOM 2877 N N . GLY A 1 353 ? -20.935 0.266 18.826 1.00 93.56 353 GLY A N 1
ATOM 2878 C CA . GLY A 1 353 ? -20.753 -0.912 19.677 1.00 93.56 353 GLY A CA 1
ATOM 2879 C C . GLY A 1 353 ? -20.229 -2.174 18.976 1.00 93.56 353 GLY A C 1
ATOM 2880 O O . GLY A 1 353 ? -19.864 -3.114 19.683 1.00 93.56 353 GLY A O 1
ATOM 2881 N N . ARG A 1 354 ? -20.102 -2.206 17.643 1.00 96.12 354 ARG A N 1
ATOM 2882 C CA . ARG A 1 354 ? -19.462 -3.310 16.899 1.00 96.12 354 ARG A CA 1
ATOM 2883 C C . ARG A 1 354 ? -17.949 -3.351 17.129 1.00 96.12 354 ARG A C 1
ATOM 2885 O O . ARG A 1 354 ? -17.332 -2.381 17.580 1.00 96.12 354 ARG A O 1
ATOM 2892 N N . ILE A 1 355 ? -17.337 -4.499 16.825 1.00 96.94 355 ILE A N 1
ATOM 2893 C CA . ILE A 1 355 ? -15.874 -4.612 16.798 1.00 96.94 355 ILE A CA 1
ATOM 2894 C C . ILE A 1 355 ? -15.349 -3.929 15.538 1.00 96.94 355 ILE A C 1
ATOM 2896 O O . ILE A 1 355 ? -15.910 -4.127 14.467 1.00 96.94 355 ILE A O 1
ATOM 2900 N N . LEU A 1 356 ? -14.273 -3.155 15.667 1.00 97.12 356 LEU A N 1
ATOM 2901 C CA . LEU A 1 356 ? -13.570 -2.560 14.541 1.00 97.12 356 LEU A CA 1
ATOM 2902 C C . LEU A 1 356 ? -12.392 -3.458 14.150 1.00 97.12 356 LEU A C 1
ATOM 2904 O O . LEU A 1 356 ? -11.590 -3.833 15.008 1.00 97.12 356 LEU A O 1
ATOM 2908 N N . ARG A 1 357 ? -12.286 -3.801 12.868 1.00 97.31 357 ARG A N 1
ATOM 2909 C CA . ARG A 1 357 ? -11.172 -4.549 12.283 1.00 97.31 357 ARG A CA 1
ATOM 2910 C C . ARG A 1 357 ? -10.366 -3.619 11.385 1.00 97.31 357 ARG A C 1
ATOM 2912 O O . ARG A 1 357 ? -10.921 -3.005 10.484 1.00 97.31 357 ARG A O 1
ATOM 2919 N N . HIS A 1 358 ? -9.067 -3.510 11.644 1.00 97.56 358 HIS A N 1
ATOM 2920 C CA . HIS A 1 358 ? -8.146 -2.813 10.754 1.00 97.56 358 HIS A CA 1
ATOM 2921 C C . HIS A 1 358 ? -7.547 -3.835 9.783 1.00 97.56 358 HIS A C 1
ATOM 2923 O O . HIS A 1 358 ? -6.808 -4.720 10.214 1.00 97.56 358 HIS A O 1
ATOM 2929 N N . MET A 1 359 ? -7.891 -3.729 8.500 1.00 97.31 359 MET A N 1
ATOM 2930 C CA . MET A 1 359 ? -7.515 -4.672 7.442 1.00 97.31 359 MET A CA 1
ATOM 2931 C C . MET A 1 359 ? -6.760 -3.946 6.332 1.00 97.31 359 MET A C 1
ATOM 2933 O O . MET A 1 359 ? -7.367 -3.537 5.344 1.00 97.31 359 MET A O 1
ATOM 2937 N N . PRO A 1 360 ? -5.453 -3.714 6.505 1.00 96.62 360 PRO A N 1
ATOM 2938 C CA . PRO A 1 360 ? -4.652 -3.068 5.486 1.00 96.62 360 PRO A CA 1
ATOM 2939 C C . PRO A 1 360 ? -4.370 -3.992 4.296 1.00 96.62 360 PRO A C 1
ATOM 2941 O O . PRO A 1 360 ? -4.378 -5.217 4.438 1.00 96.62 360 PRO A O 1
ATOM 2944 N N . VAL A 1 361 ? -4.051 -3.391 3.150 1.00 96.31 361 VAL A N 1
ATOM 2945 C CA . VAL A 1 361 ? -3.733 -4.096 1.902 1.00 96.31 361 VAL A CA 1
ATOM 2946 C C . VAL A 1 361 ? -2.379 -3.691 1.322 1.00 96.31 361 VAL A C 1
ATOM 2948 O O . VAL A 1 361 ? -1.874 -2.587 1.560 1.00 96.31 361 VAL A O 1
ATOM 2951 N N . ASN A 1 362 ? -1.821 -4.575 0.496 1.00 94.00 362 ASN A N 1
ATOM 2952 C CA . ASN A 1 362 ? -0.738 -4.257 -0.428 1.00 94.00 362 ASN A CA 1
ATOM 2953 C C . ASN A 1 362 ? -1.333 -4.132 -1.834 1.00 94.00 362 ASN A C 1
ATOM 2955 O O . ASN A 1 362 ? -1.963 -5.077 -2.308 1.00 94.00 362 ASN A O 1
ATOM 2959 N N . LEU A 1 363 ? -1.137 -2.987 -2.490 1.00 94.69 363 LEU A N 1
ATOM 2960 C CA . LEU A 1 363 ? -1.597 -2.761 -3.861 1.00 94.69 363 LEU A CA 1
ATOM 2961 C C . LEU A 1 363 ? -0.549 -3.201 -4.873 1.00 94.69 363 LEU A C 1
ATOM 2963 O O . LEU A 1 363 ? 0.647 -3.032 -4.646 1.00 94.69 363 LEU A O 1
ATOM 2967 N N . TYR A 1 364 ? -1.009 -3.691 -6.016 1.00 91.31 364 TYR A N 1
ATOM 2968 C CA . TYR A 1 364 ? -0.170 -4.081 -7.136 1.00 91.31 364 TYR A CA 1
ATOM 2969 C C . TYR A 1 364 ? -0.769 -3.595 -8.456 1.00 91.31 364 TYR A C 1
ATOM 2971 O O . TYR A 1 364 ? -1.988 -3.589 -8.629 1.00 91.31 364 TYR A O 1
ATOM 2979 N N . CYS A 1 365 ? 0.090 -3.185 -9.388 1.00 92.19 365 CYS A N 1
ATOM 2980 C CA . CYS A 1 365 ? -0.307 -2.836 -10.749 1.00 92.19 365 CYS A CA 1
ATOM 2981 C C . CYS A 1 365 ? 0.739 -3.345 -11.736 1.00 92.19 365 CYS A C 1
ATOM 2983 O O . CYS A 1 365 ? 1.919 -3.023 -11.585 1.00 92.19 365 CYS A O 1
ATOM 2985 N N . ASP A 1 366 ? 0.304 -4.070 -12.766 1.00 86.31 366 ASP A N 1
ATOM 2986 C CA . ASP A 1 366 ? 1.212 -4.598 -13.788 1.00 86.31 366 ASP A CA 1
ATOM 2987 C C . ASP A 1 366 ? 0.591 -4.660 -15.185 1.00 86.31 366 ASP A C 1
ATOM 2989 O O . ASP A 1 366 ? -0.629 -4.592 -15.377 1.00 86.31 366 ASP A O 1
ATOM 2993 N N . ASP A 1 367 ? 1.491 -4.779 -16.155 1.00 84.56 367 ASP A N 1
ATOM 2994 C CA . ASP A 1 367 ? 1.221 -5.015 -17.557 1.00 84.56 367 ASP A CA 1
ATOM 2995 C C . ASP A 1 367 ? 0.911 -6.508 -17.788 1.00 84.56 367 ASP A C 1
ATOM 2997 O O . ASP A 1 367 ? 1.788 -7.385 -17.838 1.00 84.56 367 ASP A O 1
ATOM 3001 N N . THR A 1 368 ? -0.372 -6.782 -17.985 1.00 78.88 368 THR A N 1
ATOM 3002 C CA . THR A 1 368 ? -0.922 -8.098 -18.326 1.00 78.88 368 THR A CA 1
ATOM 3003 C C . THR A 1 368 ? -1.229 -8.185 -19.822 1.00 78.88 368 THR A C 1
ATOM 3005 O O . THR A 1 368 ? -1.262 -7.174 -20.528 1.00 78.88 368 TH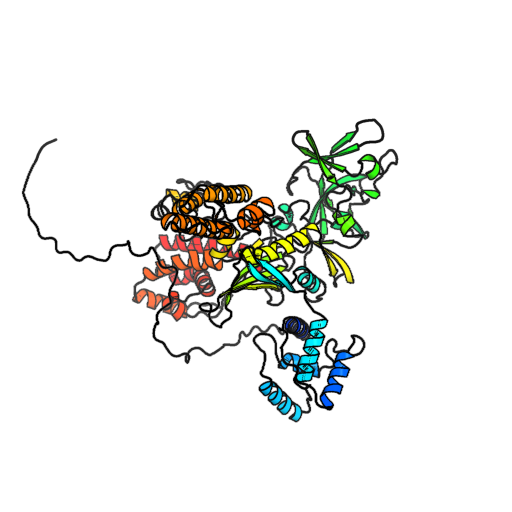R A O 1
ATOM 3008 N N . SER A 1 369 ? -1.414 -9.400 -20.339 1.00 66.94 369 SER A N 1
ATOM 3009 C CA . SER A 1 369 ? -1.820 -9.602 -21.730 1.00 66.94 369 SER A CA 1
ATOM 3010 C C . SER A 1 369 ? -3.206 -10.207 -21.809 1.00 66.94 369 SER A C 1
ATOM 3012 O O . SER A 1 369 ? -3.497 -11.152 -21.081 1.00 66.94 369 SER A O 1
ATOM 3014 N N . GLY A 1 370 ? -4.019 -9.709 -22.742 1.00 59.25 370 GLY A N 1
ATOM 3015 C CA . GLY A 1 370 ? -5.259 -10.374 -23.142 1.00 59.25 370 GLY A CA 1
ATOM 3016 C C . GLY A 1 370 ? -5.032 -11.601 -24.038 1.00 59.25 370 GLY A C 1
ATOM 3017 O O . GLY A 1 370 ? -5.979 -12.319 -24.330 1.00 59.25 370 GLY A O 1
ATOM 3018 N N . ASN A 1 371 ? -3.792 -11.845 -24.480 1.00 58.47 371 ASN A N 1
ATOM 3019 C CA . ASN A 1 371 ? -3.397 -12.958 -25.345 1.00 58.47 371 ASN A CA 1
ATOM 3020 C C . ASN A 1 371 ? -2.303 -13.819 -24.684 1.00 58.47 371 ASN A C 1
ATOM 3022 O O . ASN A 1 371 ? -1.654 -13.399 -23.727 1.00 58.47 371 ASN A O 1
ATOM 3026 N N . LYS A 1 372 ? -2.001 -14.998 -25.255 1.00 52.78 372 LYS A N 1
ATOM 3027 C CA . LYS A 1 372 ? -0.865 -15.841 -24.815 1.00 52.78 372 LYS A CA 1
ATOM 3028 C C . LYS A 1 372 ? 0.497 -15.111 -24.838 1.00 52.78 372 LYS A C 1
ATOM 3030 O O . LYS A 1 372 ? 1.413 -15.546 -24.150 1.00 52.78 372 LYS A O 1
ATOM 3035 N N . SER A 1 373 ? 0.652 -14.009 -25.586 1.00 50.44 373 SER A N 1
ATOM 3036 C CA . SER A 1 373 ? 1.876 -13.188 -25.610 1.00 50.44 373 SER A CA 1
ATOM 3037 C C . SER A 1 373 ? 1.618 -11.743 -25.175 1.00 50.44 373 SER A C 1
ATOM 3039 O O . SER A 1 373 ? 0.598 -11.159 -25.524 1.00 50.44 373 SER A O 1
ATOM 3041 N N . LYS A 1 374 ? 2.565 -11.129 -24.445 1.00 52.66 374 LYS A N 1
ATOM 3042 C CA . LYS A 1 374 ? 2.492 -9.725 -23.974 1.00 52.66 374 LYS A CA 1
ATOM 3043 C C . LYS A 1 374 ? 2.620 -8.667 -25.079 1.00 52.66 374 LYS A C 1
ATOM 3045 O O . LYS A 1 374 ? 2.463 -7.483 -24.800 1.00 52.66 374 LYS A O 1
ATOM 3050 N N . LYS A 1 375 ? 2.926 -9.078 -26.313 1.00 51.59 375 LYS A N 1
ATOM 3051 C CA . LYS A 1 375 ? 3.219 -8.163 -27.425 1.00 51.59 375 LYS A CA 1
ATOM 3052 C C . LYS A 1 375 ? 1.956 -7.531 -28.021 1.00 51.59 375 LYS A C 1
ATOM 3054 O O . LYS A 1 375 ? 2.009 -6.404 -28.494 1.00 51.59 375 LYS A O 1
ATOM 3059 N N . TRP A 1 376 ? 0.821 -8.227 -27.948 1.00 53.09 376 TRP A N 1
ATOM 3060 C CA . TRP A 1 376 ? -0.437 -7.810 -28.565 1.00 53.09 376 TRP A CA 1
A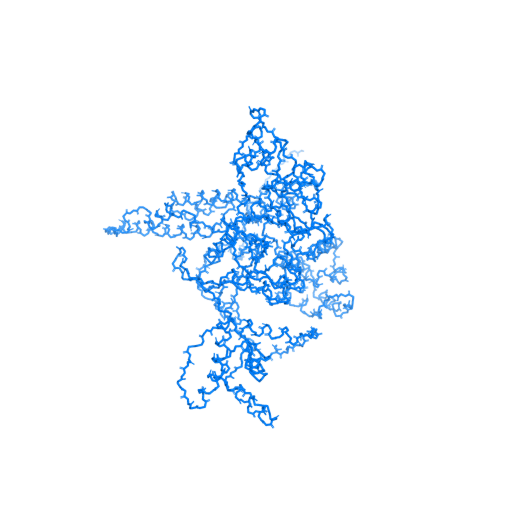TOM 3061 C C . TRP A 1 376 ? -1.545 -7.743 -27.512 1.00 53.09 376 TRP A C 1
ATOM 3063 O O . TRP A 1 376 ? -1.705 -8.685 -26.742 1.00 53.09 376 TRP A O 1
ATOM 3073 N N . ASN A 1 377 ? -2.325 -6.656 -27.500 1.00 71.12 377 ASN A N 1
ATOM 3074 C CA . ASN A 1 377 ? -3.440 -6.430 -26.567 1.00 71.12 377 ASN A CA 1
ATOM 3075 C C . ASN A 1 377 ? -3.015 -6.320 -25.084 1.00 71.12 377 ASN A C 1
ATOM 3077 O O . ASN A 1 377 ? -3.467 -7.065 -24.207 1.00 71.12 377 ASN A O 1
ATOM 3081 N N . LYS A 1 378 ? -2.108 -5.375 -24.817 1.00 81.12 378 LYS A N 1
ATOM 3082 C CA . LYS A 1 378 ? -1.624 -5.042 -23.474 1.00 81.12 378 LYS A CA 1
ATOM 3083 C C . LYS A 1 378 ? -2.750 -4.472 -22.610 1.00 81.12 378 LYS A C 1
ATOM 3085 O O . LYS A 1 378 ? -3.428 -3.534 -23.014 1.00 81.12 378 LYS A O 1
ATOM 3090 N N . HIS A 1 379 ? -2.869 -4.995 -21.398 1.00 88.50 379 HIS A N 1
ATOM 3091 C CA . HIS A 1 379 ? -3.804 -4.535 -20.382 1.00 88.50 379 HIS A CA 1
ATOM 3092 C C . HIS A 1 379 ? -3.049 -4.069 -19.143 1.00 88.50 379 HIS A C 1
ATOM 3094 O O . HIS A 1 379 ? -2.104 -4.719 -18.697 1.00 88.50 379 HIS A O 1
ATOM 3100 N N . ILE A 1 380 ? -3.490 -2.964 -18.559 1.00 91.75 380 ILE A N 1
ATOM 3101 C CA . ILE A 1 380 ? -3.072 -2.549 -17.225 1.00 91.75 380 ILE A CA 1
ATOM 3102 C C . ILE A 1 380 ? -4.057 -3.133 -16.232 1.00 91.75 380 ILE A C 1
ATOM 3104 O O . ILE A 1 380 ? -5.251 -2.876 -16.365 1.00 91.75 380 ILE A O 1
ATOM 3108 N N . SER A 1 381 ? -3.564 -3.866 -15.239 1.00 92.88 381 SER A N 1
ATOM 3109 C CA . SER A 1 381 ? -4.416 -4.516 -14.245 1.00 92.88 381 SER A CA 1
ATOM 3110 C C . SER A 1 381 ? -3.993 -4.158 -12.826 1.00 92.88 381 SER A C 1
ATOM 3112 O O . SER A 1 381 ? -2.801 -4.134 -12.517 1.00 92.88 381 SER A O 1
ATOM 3114 N N . TYR A 1 382 ? -4.982 -3.893 -11.974 1.00 95.75 382 TYR A N 1
ATOM 3115 C CA . TYR A 1 382 ? -4.815 -3.664 -10.543 1.00 95.75 382 TYR A CA 1
ATOM 3116 C C . TYR A 1 382 ? -5.232 -4.888 -9.743 1.00 95.75 382 TYR A C 1
ATOM 3118 O O . TYR A 1 382 ? -6.286 -5.477 -9.992 1.00 95.75 382 TYR A O 1
ATOM 3126 N N . TYR A 1 383 ? -4.428 -5.190 -8.732 1.00 94.56 383 TYR A N 1
ATOM 3127 C CA . TYR A 1 383 ? -4.678 -6.251 -7.771 1.00 94.56 383 TYR A CA 1
ATOM 3128 C C . TYR A 1 383 ? -4.370 -5.764 -6.358 1.00 94.56 383 TYR A C 1
ATOM 3130 O O . TYR A 1 383 ? -3.649 -4.777 -6.164 1.00 94.56 383 TYR A O 1
ATOM 3138 N N . PHE A 1 384 ? -4.872 -6.478 -5.359 1.00 95.31 384 PHE A N 1
ATOM 3139 C CA . PHE A 1 384 ? -4.422 -6.313 -3.987 1.00 95.31 384 PHE A CA 1
ATOM 3140 C C . PHE A 1 384 ? -4.338 -7.645 -3.252 1.00 95.31 384 PHE A C 1
ATOM 3142 O O . PHE A 1 384 ? -4.958 -8.633 -3.630 1.00 95.31 384 PHE A O 1
ATOM 3149 N N . THR A 1 385 ? -3.568 -7.641 -2.170 1.00 94.50 385 THR A N 1
ATOM 3150 C CA . THR A 1 385 ? -3.522 -8.735 -1.197 1.00 94.50 385 THR A CA 1
ATOM 3151 C C . THR A 1 385 ? -3.721 -8.182 0.211 1.00 94.50 385 THR A C 1
ATOM 3153 O O . THR A 1 385 ? -3.352 -7.035 0.493 1.00 94.50 385 THR A O 1
ATOM 3156 N N . LEU A 1 386 ? -4.293 -8.975 1.117 1.00 95.50 386 LEU A N 1
ATOM 3157 C CA . LEU A 1 386 ? -4.479 -8.574 2.512 1.00 95.50 386 LEU A CA 1
ATOM 3158 C C . LEU A 1 386 ? -3.155 -8.602 3.283 1.00 95.50 386 LEU A C 1
ATOM 3160 O O . LEU A 1 386 ? -2.613 -9.664 3.578 1.00 95.50 386 LEU A O 1
ATOM 3164 N N . SER A 1 387 ? -2.663 -7.446 3.732 1.00 93.69 387 SER A N 1
ATOM 3165 C CA . SER A 1 387 ? -1.405 -7.360 4.490 1.00 93.69 387 SER A CA 1
ATOM 3166 C C . SER A 1 387 ? -1.458 -8.083 5.844 1.00 93.69 387 SER A C 1
ATOM 3168 O O . SER A 1 387 ? -0.417 -8.364 6.438 1.00 93.69 387 SER A O 1
ATOM 3170 N N . GLY A 1 388 ? -2.656 -8.364 6.362 1.00 94.31 388 GLY A N 1
ATOM 3171 C CA . GLY A 1 388 ? -2.845 -9.133 7.592 1.00 94.31 388 GLY A CA 1
ATOM 3172 C C . GLY A 1 388 ? -2.527 -10.624 7.451 1.00 94.31 388 GLY A C 1
ATOM 3173 O O . GLY A 1 388 ? -2.352 -11.287 8.469 1.00 94.31 388 GLY A O 1
ATOM 3174 N N . LEU A 1 389 ? -2.438 -11.161 6.229 1.00 93.62 389 LEU A N 1
ATOM 3175 C CA . LEU A 1 389 ? -2.181 -12.583 6.024 1.00 93.62 389 LEU A CA 1
ATOM 3176 C C . LEU A 1 389 ? -0.696 -12.931 6.182 1.00 93.62 389 LEU A C 1
ATOM 3178 O O . LEU A 1 389 ? 0.187 -12.183 5.741 1.00 93.62 389 LEU A O 1
ATOM 3182 N N . PRO A 1 390 ? -0.383 -14.103 6.762 1.00 89.88 390 PRO A N 1
ATOM 3183 C CA . PRO A 1 390 ? 0.969 -14.602 6.757 1.00 89.88 390 PRO A CA 1
ATOM 3184 C C . PRO A 1 390 ? 1.366 -14.979 5.322 1.00 89.88 390 PRO A C 1
ATOM 3186 O O . PRO A 1 390 ? 0.568 -15.538 4.570 1.00 89.88 390 PRO A O 1
ATOM 3189 N N . PRO A 1 391 ? 2.636 -14.785 4.966 1.00 82.88 391 PRO A N 1
ATOM 3190 C CA . PRO A 1 391 ? 3.187 -15.054 3.645 1.00 82.88 391 PRO A CA 1
ATOM 3191 C C . PRO A 1 391 ? 2.786 -16.347 2.950 1.00 82.88 391 PRO A C 1
ATOM 3193 O O . PRO A 1 391 ? 2.506 -16.365 1.757 1.00 82.88 391 PRO A O 1
ATOM 3196 N N . LYS A 1 392 ? 2.795 -17.457 3.691 1.00 83.69 392 LYS A N 1
ATOM 3197 C CA . LYS A 1 392 ? 2.495 -18.777 3.136 1.00 83.69 392 LYS A CA 1
ATOM 3198 C C . LYS A 1 392 ? 1.082 -18.824 2.544 1.00 83.69 392 LYS A C 1
ATOM 3200 O O . LYS A 1 392 ? 0.872 -19.521 1.563 1.00 83.69 392 LYS A O 1
ATOM 3205 N N . ILE A 1 393 ? 0.157 -18.086 3.152 1.00 87.25 393 ILE A N 1
ATOM 3206 C CA . ILE A 1 393 ? -1.246 -17.998 2.748 1.00 87.25 393 ILE A CA 1
ATOM 3207 C C . ILE A 1 393 ? -1.406 -16.868 1.732 1.00 87.25 393 ILE A C 1
ATOM 3209 O O . ILE A 1 393 ? -1.926 -17.098 0.650 1.00 87.25 393 ILE A O 1
ATOM 3213 N N . LEU A 1 394 ? -0.840 -15.692 2.020 1.00 86.19 394 LEU A N 1
ATOM 3214 C CA . LEU A 1 394 ? -0.835 -14.528 1.127 1.00 86.19 394 LEU A CA 1
ATOM 3215 C C . LEU A 1 394 ? -0.411 -14.860 -0.317 1.00 86.19 394 LEU A C 1
ATOM 3217 O O . LEU A 1 394 ? -0.999 -14.344 -1.256 1.00 86.19 394 LEU A O 1
ATOM 3221 N N . ASN A 1 395 ? 0.607 -15.711 -0.498 1.00 78.31 395 ASN A N 1
ATOM 3222 C CA . ASN A 1 395 ? 1.138 -16.059 -1.824 1.00 78.31 395 ASN A CA 1
ATOM 3223 C C . ASN A 1 395 ? 0.320 -17.133 -2.565 1.00 78.31 395 ASN A C 1
ATOM 3225 O O . ASN A 1 395 ? 0.691 -17.528 -3.671 1.00 78.31 395 ASN A O 1
ATOM 3229 N N . GLN A 1 396 ? -0.755 -17.651 -1.972 1.00 82.06 396 GLN A N 1
ATOM 3230 C CA . GLN A 1 396 ? -1.676 -18.530 -2.687 1.00 82.06 396 GLN A CA 1
ATOM 3231 C C . GLN A 1 396 ? -2.484 -17.696 -3.683 1.00 82.06 396 GLN A C 1
ATOM 3233 O O . GLN A 1 396 ? -2.903 -16.589 -3.357 1.00 82.06 396 GLN A O 1
ATOM 3238 N N . GLN A 1 397 ? -2.735 -18.238 -4.880 1.00 79.38 397 GLN A N 1
ATOM 3239 C CA . GLN A 1 397 ? -3.484 -17.542 -5.941 1.00 79.38 397 GLN A CA 1
ATOM 3240 C C . GLN A 1 397 ? -4.843 -17.026 -5.455 1.00 79.38 397 GLN A C 1
ATOM 3242 O O . GLN A 1 397 ? -5.242 -15.928 -5.822 1.00 79.38 397 GLN A O 1
ATOM 3247 N N . PHE A 1 398 ? -5.488 -17.802 -4.583 1.00 80.69 398 PHE A N 1
ATOM 3248 C CA . PHE A 1 398 ? -6.744 -17.478 -3.916 1.00 80.69 398 PHE A CA 1
ATOM 3249 C C . PHE A 1 398 ? -6.723 -16.109 -3.197 1.00 80.69 398 PHE A C 1
ATOM 3251 O O . PHE A 1 398 ? -7.704 -15.386 -3.223 1.00 80.69 398 PHE A O 1
ATOM 3258 N N . ASN A 1 399 ? -5.594 -15.702 -2.605 1.00 88.12 399 ASN A N 1
ATOM 3259 C CA . ASN A 1 399 ? -5.488 -14.456 -1.827 1.00 88.12 399 ASN A CA 1
ATOM 3260 C C . ASN A 1 399 ? -4.979 -13.259 -2.659 1.00 88.12 399 ASN A C 1
ATOM 3262 O O . ASN A 1 399 ? -4.523 -12.253 -2.103 1.00 88.12 399 ASN A O 1
ATOM 3266 N N . CYS A 1 400 ? -4.992 -13.385 -3.992 1.00 89.56 400 CYS A N 1
ATOM 3267 C CA . CYS A 1 400 ? -4.639 -12.325 -4.930 1.00 89.56 400 CYS A CA 1
ATOM 3268 C C . CYS A 1 400 ? -5.901 -11.801 -5.613 1.00 89.56 400 CYS A C 1
ATOM 3270 O O . CYS A 1 400 ? -6.404 -12.394 -6.568 1.00 89.56 400 CYS A O 1
ATOM 3272 N N . HIS A 1 401 ? -6.399 -10.665 -5.139 1.00 92.00 401 HIS A N 1
ATOM 3273 C CA . HIS A 1 401 ? -7.688 -10.153 -5.575 1.00 92.00 401 HIS A CA 1
ATOM 3274 C C . HIS A 1 401 ? -7.530 -9.175 -6.728 1.00 92.00 401 HIS A C 1
ATOM 3276 O O . HIS A 1 401 ? -6.780 -8.201 -6.647 1.00 92.00 401 HIS A O 1
ATOM 3282 N N . PHE A 1 402 ? -8.272 -9.421 -7.800 1.00 92.00 402 PHE A N 1
ATOM 3283 C CA . PHE A 1 402 ? -8.385 -8.517 -8.934 1.00 92.00 402 PHE A CA 1
ATOM 3284 C C . PHE A 1 402 ? -9.284 -7.316 -8.598 1.00 92.00 402 PHE A C 1
ATOM 3286 O O . PHE A 1 402 ? -10.290 -7.466 -7.913 1.00 92.00 402 PHE A O 1
ATOM 3293 N N . LEU A 1 403 ? -8.942 -6.125 -9.099 1.00 94.06 403 LEU A N 1
ATOM 3294 C CA . LEU A 1 403 ? -9.769 -4.919 -8.948 1.00 94.06 403 LEU A CA 1
ATOM 3295 C C . LEU A 1 403 ? -10.274 -4.390 -10.280 1.00 94.06 403 LEU A C 1
ATOM 3297 O O . LEU A 1 403 ? -11.472 -4.198 -10.456 1.00 94.06 403 LEU A O 1
ATOM 3301 N N . CYS A 1 404 ? -9.372 -4.087 -11.205 1.00 94.56 404 CYS A N 1
ATOM 3302 C CA . CYS A 1 404 ? -9.748 -3.509 -12.486 1.00 94.56 404 CYS A CA 1
ATOM 3303 C C . CYS A 1 404 ? -8.704 -3.797 -13.550 1.00 94.56 404 CYS A C 1
ATOM 3305 O O . CYS A 1 404 ? -7.533 -4.037 -13.249 1.00 94.56 404 CYS A O 1
ATOM 3307 N N . THR A 1 405 ? -9.141 -3.750 -14.806 1.00 93.88 405 THR A N 1
ATOM 3308 C CA . THR A 1 405 ? -8.265 -3.869 -15.967 1.00 93.88 405 THR A CA 1
ATOM 3309 C C . THR A 1 405 ? -8.723 -2.952 -17.086 1.00 93.88 405 THR A C 1
ATOM 3311 O O . THR A 1 405 ? -9.913 -2.662 -17.214 1.00 93.88 405 THR A O 1
ATOM 3314 N N . SER A 1 406 ? -7.786 -2.487 -17.905 1.00 92.12 406 SER A N 1
ATOM 3315 C CA . SER A 1 406 ? -8.106 -1.784 -19.143 1.00 92.12 406 SER A CA 1
ATOM 3316 C C . SER A 1 406 ? -6.955 -1.852 -20.136 1.00 92.12 406 SER A C 1
ATOM 3318 O O . SER A 1 406 ? -5.785 -1.786 -19.761 1.00 92.12 406 SER A O 1
ATOM 3320 N N . ASN A 1 407 ? -7.295 -1.944 -21.418 1.00 90.06 407 ASN A N 1
ATOM 3321 C CA . ASN A 1 407 ? -6.372 -1.750 -22.536 1.00 90.06 407 ASN A CA 1
ATOM 3322 C C . ASN A 1 407 ? -6.443 -0.332 -23.136 1.00 90.06 407 ASN A C 1
ATOM 3324 O O . ASN A 1 407 ? -5.635 -0.003 -24.001 1.00 90.06 407 ASN A O 1
ATOM 3328 N N . ILE A 1 408 ? -7.378 0.508 -22.676 1.00 91.00 408 ILE A N 1
ATOM 3329 C CA . ILE A 1 408 ? -7.567 1.891 -23.151 1.00 91.00 408 ILE A CA 1
ATOM 3330 C C . ILE A 1 408 ? -7.179 2.935 -22.097 1.00 91.00 408 ILE A C 1
ATOM 3332 O O . ILE A 1 408 ? -6.599 3.968 -22.430 1.00 91.00 408 ILE A O 1
ATOM 3336 N N . ALA A 1 409 ? -7.452 2.666 -20.818 1.00 93.12 409 ALA A N 1
ATOM 3337 C CA . ALA A 1 409 ? -7.128 3.554 -19.710 1.00 93.12 409 ALA A CA 1
ATOM 3338 C C . ALA A 1 409 ? -5.753 3.205 -19.120 1.00 93.12 409 ALA A C 1
ATOM 3340 O O . ALA A 1 409 ? -5.422 2.040 -18.898 1.00 93.12 409 ALA A O 1
ATOM 3341 N N . GLY A 1 410 ? -4.938 4.227 -18.845 1.00 92.81 410 GLY A N 1
ATOM 3342 C CA . GLY A 1 410 ? -3.634 4.036 -18.208 1.00 92.81 410 GLY A CA 1
ATOM 3343 C C . GLY A 1 410 ? -3.724 3.704 -16.712 1.00 92.81 410 GLY A C 1
ATOM 3344 O O . GLY A 1 410 ? -4.762 3.877 -16.078 1.00 92.81 410 GLY A O 1
ATOM 3345 N N . SER A 1 411 ? -2.592 3.324 -16.107 1.00 94.81 411 SER A N 1
ATOM 3346 C CA . SER A 1 411 ? -2.524 2.983 -14.674 1.00 94.81 411 SER A CA 1
ATOM 3347 C C . SER A 1 411 ? -2.998 4.104 -13.752 1.00 94.81 411 SER A C 1
ATOM 3349 O O . SER A 1 411 ? -3.730 3.848 -12.806 1.00 94.81 411 SER A O 1
ATOM 3351 N N . LEU A 1 412 ? -2.650 5.359 -14.044 1.00 96.00 412 LEU A N 1
ATOM 3352 C CA . LEU A 1 412 ? -3.110 6.495 -13.240 1.00 96.00 412 LEU A CA 1
ATOM 3353 C C . LEU A 1 412 ? -4.597 6.818 -13.444 1.00 96.00 412 LEU A C 1
ATOM 3355 O O . LEU A 1 412 ? -5.204 7.369 -12.539 1.00 96.00 412 LEU A O 1
ATOM 3359 N N . GLU A 1 413 ? -5.191 6.476 -14.589 1.00 95.56 413 GLU A N 1
ATOM 3360 C CA . GLU A 1 413 ? -6.634 6.656 -14.811 1.00 95.56 413 GLU A CA 1
ATOM 3361 C C . GLU A 1 413 ? -7.419 5.631 -13.989 1.00 95.56 413 GLU A C 1
ATOM 3363 O O . GLU A 1 413 ? -8.262 6.005 -13.178 1.00 95.56 413 GLU A O 1
ATOM 3368 N N . LEU A 1 414 ? -7.052 4.348 -14.103 1.00 96.12 414 LEU A N 1
ATOM 3369 C CA . LEU A 1 414 ? -7.609 3.276 -13.270 1.00 96.12 414 LEU A CA 1
ATOM 3370 C C . LEU A 1 414 ? -7.378 3.536 -11.775 1.00 96.12 414 LEU A C 1
ATOM 3372 O O . LEU A 1 414 ? -8.263 3.308 -10.947 1.00 96.12 414 LEU A O 1
ATOM 3376 N N . GLY A 1 415 ? -6.206 4.080 -11.442 1.00 95.69 415 GLY A N 1
ATOM 3377 C CA . GLY A 1 415 ? -5.834 4.486 -10.096 1.00 95.69 415 GLY A CA 1
ATOM 3378 C C . GLY A 1 415 ? -6.787 5.504 -9.465 1.00 95.69 415 GLY A C 1
ATOM 3379 O O . GLY A 1 415 ? -6.892 5.518 -8.245 1.00 95.69 415 GLY A O 1
ATOM 3380 N N . GLU A 1 416 ? -7.520 6.315 -10.242 1.00 94.88 416 GLU A N 1
ATOM 3381 C CA . GLU A 1 416 ? -8.520 7.249 -9.698 1.00 94.88 416 GLU A CA 1
ATOM 3382 C C . GLU A 1 416 ? -9.623 6.495 -8.942 1.00 94.88 416 GLU A C 1
ATOM 3384 O O . GLU A 1 416 ? -9.903 6.819 -7.789 1.00 94.88 416 GLU A O 1
ATOM 3389 N N . MET A 1 417 ? -10.198 5.450 -9.551 1.00 94.81 417 MET A N 1
ATOM 3390 C CA . MET A 1 417 ? -11.233 4.628 -8.907 1.00 94.81 417 MET A CA 1
ATOM 3391 C C . MET A 1 417 ? -10.683 3.874 -7.697 1.00 94.81 417 MET A C 1
ATOM 3393 O O . MET A 1 417 ? -11.354 3.770 -6.673 1.00 94.81 417 MET A O 1
ATOM 3397 N N . VAL A 1 418 ? -9.458 3.353 -7.806 1.00 96.38 418 VAL A N 1
ATOM 3398 C CA . VAL A 1 418 ? -8.804 2.616 -6.717 1.00 96.38 418 VAL A CA 1
ATOM 3399 C C . VAL A 1 418 ? -8.591 3.540 -5.515 1.00 96.38 418 VAL A C 1
ATOM 3401 O O . VAL A 1 418 ? -9.020 3.224 -4.408 1.00 96.38 418 VAL A O 1
ATOM 3404 N N . VAL A 1 419 ? -7.986 4.713 -5.722 1.00 96.69 419 VAL A N 1
ATOM 3405 C CA . VAL A 1 419 ? -7.708 5.675 -4.644 1.00 96.69 419 VAL A CA 1
ATOM 3406 C C . VAL A 1 419 ? -8.993 6.160 -3.973 1.00 96.69 419 VAL A C 1
ATOM 3408 O O . VAL A 1 419 ? -9.028 6.255 -2.747 1.00 96.69 419 VAL A O 1
ATOM 3411 N N . GLU A 1 420 ? -10.053 6.429 -4.737 1.00 95.44 420 GLU A N 1
ATOM 3412 C CA . GLU A 1 420 ? -11.349 6.832 -4.180 1.00 95.44 420 GLU A CA 1
ATOM 3413 C C . GLU A 1 420 ? -11.943 5.761 -3.258 1.00 95.44 420 GLU A C 1
ATOM 3415 O O . GLU A 1 420 ? -12.298 6.075 -2.120 1.00 95.44 420 GLU A O 1
ATOM 3420 N N . GLN A 1 421 ? -11.969 4.497 -3.696 1.00 96.50 421 GLN A N 1
ATOM 3421 C CA . GLN A 1 421 ? -12.467 3.385 -2.881 1.00 96.50 421 GLN A CA 1
ATOM 3422 C C . GLN A 1 421 ? -11.673 3.226 -1.578 1.00 96.50 421 GLN A C 1
ATOM 3424 O O . GLN A 1 421 ? -12.259 3.128 -0.497 1.00 96.50 421 GLN A O 1
ATOM 3429 N N . PHE A 1 422 ? -10.336 3.233 -1.650 1.00 97.25 422 PHE A N 1
ATOM 3430 C CA . PHE A 1 422 ? -9.490 3.069 -0.464 1.00 97.25 422 PHE A CA 1
ATOM 3431 C C . PHE A 1 422 ? -9.572 4.257 0.495 1.00 97.25 422 PHE A C 1
ATOM 3433 O O . PHE A 1 422 ? -9.568 4.050 1.710 1.00 97.25 422 PHE A O 1
ATOM 3440 N N . ASN A 1 423 ? -9.710 5.482 -0.014 1.00 97.19 423 ASN A N 1
ATOM 3441 C CA . ASN A 1 423 ? -9.935 6.658 0.823 1.00 97.19 423 ASN A CA 1
ATOM 3442 C C . ASN A 1 423 ? -11.294 6.595 1.527 1.00 97.19 423 ASN A C 1
ATOM 3444 O O . ASN A 1 423 ? -11.369 6.863 2.723 1.00 97.19 423 ASN A O 1
ATOM 3448 N N . GLU A 1 424 ? -12.354 6.176 0.832 1.00 96.06 424 GLU A N 1
ATOM 3449 C CA . GLU A 1 424 ? -13.677 6.019 1.436 1.00 96.06 424 GLU A CA 1
ATOM 3450 C C . GLU A 1 424 ? -13.675 4.953 2.546 1.00 96.06 424 GLU A C 1
ATOM 3452 O O . GLU A 1 424 ? -14.197 5.192 3.637 1.00 96.06 424 GLU A O 1
ATOM 3457 N N . MET A 1 425 ? -13.034 3.801 2.307 1.00 96.44 425 MET A N 1
ATOM 3458 C CA . MET A 1 425 ? -12.860 2.748 3.317 1.00 96.44 425 MET A CA 1
ATOM 3459 C C . MET A 1 425 ? -11.984 3.193 4.494 1.00 96.44 425 MET A C 1
ATOM 3461 O O . MET A 1 425 ? -12.243 2.797 5.632 1.00 96.44 425 MET A O 1
ATOM 3465 N N . SER A 1 426 ? -10.969 4.021 4.235 1.00 95.69 426 SER A N 1
ATOM 3466 C CA . SER A 1 426 ? -10.109 4.599 5.272 1.00 95.69 426 SER A CA 1
ATOM 3467 C C . SER A 1 426 ? -10.861 5.601 6.139 1.00 95.69 426 SER A C 1
ATOM 3469 O O . SER A 1 426 ? -10.635 5.640 7.341 1.00 95.69 426 SER A O 1
ATOM 3471 N N . ASP A 1 427 ? -11.740 6.413 5.548 1.00 94.00 427 ASP A N 1
ATOM 3472 C CA . ASP A 1 427 ? -12.416 7.502 6.249 1.00 94.00 427 ASP A CA 1
ATOM 3473 C C . ASP A 1 427 ? -13.686 7.036 6.952 1.00 94.00 427 ASP A C 1
ATOM 3475 O O . ASP A 1 427 ? -13.923 7.405 8.103 1.00 94.00 427 ASP A O 1
ATOM 3479 N N . ASN A 1 428 ? -14.514 6.231 6.287 1.00 95.31 428 ASN A N 1
ATOM 3480 C CA . ASN A 1 428 ? -15.845 5.854 6.768 1.00 95.31 428 ASN A CA 1
ATOM 3481 C C . ASN A 1 428 ? -15.927 4.422 7.289 1.00 95.31 428 ASN A C 1
ATOM 3483 O O . ASN A 1 428 ? -16.761 4.145 8.155 1.00 95.31 428 ASN A O 1
ATOM 3487 N N . GLY A 1 429 ? -15.046 3.547 6.810 1.00 96.12 429 GLY A N 1
ATOM 3488 C CA . GLY A 1 429 ? -15.175 2.113 7.008 1.00 96.12 429 GLY A CA 1
ATOM 3489 C C . GLY A 1 429 ? -16.446 1.541 6.376 1.00 96.12 429 GLY A C 1
ATOM 3490 O O . GLY A 1 429 ? -17.226 2.246 5.736 1.00 96.12 429 GLY A O 1
ATOM 3491 N N . PHE A 1 430 ? -16.655 0.242 6.548 1.00 97.44 430 PHE A N 1
ATOM 3492 C CA . PHE A 1 430 ? -17.825 -0.472 6.031 1.00 97.44 430 PHE A CA 1
ATOM 3493 C C . PHE A 1 430 ? -18.196 -1.649 6.936 1.00 97.44 430 PHE A C 1
ATOM 3495 O O . PHE A 1 430 ? -17.372 -2.140 7.708 1.00 97.44 430 PHE A O 1
ATOM 3502 N N . GLU A 1 431 ? -19.461 -2.067 6.902 1.00 97.12 431 GLU A N 1
ATOM 3503 C CA . GLU A 1 431 ? -19.911 -3.243 7.651 1.00 97.12 431 GLU A CA 1
ATOM 3504 C C . GLU A 1 431 ? -19.507 -4.525 6.918 1.00 97.12 431 GLU A C 1
ATOM 3506 O O . GLU A 1 431 ? -19.705 -4.626 5.713 1.00 97.12 431 GLU A O 1
ATOM 3511 N N . ALA A 1 432 ? -18.998 -5.507 7.662 1.00 97.00 432 ALA A N 1
ATOM 3512 C CA . ALA A 1 432 ? -18.740 -6.859 7.172 1.00 97.00 432 ALA A CA 1
ATOM 3513 C C . ALA A 1 432 ? -19.100 -7.893 8.249 1.00 97.00 432 ALA A C 1
ATOM 3515 O O . ALA A 1 432 ? -19.249 -7.557 9.431 1.00 97.00 432 ALA A O 1
ATOM 3516 N N . TYR A 1 433 ? -19.223 -9.164 7.872 1.00 96.88 433 TYR A N 1
ATOM 3517 C CA . TYR A 1 433 ? -19.416 -10.258 8.822 1.00 96.88 433 TYR A CA 1
ATOM 3518 C C . TYR A 1 433 ? -18.101 -11.002 9.039 1.00 96.88 433 TYR A C 1
ATOM 3520 O O . TYR A 1 433 ? -17.516 -11.520 8.100 1.00 96.88 433 TYR A O 1
ATOM 3528 N N . ASN A 1 434 ? -17.627 -11.059 10.284 1.00 97.19 434 ASN A N 1
ATOM 3529 C CA . ASN A 1 434 ? -16.409 -11.788 10.615 1.00 97.19 434 ASN A CA 1
ATOM 3530 C C . ASN A 1 434 ? -16.768 -13.177 11.157 1.00 97.19 434 ASN A C 1
ATOM 3532 O O . ASN A 1 434 ? -17.264 -13.294 12.286 1.00 97.19 434 ASN A O 1
ATOM 3536 N N . ILE A 1 435 ? -16.474 -14.216 10.371 1.00 96.50 435 ILE A N 1
ATOM 3537 C CA . ILE A 1 435 ? -16.838 -15.604 10.684 1.00 96.50 435 ILE A CA 1
ATOM 3538 C C . ILE A 1 435 ? -16.170 -16.115 11.967 1.00 96.50 435 ILE A C 1
ATOM 3540 O O . ILE A 1 435 ? -16.817 -16.796 12.761 1.00 96.50 435 ILE A O 1
ATOM 3544 N N . THR A 1 436 ? -14.927 -15.698 12.250 1.00 96.50 436 THR A N 1
ATOM 3545 C CA . THR A 1 436 ? -14.140 -16.170 13.414 1.00 96.50 436 THR A CA 1
ATOM 3546 C C . THR A 1 436 ? -14.764 -15.817 14.763 1.00 96.50 436 THR A C 1
ATOM 3548 O O . THR A 1 436 ? -14.522 -16.486 15.764 1.00 96.50 436 THR A O 1
ATOM 3551 N N . ILE A 1 437 ? -15.567 -14.752 14.800 1.00 95.38 437 ILE A N 1
ATOM 3552 C CA . ILE A 1 437 ? -16.289 -14.302 15.997 1.00 95.38 437 ILE A CA 1
ATOM 3553 C C . ILE A 1 437 ? -17.810 -14.345 15.814 1.00 95.38 437 ILE A C 1
ATOM 3555 O O . ILE A 1 437 ? -18.537 -13.908 16.707 1.00 95.38 437 ILE A O 1
ATOM 3559 N N . SER A 1 438 ? -18.270 -14.832 14.658 1.00 96.19 438 SER A N 1
ATOM 3560 C CA . SER A 1 438 ? -19.671 -14.953 14.248 1.00 96.19 438 SER A CA 1
ATOM 3561 C C . SER A 1 438 ? -20.499 -13.678 14.468 1.00 96.19 438 SER A C 1
ATOM 3563 O O . SER A 1 438 ? -21.632 -13.726 14.952 1.00 96.19 438 SER A O 1
ATOM 3565 N N . GLN A 1 439 ? -19.921 -12.512 14.167 1.00 95.75 439 GLN A N 1
ATOM 3566 C CA . GLN A 1 439 ? -20.517 -11.203 14.454 1.00 95.75 439 GLN A CA 1
ATOM 3567 C C . GLN A 1 439 ? -20.270 -10.209 13.322 1.00 95.75 439 GLN A C 1
ATOM 3569 O O . GLN A 1 439 ? -19.231 -10.236 12.660 1.00 95.75 439 GLN A O 1
ATOM 3574 N N . LYS A 1 440 ? -21.207 -9.268 13.170 1.00 97.44 440 LYS A N 1
ATOM 3575 C CA . LYS A 1 440 ? -21.014 -8.074 12.345 1.00 97.44 440 LYS A CA 1
ATOM 3576 C C . LYS A 1 440 ? -19.938 -7.175 12.954 1.00 97.44 440 LYS A C 1
ATOM 3578 O O . LYS A 1 440 ? -19.942 -6.903 14.159 1.00 97.44 440 LYS A O 1
ATOM 3583 N N . VAL A 1 441 ? -19.033 -6.706 12.111 1.00 97.81 441 VAL A N 1
ATOM 3584 C CA . VAL A 1 441 ? -17.915 -5.827 12.454 1.00 97.81 441 VAL A CA 1
ATOM 3585 C C . VAL A 1 441 ? -17.935 -4.585 11.574 1.00 97.81 441 VAL A C 1
ATOM 3587 O O . VAL A 1 441 ? -18.518 -4.588 10.494 1.00 97.81 441 VAL A O 1
ATOM 3590 N N . LEU A 1 442 ? -17.290 -3.522 12.044 1.00 98.06 442 LEU A N 1
ATOM 3591 C CA . LEU A 1 442 ? -16.908 -2.400 11.197 1.00 98.06 442 LEU A CA 1
ATOM 3592 C C . LEU A 1 442 ? -15.472 -2.643 10.719 1.00 98.06 442 LEU A C 1
ATOM 3594 O O . LEU A 1 442 ? -14.609 -2.996 11.521 1.00 98.06 442 LEU A O 1
ATOM 3598 N N . VAL A 1 443 ? -15.206 -2.469 9.434 1.00 98.12 443 VAL A N 1
ATOM 3599 C CA . VAL A 1 443 ? -13.879 -2.632 8.838 1.00 98.12 443 VAL A CA 1
ATOM 3600 C C . VAL A 1 443 ? -13.351 -1.269 8.435 1.00 98.12 443 VAL A C 1
ATOM 3602 O O . VAL A 1 443 ? -14.088 -0.453 7.889 1.00 98.12 443 VAL A O 1
ATOM 3605 N N . MET A 1 444 ? -12.077 -1.026 8.717 1.00 96.50 444 MET A N 1
ATOM 3606 C CA . MET A 1 444 ? -11.311 0.075 8.147 1.00 96.50 444 MET A CA 1
ATOM 3607 C C . MET A 1 444 ? -10.105 -0.503 7.411 1.00 96.50 444 MET A C 1
ATOM 3609 O O . MET A 1 444 ? -9.482 -1.457 7.886 1.00 96.50 444 MET A O 1
ATOM 3613 N N . THR A 1 445 ? -9.748 0.098 6.285 1.00 96.19 445 THR A N 1
ATOM 3614 C CA . THR A 1 445 ? -8.679 -0.397 5.412 1.00 96.19 445 THR A CA 1
ATOM 3615 C C . THR A 1 445 ? -7.772 0.748 5.011 1.00 96.19 445 THR A C 1
ATOM 3617 O O . THR A 1 445 ? -8.238 1.863 4.828 1.00 96.19 445 THR A O 1
ATOM 3620 N N . SER A 1 446 ? -6.480 0.464 4.873 1.00 93.94 446 SER A N 1
ATOM 3621 C CA . SER A 1 446 ? -5.460 1.390 4.380 1.00 93.94 446 SER A CA 1
ATOM 3622 C C . SER A 1 446 ? -4.486 0.652 3.460 1.00 93.94 446 SER A C 1
ATOM 3624 O O . SER A 1 446 ? -4.385 -0.574 3.508 1.00 93.94 446 SER A O 1
ATOM 3626 N N . VAL A 1 447 ? -3.763 1.384 2.614 1.00 95.38 447 VAL A N 1
ATOM 3627 C CA . VAL A 1 447 ? -2.727 0.811 1.742 1.00 95.38 447 VAL A CA 1
ATOM 3628 C C . VAL A 1 447 ? -1.376 0.935 2.444 1.00 95.38 447 VAL A C 1
ATOM 3630 O O . VAL A 1 447 ? -0.932 2.050 2.715 1.00 95.38 447 VAL A O 1
ATOM 3633 N N . LEU A 1 448 ? -0.707 -0.184 2.746 1.00 92.88 448 LEU A N 1
ATOM 3634 C CA . LEU A 1 448 ? 0.625 -0.142 3.378 1.00 92.88 448 LEU A CA 1
ATOM 3635 C C . LEU A 1 448 ? 1.739 0.076 2.372 1.00 92.88 448 LEU A C 1
ATOM 3637 O O . LEU A 1 448 ? 2.720 0.746 2.685 1.00 92.88 448 LEU A O 1
ATOM 3641 N N . CYS A 1 449 ? 1.618 -0.535 1.199 1.00 91.94 449 CYS A N 1
ATOM 3642 C CA . CYS A 1 449 ? 2.593 -0.382 0.139 1.00 91.94 449 CYS A CA 1
ATOM 3643 C C . CYS A 1 449 ? 1.970 -0.584 -1.237 1.00 91.94 449 CYS A C 1
ATOM 3645 O O . CYS A 1 449 ? 0.908 -1.196 -1.383 1.00 91.94 449 CYS A O 1
ATOM 3647 N N . PHE A 1 450 ? 2.662 -0.049 -2.234 1.00 93.19 450 PHE A N 1
ATOM 3648 C CA . PHE A 1 450 ? 2.364 -0.233 -3.640 1.00 93.19 450 PHE A CA 1
ATOM 3649 C C . PHE A 1 450 ? 3.528 -0.956 -4.296 1.00 93.19 450 PHE A C 1
ATOM 3651 O O . PHE A 1 450 ? 4.683 -0.558 -4.143 1.00 93.19 450 PHE A O 1
ATOM 3658 N N . LEU A 1 451 ? 3.206 -2.010 -5.023 1.00 88.25 451 LEU A N 1
ATOM 3659 C CA . LEU A 1 451 ? 4.142 -2.967 -5.572 1.00 88.25 451 LEU A CA 1
ATOM 3660 C C . LEU A 1 451 ? 4.063 -2.915 -7.084 1.00 88.25 451 LEU A C 1
ATOM 3662 O O . LEU A 1 451 ? 2.987 -3.069 -7.657 1.00 88.25 451 LEU A O 1
ATOM 3666 N N . ALA A 1 452 ? 5.203 -2.714 -7.726 1.00 89.25 452 ALA A N 1
ATOM 3667 C CA . ALA A 1 452 ? 5.318 -2.845 -9.164 1.00 89.25 452 ALA A CA 1
ATOM 3668 C C . ALA A 1 452 ? 6.780 -2.955 -9.608 1.00 89.25 452 ALA A C 1
ATOM 3670 O O . ALA A 1 452 ? 7.723 -2.844 -8.816 1.00 89.25 452 ALA A O 1
ATOM 3671 N N . ASP A 1 453 ? 6.978 -3.127 -10.909 1.00 87.38 453 ASP A N 1
ATOM 3672 C CA . ASP A 1 453 ? 8.286 -2.979 -11.525 1.00 87.38 453 ASP A CA 1
ATOM 3673 C C . ASP A 1 453 ? 8.782 -1.512 -11.481 1.00 87.38 453 ASP A C 1
ATOM 3675 O O . ASP A 1 453 ? 8.119 -0.585 -11.001 1.00 87.38 453 ASP A O 1
ATOM 3679 N N . SER A 1 454 ? 10.016 -1.276 -11.934 1.00 87.44 454 SER A N 1
ATOM 3680 C CA . SER A 1 454 ? 10.604 0.072 -11.887 1.00 87.44 454 SER A CA 1
ATOM 3681 C C . SER A 1 454 ? 9.875 1.100 -12.775 1.00 87.44 454 SER A C 1
ATOM 3683 O O . SER A 1 454 ? 9.652 2.217 -12.296 1.00 87.44 454 SER A O 1
ATOM 3685 N N . PRO A 1 455 ? 9.502 0.787 -14.033 1.00 90.06 455 PRO A N 1
ATOM 3686 C CA . PRO A 1 455 ? 8.688 1.672 -14.867 1.00 90.06 455 PRO A CA 1
ATOM 3687 C C . PRO A 1 455 ? 7.334 2.048 -14.259 1.00 90.06 455 PRO A C 1
ATOM 3689 O O . PRO A 1 455 ? 6.976 3.228 -14.265 1.00 90.06 455 PRO A O 1
ATOM 3692 N N . MET A 1 456 ? 6.582 1.089 -13.724 1.00 91.69 456 MET A N 1
ATOM 3693 C CA . MET A 1 456 ? 5.272 1.359 -13.141 1.00 91.69 456 MET A CA 1
ATOM 3694 C C . MET A 1 456 ? 5.398 2.149 -11.840 1.00 91.69 456 MET A C 1
ATOM 3696 O O . MET A 1 456 ? 4.694 3.145 -11.669 1.00 91.69 456 MET A O 1
ATOM 3700 N N . HIS A 1 457 ? 6.358 1.809 -10.973 1.00 91.38 457 HIS A N 1
ATOM 3701 C CA . HIS A 1 457 ? 6.668 2.647 -9.815 1.00 91.38 457 HIS A CA 1
ATOM 3702 C C . HIS A 1 457 ? 6.966 4.085 -10.229 1.00 91.38 457 HIS A C 1
ATOM 3704 O O . HIS A 1 457 ? 6.433 5.005 -9.623 1.00 91.38 457 HIS A O 1
ATOM 3710 N N . ALA A 1 458 ? 7.760 4.289 -11.284 1.00 92.44 458 ALA A N 1
ATOM 3711 C CA . ALA A 1 458 ? 8.092 5.625 -11.755 1.00 92.44 458 ALA A CA 1
ATOM 3712 C C . ALA A 1 458 ? 6.841 6.445 -12.130 1.00 92.44 458 ALA A C 1
ATOM 3714 O O . ALA A 1 458 ? 6.747 7.615 -11.752 1.00 92.44 458 ALA A O 1
ATOM 3715 N N . LYS A 1 459 ? 5.853 5.818 -12.790 1.00 93.62 459 LYS A N 1
ATOM 3716 C CA . LYS A 1 459 ? 4.550 6.440 -13.091 1.00 93.62 459 LYS A CA 1
ATOM 3717 C C . LYS A 1 459 ? 3.791 6.810 -11.815 1.00 93.62 459 LYS A C 1
ATOM 3719 O O . LYS A 1 459 ? 3.316 7.935 -11.697 1.00 93.62 459 LYS A O 1
ATOM 3724 N N . ILE A 1 460 ? 3.700 5.881 -10.865 1.00 93.88 460 ILE A N 1
ATOM 3725 C CA . ILE A 1 460 ? 2.915 6.031 -9.631 1.00 93.88 460 ILE A CA 1
ATOM 3726 C C . ILE A 1 460 ? 3.528 7.071 -8.695 1.00 93.88 460 ILE A C 1
ATOM 3728 O O . ILE A 1 460 ? 2.792 7.809 -8.052 1.00 93.88 460 ILE A O 1
ATOM 3732 N N . THR A 1 461 ? 4.856 7.186 -8.651 1.00 93.62 461 THR A N 1
ATOM 3733 C CA . THR A 1 461 ? 5.567 8.087 -7.733 1.00 93.62 461 THR A CA 1
ATOM 3734 C C . THR A 1 461 ? 5.911 9.448 -8.333 1.00 93.62 461 THR A C 1
ATOM 3736 O O . THR A 1 461 ? 6.656 10.208 -7.718 1.00 93.62 461 THR A O 1
ATOM 3739 N N . ASN A 1 462 ? 5.419 9.769 -9.537 1.00 94.81 462 ASN A N 1
ATOM 3740 C CA . ASN A 1 462 ? 5.788 10.979 -10.282 1.00 94.81 462 ASN A CA 1
ATOM 3741 C C . ASN A 1 462 ? 7.311 11.136 -10.462 1.00 94.81 462 ASN A C 1
ATOM 3743 O O . ASN A 1 462 ? 7.841 12.248 -10.428 1.00 94.81 462 ASN A O 1
ATOM 3747 N N . THR A 1 463 ? 8.041 10.038 -10.662 1.00 93.12 463 THR A N 1
ATOM 3748 C CA . THR A 1 463 ? 9.498 10.069 -10.875 1.00 93.12 463 THR A CA 1
ATOM 3749 C C . THR A 1 463 ? 9.859 9.623 -12.292 1.00 93.12 463 THR A C 1
ATOM 3751 O O . THR A 1 463 ? 9.112 8.874 -12.914 1.00 93.12 463 THR A O 1
ATOM 3754 N N . PRO A 1 464 ? 11.014 10.033 -12.834 1.00 91.56 464 PRO A N 1
ATOM 3755 C CA . PRO A 1 464 ? 11.503 9.494 -14.099 1.00 91.56 464 PRO A CA 1
ATOM 3756 C C . PRO A 1 464 ? 11.827 7.993 -14.025 1.00 91.56 464 PRO A C 1
ATOM 3758 O O . PRO A 1 464 ? 12.203 7.478 -12.972 1.00 91.56 464 PRO A O 1
ATOM 3761 N N . VAL A 1 465 ? 11.765 7.301 -15.167 1.00 90.00 465 VAL A N 1
ATOM 3762 C CA . VAL A 1 465 ? 12.184 5.893 -15.273 1.00 90.00 465 VAL A CA 1
ATOM 3763 C C . VAL A 1 465 ? 13.705 5.788 -15.046 1.00 90.00 465 VAL A C 1
ATOM 3765 O O . VAL A 1 465 ? 14.458 6.449 -15.764 1.00 90.00 465 VAL A O 1
ATOM 3768 N N . PRO A 1 466 ? 14.193 4.968 -14.091 1.00 84.69 466 PRO A N 1
ATOM 3769 C CA . PRO A 1 466 ? 15.585 5.020 -13.631 1.00 84.69 466 PRO A CA 1
ATOM 3770 C C . PRO A 1 466 ? 16.676 4.826 -14.694 1.00 84.69 466 PRO A C 1
ATOM 3772 O O . PRO A 1 466 ? 17.689 5.522 -14.651 1.00 84.69 466 PRO A O 1
ATOM 3775 N N . GLY A 1 467 ? 16.502 3.888 -15.634 1.00 80.00 467 GLY A N 1
ATOM 3776 C CA . GLY A 1 467 ? 17.572 3.448 -16.545 1.00 80.00 467 GLY A CA 1
ATOM 3777 C C . GLY A 1 467 ? 18.236 4.597 -17.311 1.00 80.00 467 GLY A C 1
ATOM 3778 O O . GLY A 1 467 ? 19.445 4.804 -17.188 1.00 80.00 467 GLY A O 1
ATOM 3779 N N . ASN A 1 468 ? 17.420 5.409 -17.987 1.00 79.94 468 ASN A N 1
ATOM 3780 C CA . ASN A 1 468 ? 17.859 6.492 -18.877 1.00 79.94 468 ASN A CA 1
ATOM 3781 C C . ASN A 1 468 ? 17.664 7.891 -18.269 1.00 79.94 468 ASN A C 1
ATOM 3783 O O . ASN A 1 468 ? 17.626 8.888 -18.987 1.00 79.94 468 ASN A O 1
ATOM 3787 N N . SER A 1 469 ? 17.503 7.978 -16.946 1.00 88.25 469 SER A N 1
ATOM 3788 C CA . SER A 1 469 ? 17.227 9.239 -16.258 1.00 88.25 469 SER A CA 1
ATOM 3789 C C . SER A 1 469 ? 18.483 9.869 -15.660 1.00 88.25 469 SER A C 1
ATOM 3791 O O . SER A 1 469 ? 19.323 9.191 -15.064 1.00 88.25 469 SER A O 1
ATOM 3793 N N . LEU A 1 470 ? 18.549 11.202 -15.744 1.00 91.69 470 LEU A N 1
ATOM 3794 C CA . LEU A 1 470 ? 19.486 12.036 -14.986 1.00 91.69 470 LEU A CA 1
ATOM 3795 C C . LEU A 1 470 ? 19.123 12.143 -13.500 1.00 91.69 470 LEU A C 1
ATOM 3797 O O . LEU A 1 470 ? 19.964 12.527 -12.704 1.00 91.69 470 LEU A O 1
ATOM 3801 N N . ASN A 1 471 ? 17.905 11.760 -13.117 1.00 92.81 471 ASN A N 1
ATOM 3802 C CA . ASN A 1 471 ? 17.431 11.632 -11.740 1.00 92.81 471 ASN A CA 1
ATOM 3803 C C . ASN A 1 471 ? 16.922 10.195 -11.520 1.00 92.81 471 ASN A C 1
ATOM 3805 O O . ASN A 1 471 ? 15.711 9.962 -11.581 1.00 92.81 471 ASN A O 1
ATOM 3809 N N . PRO A 1 472 ? 17.812 9.199 -11.377 1.00 89.75 472 PRO A N 1
ATOM 3810 C CA . PRO A 1 472 ? 17.417 7.794 -11.463 1.00 89.75 472 PRO A CA 1
ATOM 3811 C C . PRO A 1 472 ? 16.839 7.227 -10.160 1.00 89.75 472 PRO A C 1
ATOM 3813 O O . PRO A 1 472 ? 16.238 6.156 -10.171 1.00 89.75 472 PRO A O 1
ATOM 3816 N N . CYS A 1 473 ? 17.026 7.900 -9.021 1.00 89.44 473 CYS A N 1
ATOM 3817 C CA . CYS A 1 473 ? 16.580 7.382 -7.732 1.00 89.44 473 CYS A CA 1
ATOM 3818 C C . CYS A 1 473 ? 15.169 7.868 -7.376 1.00 89.44 473 CYS A C 1
ATOM 3820 O O . CYS A 1 473 ? 14.922 9.071 -7.297 1.00 89.44 473 CYS A O 1
ATOM 3822 N N . ARG A 1 474 ? 14.269 6.921 -7.074 1.00 88.88 474 ARG A N 1
ATOM 3823 C CA . ARG A 1 474 ? 12.918 7.206 -6.554 1.00 88.88 474 ARG A CA 1
ATOM 3824 C C . ARG A 1 474 ? 12.919 7.647 -5.088 1.00 88.88 474 ARG A C 1
ATOM 3826 O O . ARG A 1 474 ? 12.021 8.358 -4.661 1.00 88.88 474 ARG A O 1
ATOM 3833 N N . TYR A 1 475 ? 13.941 7.244 -4.332 1.00 87.44 475 TYR A N 1
ATOM 3834 C CA . TYR A 1 475 ? 14.022 7.473 -2.890 1.00 87.44 475 TYR A CA 1
ATOM 3835 C C . TYR A 1 475 ? 14.693 8.808 -2.521 1.00 87.44 475 TYR A C 1
ATOM 3837 O O . TYR A 1 475 ? 14.260 9.505 -1.609 1.00 87.44 475 TYR A O 1
ATOM 3845 N N . CYS A 1 476 ? 15.753 9.200 -3.232 1.00 91.44 476 CYS A N 1
ATOM 3846 C CA . CYS A 1 476 ? 16.543 10.394 -2.917 1.00 91.44 476 CYS A CA 1
ATOM 3847 C C . CYS A 1 476 ? 16.749 11.299 -4.136 1.00 91.44 476 CYS A C 1
ATOM 3849 O O . CYS A 1 476 ? 16.423 10.932 -5.266 1.00 91.44 476 CYS A O 1
ATOM 3851 N N . ILE A 1 477 ? 17.308 12.488 -3.910 1.00 92.00 477 ILE A N 1
ATOM 3852 C CA . ILE A 1 477 ? 17.579 13.488 -4.956 1.00 92.00 477 ILE A CA 1
ATOM 3853 C C . ILE A 1 477 ? 18.842 13.196 -5.786 1.00 92.00 477 ILE A C 1
ATOM 3855 O O . ILE A 1 477 ? 19.413 14.117 -6.361 1.00 92.00 477 ILE A O 1
ATOM 3859 N N . LEU A 1 478 ? 19.308 11.940 -5.829 1.00 93.50 478 LEU A N 1
ATOM 3860 C CA . LEU A 1 478 ? 20.465 11.556 -6.639 1.00 93.50 478 LEU A CA 1
ATOM 3861 C C . LEU A 1 478 ? 20.245 11.991 -8.087 1.00 93.50 478 LEU A C 1
ATOM 3863 O O . LEU A 1 478 ? 19.257 11.589 -8.713 1.00 93.50 478 LEU A O 1
ATOM 3867 N N . SER A 1 479 ? 21.193 12.763 -8.605 1.00 93.50 479 SER A N 1
ATOM 3868 C CA . SER A 1 479 ? 21.133 13.302 -9.950 1.00 93.50 479 SER A CA 1
ATOM 3869 C C . SER A 1 479 ? 22.506 13.348 -10.618 1.00 93.50 479 SER A C 1
ATOM 3871 O O . SER A 1 479 ? 23.543 13.132 -9.992 1.00 93.50 479 SER A O 1
ATOM 3873 N N . SER A 1 480 ? 22.506 13.572 -11.926 1.00 93.12 480 SER A N 1
ATOM 3874 C CA . SER A 1 480 ? 23.699 13.719 -12.750 1.00 93.12 480 SER A CA 1
ATOM 3875 C C . SER A 1 480 ? 23.431 14.742 -13.849 1.00 93.12 480 SER A C 1
ATOM 3877 O O . SER A 1 480 ? 22.309 14.826 -14.341 1.00 93.12 480 SER A O 1
ATOM 3879 N N . GLU A 1 481 ? 24.435 15.522 -14.249 1.00 90.00 481 GLU A N 1
ATOM 3880 C CA . GLU A 1 481 ? 24.279 16.492 -15.341 1.00 90.00 481 GLU A CA 1
ATOM 3881 C C . GLU A 1 481 ? 24.193 15.803 -16.705 1.00 90.00 481 GLU A C 1
ATOM 3883 O O . GLU A 1 481 ? 23.394 16.196 -17.556 1.00 90.00 481 GLU A O 1
ATOM 3888 N N . LYS A 1 482 ? 25.010 14.765 -16.926 1.00 91.69 482 LYS A N 1
ATOM 3889 C CA . LYS A 1 482 ? 25.033 13.984 -18.165 1.00 91.69 482 LYS A CA 1
ATOM 3890 C C . LYS A 1 482 ? 25.132 12.500 -17.854 1.00 91.69 482 LYS A C 1
ATOM 3892 O O . LYS A 1 482 ? 25.826 12.076 -16.939 1.00 91.69 482 LYS A O 1
ATOM 3897 N N . MET A 1 483 ? 24.544 11.668 -18.713 1.00 88.25 483 MET A N 1
ATOM 3898 C CA . MET A 1 483 ? 24.604 10.206 -18.564 1.00 88.25 483 MET A CA 1
ATOM 3899 C C . MET A 1 483 ? 26.039 9.665 -18.502 1.00 88.25 483 MET A C 1
ATOM 3901 O O . MET A 1 483 ? 26.313 8.723 -17.760 1.00 88.25 483 MET A O 1
ATOM 3905 N N . LYS A 1 484 ? 26.970 10.293 -19.234 1.00 90.19 484 LYS A N 1
ATOM 3906 C CA . LYS A 1 484 ? 28.393 9.928 -19.230 1.00 90.19 484 LYS A CA 1
ATOM 3907 C C . LYS A 1 484 ? 29.048 10.122 -17.860 1.00 90.19 484 LYS A C 1
ATOM 3909 O O . LYS A 1 484 ? 30.010 9.414 -17.585 1.00 90.19 484 LYS A O 1
ATOM 3914 N N . ASP A 1 485 ? 28.516 10.992 -17.001 1.00 90.88 485 ASP A N 1
ATOM 3915 C CA . ASP A 1 485 ? 29.112 11.299 -15.698 1.00 90.88 485 ASP A CA 1
ATOM 3916 C C . ASP A 1 485 ? 28.807 10.229 -14.643 1.00 90.88 485 ASP A C 1
ATOM 3918 O O . ASP A 1 485 ? 29.517 10.107 -13.644 1.00 90.88 485 ASP A O 1
ATOM 3922 N N . ARG A 1 486 ? 27.801 9.379 -14.894 1.00 89.75 486 ARG A N 1
ATOM 3923 C CA . ARG A 1 486 ? 27.385 8.305 -13.980 1.00 89.75 486 ARG A CA 1
ATOM 3924 C C . ARG A 1 486 ? 28.452 7.229 -13.760 1.00 89.75 486 ARG A C 1
ATOM 3926 O O . ARG A 1 486 ? 28.382 6.496 -12.779 1.00 89.75 486 ARG A O 1
ATOM 3933 N N . LYS A 1 487 ? 29.443 7.132 -14.650 1.00 88.25 487 LYS A N 1
ATOM 3934 C CA . LYS A 1 487 ? 30.574 6.195 -14.523 1.00 88.25 487 LYS A CA 1
ATOM 3935 C C . LYS A 1 487 ? 31.748 6.758 -13.717 1.00 88.25 487 LYS A C 1
ATOM 3937 O O . LYS A 1 487 ? 32.729 6.054 -13.498 1.00 88.25 487 LYS A O 1
ATOM 3942 N N . HIS A 1 488 ? 31.692 8.028 -13.315 1.00 91.56 488 HIS A N 1
ATOM 3943 C CA . HIS A 1 488 ? 32.782 8.687 -12.604 1.00 91.56 488 HIS A CA 1
ATOM 3944 C C . HIS A 1 488 ? 32.580 8.647 -11.086 1.00 91.56 488 HIS A C 1
ATOM 3946 O O . HIS A 1 488 ? 31.458 8.626 -10.576 1.00 91.56 488 HIS A O 1
ATOM 3952 N N . MET A 1 489 ? 33.697 8.680 -10.352 1.00 90.81 489 MET A N 1
ATOM 3953 C CA . MET A 1 489 ? 33.711 8.567 -8.891 1.00 90.81 489 MET A CA 1
ATOM 3954 C C . MET A 1 489 ? 32.793 9.541 -8.133 1.00 90.81 489 MET A C 1
ATOM 3956 O O . MET A 1 489 ? 32.191 9.081 -7.163 1.00 90.81 489 MET A O 1
ATOM 3960 N N . PRO A 1 490 ? 32.616 10.821 -8.531 1.00 92.19 490 PRO A N 1
ATOM 3961 C CA . PRO A 1 490 ? 31.700 11.719 -7.827 1.00 92.19 490 PRO A CA 1
ATOM 3962 C C . PRO A 1 490 ? 30.268 11.173 -7.764 1.00 92.19 490 PRO A C 1
ATOM 3964 O O . PRO A 1 490 ? 29.659 11.144 -6.694 1.00 92.19 490 PRO A O 1
ATOM 3967 N N . TYR A 1 491 ? 29.754 10.681 -8.894 1.00 93.06 491 TYR A N 1
ATOM 3968 C CA . TYR A 1 491 ? 28.420 10.095 -8.959 1.00 93.06 491 TYR A CA 1
ATOM 3969 C C . TYR A 1 491 ? 28.365 8.758 -8.219 1.00 93.06 491 TYR A C 1
ATOM 3971 O O . TYR A 1 491 ? 27.420 8.518 -7.475 1.00 93.06 491 TYR A O 1
ATOM 3979 N N . ILE A 1 492 ? 29.379 7.897 -8.376 1.00 91.44 492 ILE A N 1
ATOM 3980 C CA . ILE A 1 492 ? 29.425 6.597 -7.685 1.00 91.44 492 ILE A CA 1
ATOM 3981 C C . ILE A 1 492 ? 29.378 6.798 -6.168 1.00 91.44 492 ILE A C 1
ATOM 3983 O O . ILE A 1 492 ? 28.592 6.129 -5.505 1.00 91.44 492 ILE A O 1
ATOM 3987 N N . CYS A 1 493 ? 30.146 7.753 -5.633 1.00 92.56 493 CYS A N 1
ATOM 3988 C CA . CYS A 1 493 ? 30.133 8.140 -4.220 1.00 92.56 493 CYS A CA 1
ATOM 3989 C C . CYS A 1 493 ? 28.715 8.502 -3.748 1.00 92.56 493 CYS A C 1
ATOM 3991 O O . CYS A 1 493 ? 28.214 7.927 -2.781 1.00 92.56 493 CYS A O 1
ATOM 3993 N N . GLN A 1 494 ? 28.022 9.380 -4.478 1.00 92.62 494 GLN A N 1
ATOM 3994 C CA . GLN A 1 494 ? 26.633 9.737 -4.172 1.00 92.62 494 GLN A CA 1
ATOM 3995 C C . GLN A 1 494 ? 25.678 8.542 -4.306 1.00 92.62 494 GLN A C 1
ATOM 3997 O O . GLN A 1 494 ? 24.803 8.358 -3.463 1.00 92.62 494 GLN A O 1
ATOM 4002 N N . PHE A 1 495 ? 25.841 7.700 -5.329 1.00 91.00 495 PHE A N 1
ATOM 4003 C CA . PHE A 1 495 ? 25.010 6.517 -5.563 1.00 91.00 495 PHE A CA 1
ATOM 4004 C C . PHE A 1 495 ? 25.109 5.512 -4.409 1.00 91.00 495 PHE A C 1
ATOM 4006 O O . PHE A 1 495 ? 24.083 5.037 -3.924 1.00 91.00 495 PHE A O 1
ATOM 4013 N N . VAL A 1 496 ? 26.325 5.236 -3.923 1.00 89.50 496 VAL A N 1
ATOM 4014 C CA . VAL A 1 496 ? 26.545 4.354 -2.763 1.00 89.50 496 VAL A CA 1
ATOM 4015 C C . VAL A 1 496 ? 26.375 5.066 -1.418 1.00 89.50 496 VAL A C 1
ATOM 4017 O O . VAL A 1 496 ? 26.534 4.430 -0.379 1.00 89.50 496 VAL A O 1
ATOM 4020 N N . GLN A 1 497 ? 26.060 6.368 -1.428 1.00 92.69 497 GLN A N 1
ATOM 4021 C CA . GLN A 1 497 ? 25.904 7.212 -0.240 1.00 92.69 497 GLN A CA 1
ATOM 4022 C C . GLN A 1 497 ? 27.146 7.217 0.662 1.00 92.69 497 GLN A C 1
ATOM 4024 O O . GLN A 1 497 ? 27.058 7.135 1.891 1.00 92.69 497 GLN A O 1
ATOM 4029 N N . LYS A 1 498 ? 28.328 7.300 0.043 1.00 93.12 498 LYS A N 1
ATOM 4030 C CA . LYS A 1 498 ? 29.622 7.406 0.725 1.00 93.12 498 LYS A CA 1
ATOM 4031 C C . LYS A 1 498 ? 30.455 8.528 0.132 1.00 93.12 498 LYS A C 1
ATOM 4033 O O . LYS A 1 498 ? 30.345 8.832 -1.046 1.00 93.12 498 LYS A O 1
ATOM 4038 N N . ASN A 1 499 ? 31.319 9.132 0.936 1.00 91.31 499 ASN A N 1
ATOM 4039 C CA . ASN A 1 499 ? 32.326 10.057 0.420 1.00 91.31 499 ASN A CA 1
ATOM 4040 C C . ASN A 1 499 ? 33.561 9.305 -0.125 1.00 91.31 499 ASN A C 1
ATOM 4042 O O . ASN A 1 499 ? 33.667 8.085 0.002 1.00 91.31 499 ASN A O 1
ATOM 4046 N N . TYR A 1 500 ? 34.530 10.041 -0.681 1.00 89.56 500 TYR A N 1
ATOM 4047 C CA . TYR A 1 500 ? 35.786 9.485 -1.216 1.00 89.56 500 TYR A CA 1
ATOM 4048 C C . TYR A 1 500 ? 36.628 8.706 -0.192 1.00 89.56 500 TYR A C 1
ATOM 4050 O O . TYR A 1 500 ? 37.466 7.897 -0.577 1.00 89.56 500 TYR A O 1
ATOM 4058 N N . HIS A 1 501 ? 36.404 8.932 1.104 1.00 90.31 501 HIS A N 1
ATOM 4059 C CA . HIS A 1 501 ? 37.078 8.228 2.197 1.00 90.31 501 HIS A CA 1
ATOM 4060 C C . HIS A 1 501 ? 36.277 7.019 2.710 1.00 90.31 501 HIS A C 1
ATOM 4062 O O . HIS A 1 501 ? 36.684 6.374 3.672 1.00 90.31 501 HIS A O 1
ATOM 4068 N N . GLY A 1 502 ? 35.131 6.710 2.095 1.00 86.56 502 GLY A N 1
ATOM 4069 C CA . GLY A 1 502 ? 34.269 5.591 2.473 1.00 86.56 502 GLY A CA 1
ATOM 4070 C C . GLY A 1 502 ? 33.360 5.851 3.679 1.00 86.56 502 GLY A C 1
ATOM 4071 O O . GLY A 1 502 ? 32.686 4.919 4.122 1.00 86.56 502 GLY A O 1
ATOM 4072 N N . LEU A 1 503 ? 33.305 7.084 4.197 1.00 92.69 503 LEU A N 1
ATOM 4073 C CA . LEU A 1 503 ? 32.384 7.468 5.271 1.00 92.69 503 LEU A CA 1
ATOM 4074 C C . LEU A 1 503 ? 30.971 7.656 4.720 1.00 92.69 503 LEU A C 1
ATOM 4076 O O . LEU A 1 503 ? 30.798 8.152 3.607 1.00 92.69 503 LEU A O 1
ATOM 4080 N N . ASN A 1 504 ? 29.967 7.309 5.525 1.00 93.88 504 ASN A N 1
ATOM 4081 C CA . ASN A 1 504 ? 28.562 7.462 5.155 1.00 93.88 504 ASN A CA 1
ATOM 4082 C C . ASN A 1 504 ? 28.221 8.936 4.897 1.00 93.88 504 ASN A C 1
ATOM 4084 O O . ASN A 1 504 ? 28.447 9.800 5.743 1.00 93.88 504 ASN A O 1
ATOM 4088 N N . CYS A 1 505 ? 27.650 9.202 3.728 1.00 92.44 505 CYS A N 1
ATOM 4089 C CA . CYS A 1 505 ? 27.197 10.512 3.283 1.00 92.44 505 CYS A CA 1
ATOM 4090 C C . CYS A 1 505 ? 25.849 10.325 2.560 1.00 92.44 505 CYS A C 1
ATOM 4092 O O . CYS A 1 505 ? 25.821 10.185 1.336 1.00 92.44 505 CYS A O 1
ATOM 4094 N N . PRO A 1 506 ? 24.738 10.207 3.313 1.00 91.94 506 PRO A N 1
ATOM 4095 C CA . PRO A 1 506 ? 23.427 9.935 2.740 1.00 91.94 506 PRO A CA 1
ATOM 4096 C C . PRO A 1 506 ? 22.914 11.113 1.913 1.00 91.94 506 PRO A C 1
ATOM 4098 O O . PRO A 1 506 ? 23.023 12.274 2.311 1.00 91.94 506 PRO A O 1
ATOM 4101 N N . ASN A 1 507 ? 22.301 10.799 0.772 1.00 93.00 507 ASN A N 1
ATOM 4102 C CA . ASN A 1 507 ? 21.631 11.797 -0.055 1.00 93.00 507 ASN A CA 1
ATOM 4103 C C . ASN A 1 507 ? 20.360 12.295 0.639 1.00 93.00 507 ASN A C 1
ATOM 4105 O O . ASN A 1 507 ? 19.695 11.552 1.364 1.00 93.00 507 ASN A O 1
ATOM 4109 N N . ARG A 1 508 ? 19.957 13.534 0.339 1.00 93.75 508 ARG A N 1
ATOM 4110 C CA . ARG A 1 508 ? 18.662 14.056 0.787 1.00 93.75 508 ARG A CA 1
ATOM 4111 C C . ARG A 1 508 ? 17.529 13.204 0.204 1.00 93.75 508 ARG A C 1
ATOM 4113 O O . ARG A 1 508 ? 17.467 12.977 -1.007 1.00 93.75 508 ARG A O 1
ATOM 4120 N N . VAL A 1 509 ? 16.644 12.728 1.072 1.00 91.56 509 VAL A N 1
ATOM 4121 C CA . VAL A 1 509 ? 15.472 11.925 0.697 1.00 91.56 509 VAL A CA 1
ATOM 4122 C C . VAL A 1 509 ? 14.444 12.828 0.008 1.00 91.56 509 VAL A C 1
ATOM 4124 O O . VAL A 1 509 ? 14.327 14.008 0.347 1.00 91.56 509 VAL A O 1
ATOM 4127 N N . ARG A 1 510 ? 13.732 12.295 -0.987 1.00 92.56 510 ARG A N 1
ATOM 4128 C CA . ARG A 1 510 ? 12.588 12.983 -1.605 1.00 92.56 510 ARG A CA 1
ATOM 4129 C C . ARG A 1 510 ? 11.432 13.042 -0.610 1.00 92.56 510 ARG A C 1
ATOM 4131 O O . ARG A 1 510 ? 11.337 12.200 0.277 1.00 92.56 510 ARG A O 1
ATOM 4138 N N . THR A 1 511 ? 10.521 13.993 -0.778 1.00 92.75 511 THR A N 1
ATOM 4139 C CA . THR A 1 511 ? 9.265 13.981 -0.020 1.00 92.75 511 THR A CA 1
ATOM 4140 C C . THR A 1 511 ? 8.065 14.106 -0.944 1.00 92.75 511 THR A C 1
ATOM 4142 O O . THR A 1 511 ? 8.160 14.626 -2.066 1.00 92.75 511 THR A O 1
ATOM 4145 N N . MET A 1 512 ? 6.926 13.600 -0.476 1.00 91.00 512 MET A N 1
ATOM 4146 C CA . MET A 1 512 ? 5.669 13.688 -1.209 1.00 91.00 512 MET A CA 1
ATOM 4147 C C . MET A 1 512 ? 5.223 15.149 -1.362 1.00 91.00 512 MET A C 1
ATOM 4149 O O . MET A 1 512 ? 4.727 15.533 -2.419 1.00 91.00 512 MET A O 1
ATOM 4153 N N . GLU A 1 513 ? 5.471 15.993 -0.357 1.00 93.12 513 GLU A N 1
ATOM 4154 C CA . GLU A 1 513 ? 5.135 17.419 -0.387 1.00 93.12 513 GLU A CA 1
ATOM 4155 C C . GLU A 1 513 ? 5.948 18.169 -1.448 1.00 93.12 513 GLU A C 1
ATOM 4157 O O . GLU A 1 513 ? 5.376 18.938 -2.223 1.00 93.12 513 GLU A O 1
ATOM 4162 N N . GLU A 1 514 ? 7.264 17.927 -1.527 1.00 94.62 514 GLU A N 1
ATOM 4163 C CA . GLU A 1 514 ? 8.124 18.523 -2.560 1.00 94.62 514 GLU A CA 1
ATOM 4164 C C . GLU A 1 514 ? 7.701 18.040 -3.956 1.00 94.62 514 GLU A C 1
ATOM 4166 O O . GLU A 1 514 ? 7.563 18.845 -4.877 1.00 94.62 514 GLU A O 1
ATOM 4171 N N . THR A 1 515 ? 7.394 16.748 -4.102 1.00 93.44 515 THR A N 1
ATOM 4172 C CA . THR A 1 515 ? 6.927 16.157 -5.369 1.00 93.44 515 THR A CA 1
ATOM 4173 C C . THR A 1 515 ? 5.583 16.743 -5.816 1.00 93.44 515 THR A C 1
ATOM 4175 O O . THR A 1 515 ? 5.425 17.117 -6.981 1.00 93.44 515 THR A O 1
ATOM 4178 N N . SER A 1 516 ? 4.627 16.894 -4.894 1.00 93.62 516 SER A N 1
ATOM 4179 C CA . SER A 1 516 ? 3.316 17.507 -5.148 1.00 93.62 516 SER A CA 1
ATOM 4180 C C . SER A 1 516 ? 3.454 18.981 -5.531 1.00 93.62 516 SER A C 1
ATOM 4182 O O . SER A 1 516 ? 2.899 19.427 -6.539 1.00 93.62 516 SER A O 1
ATOM 4184 N N . LYS A 1 517 ? 4.271 19.739 -4.787 1.00 95.81 517 LYS A N 1
ATOM 4185 C CA . LYS A 1 517 ? 4.570 21.144 -5.088 1.00 95.81 517 LYS A CA 1
ATOM 4186 C C . LYS A 1 517 ? 5.197 21.299 -6.473 1.00 95.81 517 LYS A C 1
ATOM 4188 O O . LYS A 1 517 ? 4.759 22.153 -7.242 1.00 95.81 517 LYS A O 1
ATOM 4193 N N . ASN A 1 518 ? 6.180 20.467 -6.807 1.00 95.56 518 ASN A N 1
ATOM 4194 C CA . ASN A 1 518 ? 6.856 20.512 -8.100 1.00 95.56 518 ASN A CA 1
ATOM 4195 C C . ASN A 1 518 ? 5.925 20.092 -9.247 1.00 95.56 518 ASN A C 1
ATOM 4197 O O . ASN A 1 518 ? 5.973 20.709 -10.306 1.00 95.56 518 ASN A O 1
ATOM 4201 N N . SER A 1 519 ? 5.022 19.127 -9.035 1.00 94.94 519 SER A N 1
ATOM 4202 C CA . SER A 1 519 ? 3.996 18.751 -10.027 1.00 94.94 519 SER A CA 1
ATOM 4203 C C . SER A 1 519 ? 3.054 19.927 -10.331 1.00 94.94 519 SER A C 1
ATOM 4205 O O . SER A 1 519 ? 2.808 20.248 -11.492 1.00 94.94 519 SER A O 1
ATOM 4207 N N . LYS A 1 520 ? 2.605 20.653 -9.297 1.00 94.38 520 LYS A N 1
ATOM 4208 C CA . LYS A 1 520 ? 1.799 21.881 -9.451 1.00 94.38 520 LYS A CA 1
ATOM 4209 C C . LYS A 1 520 ? 2.573 23.009 -10.137 1.00 94.38 520 LYS A C 1
ATOM 4211 O O . LYS A 1 520 ? 2.015 23.716 -10.972 1.00 94.38 520 LYS A O 1
ATOM 4216 N N . ALA A 1 521 ? 3.856 23.169 -9.812 1.00 95.06 521 ALA A N 1
ATOM 4217 C CA . ALA A 1 521 ? 4.719 24.159 -10.450 1.00 95.06 521 ALA A CA 1
ATOM 4218 C C . ALA A 1 521 ? 4.942 23.856 -11.941 1.00 95.06 521 ALA A C 1
ATOM 4220 O O . ALA A 1 521 ? 4.949 24.781 -12.750 1.00 95.06 521 ALA A O 1
ATOM 4221 N N . LEU A 1 522 ? 5.077 22.577 -12.317 1.00 94.38 522 LEU A N 1
ATOM 4222 C CA . LEU A 1 522 ? 5.141 22.168 -13.722 1.00 94.38 522 LEU A CA 1
ATOM 4223 C C . LEU A 1 522 ? 3.858 22.545 -14.456 1.00 94.38 522 LEU A C 1
ATOM 4225 O O . LEU A 1 522 ? 3.943 23.170 -15.506 1.00 94.38 522 LEU A O 1
ATOM 4229 N N . TRP A 1 523 ? 2.689 22.266 -13.878 1.00 92.94 523 TRP A N 1
ATOM 4230 C CA . TRP A 1 523 ? 1.413 22.653 -14.481 1.00 92.94 523 TRP A CA 1
ATOM 4231 C C . TRP A 1 523 ? 1.272 24.167 -14.680 1.00 92.94 523 TRP A C 1
ATOM 4233 O O . TRP A 1 523 ? 0.862 24.625 -15.743 1.00 92.94 523 TRP A O 1
ATOM 4243 N N . ALA A 1 524 ? 1.662 24.964 -13.682 1.00 92.44 524 ALA A N 1
ATOM 4244 C CA . ALA A 1 524 ? 1.686 26.419 -13.820 1.00 92.44 524 ALA A CA 1
ATOM 4245 C C . ALA A 1 524 ? 2.605 26.857 -14.976 1.00 92.44 524 ALA A C 1
ATOM 4247 O O . ALA A 1 524 ? 2.214 27.685 -15.795 1.00 92.44 524 ALA A O 1
ATOM 4248 N N . TYR A 1 525 ? 3.777 26.227 -15.100 1.00 92.19 525 TYR A N 1
ATOM 4249 C CA . TYR A 1 525 ? 4.738 26.502 -16.167 1.00 92.19 525 TYR A CA 1
ATOM 4250 C C . TYR A 1 525 ? 4.229 26.116 -17.566 1.00 92.19 525 TYR A C 1
ATOM 4252 O O . TYR A 1 525 ? 4.541 26.802 -18.540 1.00 92.1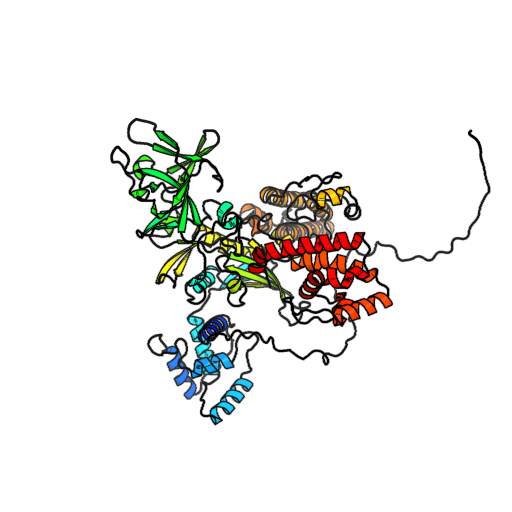9 525 TYR A O 1
ATOM 4260 N N . VAL A 1 526 ? 3.411 25.060 -17.687 1.00 90.38 526 VAL A N 1
ATOM 4261 C CA . VAL A 1 526 ? 2.763 24.668 -18.957 1.00 90.38 526 VAL A CA 1
ATOM 4262 C C . VAL A 1 526 ? 1.950 25.830 -19.533 1.00 90.38 526 VAL A C 1
ATOM 4264 O O . VAL A 1 526 ? 1.975 26.059 -20.741 1.00 90.38 526 VAL A O 1
ATOM 4267 N N . LYS A 1 527 ? 1.263 26.604 -18.684 1.00 85.31 527 LYS A N 1
ATOM 4268 C CA . LYS A 1 527 ? 0.427 27.726 -19.134 1.00 85.31 527 LYS A CA 1
ATOM 4269 C C . LYS A 1 527 ? 1.248 28.860 -19.755 1.00 85.31 527 LYS A C 1
ATOM 4271 O O . LYS A 1 527 ? 0.778 29.477 -20.709 1.00 85.31 527 LYS A O 1
ATOM 4276 N N . GLU A 1 528 ? 2.477 29.064 -19.282 1.00 85.75 528 GLU A N 1
ATOM 4277 C CA . GLU A 1 528 ? 3.399 30.123 -19.723 1.00 85.75 528 GLU A CA 1
ATOM 4278 C C . GLU A 1 528 ? 4.226 29.751 -20.968 1.00 85.75 528 GLU A C 1
ATOM 4280 O O . GLU A 1 528 ? 4.706 30.628 -21.688 1.00 85.75 528 GLU A O 1
ATOM 4285 N N . THR A 1 529 ? 4.426 28.457 -21.238 1.00 82.81 529 THR A N 1
ATOM 4286 C CA . THR A 1 529 ? 5.235 27.976 -22.369 1.00 82.81 529 THR A CA 1
ATOM 4287 C C . THR A 1 529 ? 4.381 27.516 -23.558 1.00 82.81 529 THR A C 1
ATOM 4289 O O . THR A 1 529 ? 3.208 27.180 -23.428 1.00 82.81 529 THR A O 1
ATOM 4292 N N . MET A 1 530 ? 5.004 27.485 -24.739 1.00 72.94 530 MET A N 1
ATOM 4293 C CA . MET A 1 530 ? 4.441 26.949 -25.993 1.00 72.94 530 MET A CA 1
ATOM 4294 C C . MET A 1 530 ? 5.231 25.734 -26.508 1.00 72.94 530 MET A C 1
ATOM 4296 O O . MET A 1 530 ? 4.997 25.272 -27.618 1.00 72.94 530 MET A O 1
ATOM 4300 N N . LYS A 1 531 ? 6.248 25.274 -25.763 1.00 81.94 531 LYS A N 1
ATOM 4301 C CA . LYS A 1 531 ? 7.190 24.238 -26.220 1.00 81.94 531 LYS A CA 1
ATOM 4302 C C . LYS A 1 531 ? 7.347 23.121 -25.197 1.00 81.94 531 LYS A C 1
ATOM 4304 O O . LYS A 1 531 ? 7.707 23.392 -24.046 1.00 81.94 531 LYS A O 1
ATOM 4309 N N . LEU A 1 532 ? 7.195 21.883 -25.666 1.00 84.06 532 LEU A N 1
ATOM 4310 C CA . LEU A 1 532 ? 7.375 20.662 -24.880 1.00 84.06 532 LEU A CA 1
ATOM 4311 C C . LEU A 1 532 ? 8.811 20.516 -24.345 1.00 84.06 532 LEU A C 1
ATOM 4313 O O . LEU A 1 532 ? 8.997 20.151 -23.188 1.00 84.06 532 LEU A O 1
ATOM 4317 N N . ASP A 1 533 ? 9.828 20.909 -25.115 1.00 86.44 533 ASP A N 1
ATOM 4318 C CA . ASP A 1 533 ? 11.237 20.815 -24.689 1.00 86.44 533 ASP A CA 1
ATOM 4319 C C . ASP A 1 533 ? 11.543 21.639 -23.437 1.00 86.44 533 ASP A C 1
ATOM 4321 O O . ASP A 1 533 ? 12.291 21.213 -22.554 1.00 86.44 533 ASP A O 1
ATOM 4325 N N . LYS A 1 534 ? 10.930 22.826 -23.328 1.00 89.69 534 LYS A N 1
ATOM 4326 C CA . LYS A 1 534 ? 11.074 23.679 -22.142 1.00 89.69 534 LYS A CA 1
ATOM 4327 C C . LYS A 1 534 ? 10.463 23.006 -20.915 1.00 89.69 534 LYS A C 1
ATOM 4329 O O . LYS A 1 534 ? 11.062 23.045 -19.841 1.00 89.69 534 LYS A O 1
ATOM 4334 N N . LEU A 1 535 ? 9.303 22.366 -21.081 1.00 90.69 535 LEU A N 1
ATOM 4335 C CA . LEU A 1 535 ? 8.660 21.596 -20.018 1.00 90.69 535 LEU A CA 1
ATOM 4336 C C . LEU A 1 535 ? 9.526 20.401 -19.602 1.00 90.69 535 LEU A C 1
ATOM 4338 O O . LEU A 1 535 ? 9.749 20.204 -18.410 1.00 90.69 535 LEU A O 1
ATOM 4342 N N . ASN A 1 536 ? 10.070 19.653 -20.564 1.00 90.00 536 ASN A N 1
ATOM 4343 C CA . ASN A 1 536 ? 10.949 18.511 -20.306 1.00 90.00 536 ASN A CA 1
ATOM 4344 C C . ASN A 1 536 ? 12.212 18.923 -19.540 1.00 90.00 536 ASN A C 1
ATOM 4346 O O . ASN A 1 536 ? 12.584 18.265 -18.569 1.00 90.00 536 ASN A O 1
ATOM 4350 N N . LYS A 1 537 ? 12.830 20.055 -19.902 1.00 91.06 537 LYS A N 1
ATOM 4351 C CA . LYS A 1 537 ? 13.972 20.607 -19.163 1.00 91.06 537 LYS A CA 1
ATOM 4352 C C . LYS A 1 537 ? 13.600 20.966 -17.720 1.00 91.06 537 LYS A C 1
ATOM 4354 O O . LYS A 1 537 ? 14.326 20.607 -16.797 1.00 91.06 537 LYS A O 1
ATOM 4359 N N . LYS A 1 538 ? 12.445 21.607 -17.507 1.00 92.81 538 LYS A N 1
ATOM 4360 C CA . LYS A 1 538 ? 11.960 21.953 -16.161 1.00 92.81 538 LYS A CA 1
ATOM 4361 C C . LYS A 1 538 ? 11.628 20.716 -15.318 1.00 92.81 538 LYS A C 1
ATOM 4363 O O . LYS A 1 538 ? 11.974 20.651 -14.142 1.00 92.81 538 LYS A O 1
ATOM 4368 N N . SER A 1 539 ? 10.999 19.715 -15.930 1.00 93.31 539 SER A N 1
ATOM 4369 C CA . SER A 1 539 ? 10.719 18.410 -15.320 1.00 93.31 539 SER A CA 1
ATOM 4370 C C . SER A 1 539 ? 12.008 17.707 -14.889 1.00 93.31 539 SER A C 1
ATOM 4372 O O . SER A 1 539 ? 12.060 17.135 -13.798 1.00 93.31 539 SER A O 1
ATOM 4374 N N . LEU A 1 540 ? 13.067 17.814 -15.695 1.00 91.50 540 LEU A N 1
ATOM 4375 C CA . LEU A 1 540 ? 14.384 17.267 -15.390 1.00 91.50 540 LEU A CA 1
ATOM 4376 C C . LEU A 1 540 ? 15.069 17.979 -14.215 1.00 91.50 540 LEU A C 1
ATOM 4378 O O . LEU A 1 540 ? 15.634 17.301 -13.361 1.00 91.50 540 LEU A O 1
ATOM 4382 N N . GLU A 1 541 ? 14.973 19.308 -14.127 1.00 92.00 541 GLU A N 1
ATOM 4383 C CA . GLU A 1 541 ? 15.481 20.086 -12.982 1.00 92.00 541 GLU A CA 1
ATOM 4384 C C . GLU A 1 541 ? 14.820 19.664 -11.663 1.00 92.00 541 GLU A C 1
ATOM 4386 O O . GLU A 1 541 ? 15.492 19.520 -10.645 1.00 92.00 541 GLU A O 1
ATOM 4391 N N . PHE A 1 542 ? 13.503 19.439 -11.675 1.00 93.50 542 PHE A N 1
ATOM 4392 C CA . PHE A 1 542 ? 12.774 18.978 -10.491 1.00 93.50 542 PHE A CA 1
ATOM 4393 C C . PHE A 1 542 ? 12.906 17.473 -10.243 1.00 93.50 542 PHE A C 1
ATOM 4395 O O . PHE A 1 542 ? 12.606 17.000 -9.146 1.00 93.50 542 PHE A O 1
ATOM 4402 N N . GLY A 1 543 ? 13.311 16.704 -11.256 1.00 93.25 543 GLY A N 1
ATOM 4403 C CA . GLY A 1 543 ? 13.283 15.247 -11.223 1.00 93.25 543 GLY A CA 1
ATOM 4404 C C . GLY A 1 543 ? 11.878 14.702 -10.954 1.00 93.25 543 GLY A C 1
ATOM 4405 O O . GLY A 1 543 ? 11.752 13.728 -10.212 1.00 93.25 543 GLY A O 1
ATOM 4406 N N . VAL A 1 544 ? 10.842 15.351 -11.499 1.00 94.38 544 VAL A N 1
ATOM 4407 C CA . VAL A 1 544 ? 9.422 15.007 -11.313 1.00 94.38 544 VAL A CA 1
ATOM 4408 C C . VAL A 1 544 ? 8.759 14.815 -12.668 1.00 94.38 544 VAL A C 1
ATOM 4410 O O . VAL A 1 544 ? 8.919 15.647 -13.561 1.00 94.38 544 VAL A O 1
ATOM 4413 N N . ARG A 1 545 ? 8.001 13.727 -12.815 1.00 93.12 545 ARG A N 1
ATOM 4414 C CA . ARG A 1 545 ? 7.330 13.339 -14.057 1.00 93.12 545 ARG A CA 1
ATOM 4415 C C . ARG A 1 545 ? 5.913 12.819 -13.793 1.00 93.12 545 ARG A C 1
ATOM 4417 O O . ARG A 1 545 ? 5.709 11.617 -13.665 1.00 93.12 545 ARG A O 1
ATOM 4424 N N . ASP A 1 546 ? 4.946 13.730 -13.717 1.00 93.56 546 ASP A N 1
ATOM 4425 C CA . ASP A 1 546 ? 3.519 13.398 -13.592 1.00 93.56 546 ASP A CA 1
ATOM 4426 C C . ASP A 1 546 ? 2.909 13.107 -14.975 1.00 93.56 546 ASP A C 1
ATOM 4428 O O . ASP A 1 546 ? 2.842 13.989 -15.831 1.00 93.56 546 ASP A O 1
ATOM 4432 N N . GLN A 1 547 ? 2.477 11.864 -15.204 1.00 92.81 547 GLN A N 1
ATOM 4433 C CA . GLN A 1 547 ? 1.963 11.423 -16.507 1.00 92.81 547 GLN A CA 1
ATOM 4434 C C . GLN A 1 547 ? 0.571 11.986 -16.828 1.00 92.81 547 GLN A C 1
ATOM 4436 O O . GLN A 1 547 ? 0.281 12.241 -17.997 1.00 92.81 547 GLN A O 1
ATOM 4441 N N . ILE A 1 548 ? -0.277 12.218 -15.816 1.00 94.00 548 ILE A N 1
ATOM 4442 C CA . ILE A 1 548 ? -1.577 12.882 -16.011 1.00 94.00 548 ILE A CA 1
ATOM 4443 C C . ILE A 1 548 ? -1.326 14.317 -16.465 1.00 94.00 548 ILE A C 1
ATOM 4445 O O . ILE A 1 548 ? -1.868 14.764 -17.477 1.00 94.00 548 ILE A O 1
ATOM 4449 N N . ASN A 1 549 ? -0.424 15.006 -15.766 1.00 91.56 549 ASN A N 1
ATOM 4450 C CA . ASN A 1 549 ? -0.073 16.378 -16.095 1.00 91.56 549 ASN A CA 1
ATOM 4451 C C . ASN A 1 549 ? 0.540 16.506 -17.499 1.00 91.56 549 ASN A C 1
ATOM 4453 O O . ASN A 1 549 ? 0.200 17.426 -18.236 1.00 91.56 549 ASN A O 1
ATOM 4457 N N . GLN A 1 550 ? 1.395 15.557 -17.903 1.00 91.00 550 GLN A N 1
ATOM 4458 C CA . GLN A 1 550 ? 1.977 15.523 -19.251 1.00 91.00 550 GLN A CA 1
ATOM 4459 C C . GLN A 1 550 ? 0.928 15.335 -20.350 1.00 91.00 550 GLN A C 1
ATOM 4461 O O . GLN A 1 550 ? 1.006 16.017 -21.372 1.00 91.00 550 GLN A O 1
ATOM 4466 N N . LYS A 1 551 ? -0.069 14.463 -20.142 1.00 92.62 551 LYS A N 1
ATOM 4467 C CA . LYS A 1 551 ? -1.180 14.295 -21.093 1.00 92.62 551 LYS A CA 1
ATOM 4468 C C . LYS A 1 551 ? -1.969 15.597 -21.262 1.00 92.62 551 LYS A C 1
ATOM 4470 O O . LYS A 1 551 ? -2.191 16.023 -22.393 1.00 92.62 551 LYS A O 1
ATOM 4475 N N . PHE A 1 552 ? -2.321 16.271 -20.164 1.00 92.69 552 PHE A N 1
ATOM 4476 C CA . PHE A 1 552 ? -2.997 17.573 -20.234 1.00 92.69 552 PHE A CA 1
ATOM 4477 C C . PHE A 1 552 ? -2.128 18.663 -20.869 1.00 92.69 552 PHE A C 1
ATOM 4479 O O . PHE A 1 552 ? -2.628 19.478 -21.642 1.00 92.69 552 PHE A O 1
ATOM 4486 N N . ALA A 1 553 ? -0.822 18.669 -20.591 1.00 91.62 553 ALA A N 1
ATOM 4487 C CA . ALA A 1 553 ? 0.105 19.611 -21.205 1.00 91.62 553 ALA A CA 1
ATOM 4488 C C . ALA A 1 553 ? 0.169 19.432 -22.726 1.00 91.62 553 ALA A C 1
ATOM 4490 O O . ALA A 1 553 ? 0.134 20.424 -23.449 1.00 91.62 553 ALA A O 1
ATOM 4491 N N . LYS A 1 554 ? 0.202 18.182 -23.206 1.00 91.44 554 LYS A N 1
ATOM 4492 C CA . LYS A 1 554 ? 0.154 17.867 -24.639 1.00 91.44 554 LYS A CA 1
ATOM 4493 C C . LYS A 1 554 ? -1.140 18.382 -25.274 1.00 91.44 554 LYS A C 1
ATOM 4495 O O . LYS A 1 554 ? -1.059 19.164 -26.211 1.00 91.44 554 LYS A O 1
ATOM 4500 N N . GLN A 1 555 ? -2.301 18.067 -24.689 1.00 91.38 555 GLN A N 1
ATOM 4501 C CA . GLN A 1 555 ? -3.599 18.573 -25.164 1.00 91.38 555 GLN A CA 1
ATOM 4502 C C . GLN A 1 555 ? -3.633 20.106 -25.254 1.00 91.38 555 GLN A C 1
ATOM 4504 O O . GLN A 1 555 ? -4.143 20.663 -26.223 1.00 91.38 555 GLN A O 1
ATOM 4509 N N . LEU A 1 556 ? -3.064 20.802 -24.264 1.00 91.69 556 LEU A N 1
ATOM 4510 C CA . LEU A 1 556 ? -3.002 22.261 -24.272 1.00 91.69 556 LEU A CA 1
ATOM 4511 C C . LEU A 1 556 ? -2.040 22.803 -25.341 1.00 91.69 556 LEU A C 1
ATOM 4513 O O . LEU A 1 556 ? -2.338 23.822 -25.960 1.00 91.69 556 LEU A O 1
ATOM 4517 N N . PHE A 1 557 ? -0.892 22.162 -25.566 1.00 91.19 557 PHE A N 1
ATOM 4518 C CA . PHE A 1 557 ? 0.032 22.575 -26.625 1.00 91.19 557 PHE A CA 1
ATOM 4519 C C . PHE A 1 557 ? -0.553 22.349 -28.019 1.00 91.19 557 PHE A C 1
ATOM 4521 O O . PHE A 1 557 ? -0.440 23.250 -28.848 1.00 91.19 557 PHE A O 1
ATOM 4528 N N . ASP A 1 558 ? -1.221 21.217 -28.243 1.00 90.25 558 ASP A N 1
ATOM 4529 C CA . ASP A 1 558 ? -1.885 20.896 -29.509 1.00 90.25 558 ASP A CA 1
ATOM 4530 C C . ASP A 1 558 ? -2.997 21.919 -29.800 1.00 90.25 558 ASP A C 1
ATOM 4532 O O . ASP A 1 558 ? -2.986 22.558 -30.851 1.00 90.25 558 ASP A O 1
ATOM 4536 N N . TYR A 1 559 ? -3.854 22.205 -28.811 1.00 90.06 559 TYR A N 1
ATOM 4537 C CA . TYR A 1 559 ? -4.887 23.247 -28.900 1.00 90.06 559 TYR A CA 1
ATOM 4538 C C . TYR A 1 559 ? -4.307 24.629 -29.238 1.00 90.06 559 TYR A C 1
ATOM 4540 O O . TYR A 1 559 ? -4.801 25.344 -30.110 1.00 90.06 559 TYR A O 1
ATOM 4548 N N . LYS A 1 560 ? -3.222 25.032 -28.563 1.00 88.62 560 LYS A N 1
ATOM 4549 C CA . LYS A 1 560 ? -2.577 26.325 -28.832 1.00 88.62 560 LYS A CA 1
ATOM 4550 C C . LYS A 1 560 ? -1.933 26.365 -30.223 1.00 88.62 560 LYS A C 1
ATOM 4552 O O . LYS A 1 560 ? -1.923 27.429 -30.843 1.00 88.62 560 LYS A O 1
ATOM 4557 N N . ALA A 1 561 ? -1.381 25.251 -30.703 1.00 89.00 561 ALA A N 1
ATOM 4558 C CA . ALA A 1 561 ? -0.782 25.153 -32.030 1.00 89.00 561 ALA A CA 1
ATOM 4559 C C . ALA A 1 561 ? -1.841 25.254 -33.136 1.00 89.00 561 ALA A C 1
ATOM 4561 O O . ALA A 1 561 ? -1.653 26.028 -34.076 1.00 89.00 561 ALA A O 1
ATOM 4562 N N . GLU A 1 562 ? -2.963 24.549 -32.983 1.00 89.88 562 GLU A N 1
ATOM 4563 C CA . GLU A 1 562 ? -4.112 24.606 -33.892 1.00 89.88 562 GLU A CA 1
ATOM 4564 C C . GLU A 1 562 ? -4.690 26.023 -33.968 1.00 89.88 562 GLU A C 1
ATOM 4566 O O . GLU A 1 562 ? -4.792 26.599 -35.050 1.00 89.88 562 GLU A O 1
ATOM 4571 N N . ARG A 1 563 ? -4.918 26.660 -32.815 1.00 88.44 563 ARG A N 1
ATOM 4572 C CA . ARG A 1 563 ? -5.376 28.053 -32.742 1.00 88.44 563 ARG A CA 1
ATOM 4573 C C . ARG A 1 563 ? -4.447 29.017 -33.490 1.00 88.44 563 ARG A C 1
ATOM 4575 O O . ARG A 1 563 ? -4.908 29.895 -34.214 1.00 88.44 563 ARG A O 1
ATOM 4582 N N . VAL A 1 564 ? -3.127 28.860 -33.351 1.00 88.12 564 VAL A N 1
ATOM 4583 C CA . VAL A 1 564 ? -2.142 29.672 -34.093 1.00 88.12 564 VAL A CA 1
ATOM 4584 C C . VAL A 1 564 ? -2.171 29.371 -35.595 1.00 88.12 564 VAL A C 1
ATOM 4586 O O . VAL A 1 564 ? -1.935 30.282 -36.389 1.00 88.12 564 VAL A O 1
ATOM 4589 N N . ALA A 1 565 ? -2.436 28.127 -35.997 1.00 89.56 565 ALA A N 1
ATOM 4590 C CA . ALA A 1 565 ? -2.550 27.748 -37.402 1.00 89.56 565 ALA A CA 1
ATOM 4591 C C . ALA A 1 565 ? -3.784 28.384 -38.065 1.00 89.56 565 ALA A C 1
ATOM 4593 O O . ALA A 1 565 ? -3.626 28.985 -39.125 1.00 89.56 565 ALA A O 1
ATOM 4594 N N . ILE A 1 566 ? -4.947 28.358 -37.402 1.00 89.25 566 ILE A N 1
ATOM 4595 C CA . ILE A 1 566 ? -6.200 28.982 -37.875 1.00 89.25 566 ILE A CA 1
ATOM 4596 C C . ILE A 1 566 ? -6.030 30.503 -38.027 1.00 89.25 566 ILE A C 1
ATOM 4598 O O . ILE A 1 566 ? -6.348 31.091 -39.059 1.00 89.25 566 ILE A O 1
ATOM 4602 N N . ILE A 1 567 ? -5.417 31.160 -37.034 1.00 88.44 567 ILE A N 1
ATOM 4603 C CA . ILE A 1 567 ? -5.129 32.604 -37.117 1.00 88.44 567 ILE A CA 1
ATOM 4604 C C . ILE A 1 567 ? -4.194 32.915 -38.299 1.00 88.44 567 ILE A C 1
ATOM 4606 O O . ILE A 1 567 ? -4.337 33.950 -38.950 1.00 88.44 567 ILE A O 1
ATOM 4610 N N . LYS A 1 568 ? -3.226 32.036 -38.591 1.00 90.69 568 LYS A N 1
ATOM 4611 C CA . LYS A 1 568 ? -2.297 32.209 -39.720 1.00 90.69 568 LYS A CA 1
ATOM 4612 C C . LYS A 1 568 ? -2.937 31.936 -41.081 1.00 90.69 568 LYS A C 1
ATOM 4614 O O . LYS A 1 568 ? -2.501 32.554 -42.049 1.00 90.69 568 LYS A O 1
ATOM 4619 N N . SER A 1 569 ? -3.914 31.033 -41.171 1.00 88.62 569 SER A N 1
ATOM 4620 C CA . SER A 1 569 ? -4.671 30.788 -42.407 1.00 88.62 569 SER A CA 1
ATOM 4621 C C . SER A 1 569 ? -5.688 31.896 -42.700 1.00 88.62 569 SER A C 1
ATOM 4623 O O . SER A 1 569 ? -6.160 31.996 -43.830 1.00 88.62 569 SER A O 1
ATOM 4625 N N . GLY A 1 570 ? -5.961 32.774 -41.727 1.00 84.81 570 GLY A N 1
ATOM 4626 C CA . GLY A 1 570 ? -6.903 33.886 -41.867 1.00 84.81 570 GLY A CA 1
ATOM 4627 C C . GLY A 1 570 ? -8.364 33.470 -41.683 1.00 84.81 570 GLY A C 1
ATOM 4628 O O . GLY A 1 570 ? -9.259 34.222 -42.058 1.00 84.81 570 GLY A O 1
ATOM 4629 N N . GLU A 1 571 ? -8.597 32.282 -41.128 1.00 86.50 571 GLU A N 1
ATOM 4630 C CA . GLU A 1 571 ? -9.921 31.762 -40.795 1.00 86.50 571 GLU A CA 1
ATOM 4631 C C . GLU A 1 571 ? -10.411 32.321 -39.448 1.00 86.50 571 GLU A C 1
ATOM 4633 O O . GLU A 1 571 ? -9.619 32.685 -38.572 1.00 86.50 571 GLU A O 1
ATOM 4638 N N . GLU A 1 572 ? -11.733 32.408 -39.274 1.00 84.94 572 GLU A N 1
ATOM 4639 C CA . GLU A 1 572 ? -12.322 32.769 -37.982 1.00 84.94 572 GLU A CA 1
ATOM 4640 C C . GLU A 1 572 ? -12.148 31.622 -36.985 1.00 84.94 572 GLU A C 1
ATOM 4642 O O . GLU A 1 572 ? -12.350 30.451 -37.307 1.00 84.94 572 GLU A O 1
ATOM 4647 N N . LEU A 1 573 ? -11.770 31.966 -35.753 1.00 85.56 573 LEU A N 1
ATOM 4648 C CA . LEU A 1 573 ? -11.622 30.978 -34.693 1.00 85.56 573 LEU A CA 1
ATOM 4649 C C . LEU A 1 573 ? -12.981 30.350 -34.350 1.00 85.56 573 LEU A C 1
ATOM 4651 O O . LEU A 1 573 ? -13.944 31.093 -34.136 1.00 85.56 573 LEU A O 1
ATOM 4655 N N . PRO A 1 574 ? -13.048 29.016 -34.205 1.00 85.88 574 PRO A N 1
ATOM 4656 C CA . PRO A 1 574 ? -14.200 28.343 -33.619 1.00 85.88 574 PRO A CA 1
ATOM 4657 C C . PRO A 1 574 ? -14.585 28.935 -32.253 1.00 85.88 574 PRO A C 1
ATOM 4659 O O . PRO A 1 574 ? -13.725 29.405 -31.501 1.00 85.88 574 PRO A O 1
ATOM 4662 N N . GLU A 1 575 ? -15.877 28.906 -31.912 1.00 81.38 575 GLU A N 1
ATOM 4663 C CA . GLU A 1 575 ? -16.408 29.498 -30.671 1.00 81.38 575 GLU A CA 1
ATOM 4664 C C . GLU A 1 575 ? -15.757 28.886 -29.414 1.00 81.38 575 GLU A C 1
ATOM 4666 O O . GLU A 1 575 ? -15.425 29.594 -28.459 1.00 81.38 575 GLU A O 1
ATOM 4671 N N . ASP A 1 576 ? -15.470 27.584 -29.455 1.00 79.19 576 ASP A N 1
ATOM 4672 C CA . ASP A 1 576 ? -14.763 26.821 -28.425 1.00 79.19 576 ASP A CA 1
ATOM 4673 C C . ASP A 1 576 ? -13.248 27.102 -28.363 1.00 79.19 576 ASP A C 1
ATOM 4675 O O . ASP A 1 576 ? -12.609 26.746 -27.370 1.00 79.19 576 ASP A O 1
ATOM 4679 N N . MET A 1 577 ? -12.690 27.803 -29.363 1.00 82.50 577 MET A N 1
ATOM 4680 C CA . MET A 1 577 ? -11.281 28.225 -29.450 1.00 82.50 577 MET A CA 1
ATOM 4681 C C . MET A 1 577 ? -11.035 29.722 -29.208 1.00 82.50 577 MET A C 1
ATOM 4683 O O . MET A 1 577 ? -9.911 30.223 -29.356 1.00 82.50 577 MET A O 1
ATOM 4687 N N . THR A 1 578 ? -12.073 30.456 -28.809 1.00 79.38 578 THR A N 1
ATOM 4688 C CA . THR A 1 578 ? -11.984 31.889 -28.485 1.00 79.38 578 THR A CA 1
ATOM 4689 C C . THR A 1 578 ? -11.042 32.160 -27.307 1.00 79.38 578 THR A C 1
ATOM 4691 O O . THR A 1 578 ? -10.268 33.123 -27.327 1.00 79.38 578 THR A O 1
ATOM 4694 N N . ASN A 1 579 ? -11.048 31.279 -26.305 1.00 84.06 579 ASN A N 1
ATOM 4695 C CA . ASN A 1 579 ? -10.206 31.375 -25.114 1.00 84.06 579 ASN A CA 1
ATOM 4696 C C . ASN A 1 579 ? -8.782 30.840 -25.349 1.00 84.06 579 ASN A C 1
ATOM 4698 O O . ASN A 1 579 ? -8.548 29.925 -26.137 1.00 84.06 579 ASN A O 1
ATOM 4702 N N . GLU A 1 580 ? -7.797 31.359 -24.604 1.00 82.88 580 GLU A N 1
ATOM 4703 C CA . GLU A 1 580 ? -6.402 30.890 -24.711 1.00 82.88 580 GLU A CA 1
ATOM 4704 C C . GLU A 1 580 ? -6.164 29.480 -24.163 1.00 82.88 580 GLU A C 1
ATOM 4706 O O . GLU A 1 580 ? -5.171 28.834 -24.508 1.00 82.88 580 GLU A O 1
ATOM 4711 N N . ILE A 1 581 ? -7.062 29.021 -23.296 1.00 86.06 581 ILE A N 1
ATOM 4712 C CA . ILE A 1 581 ? -7.049 27.707 -22.664 1.00 86.06 581 ILE A CA 1
ATOM 4713 C C . ILE A 1 581 ? -8.440 27.098 -22.878 1.00 86.06 581 ILE A C 1
ATOM 4715 O O . ILE A 1 581 ? -9.428 27.814 -22.690 1.00 86.06 581 ILE A O 1
ATOM 4719 N N . PRO A 1 582 ? -8.541 25.799 -23.213 1.00 87.69 582 PRO A N 1
ATOM 4720 C CA . PRO A 1 582 ? -9.821 25.111 -23.324 1.00 87.69 582 PRO A CA 1
ATOM 4721 C C . PRO A 1 582 ? -10.679 25.298 -22.070 1.00 87.69 582 PRO A C 1
ATOM 4723 O O . PRO A 1 582 ? -10.213 25.044 -20.953 1.00 87.69 582 PRO A O 1
ATOM 4726 N N . GLN A 1 583 ? -11.952 25.668 -22.246 1.00 87.19 583 GLN A N 1
ATOM 4727 C CA . GLN A 1 583 ? -12.867 25.923 -21.127 1.00 87.19 583 GLN A CA 1
ATOM 4728 C C . GLN A 1 583 ? -12.978 24.712 -20.186 1.00 87.19 583 GLN A C 1
ATOM 4730 O O . GLN A 1 583 ? -12.954 24.876 -18.971 1.00 87.19 583 GLN A O 1
ATOM 4735 N N . LYS A 1 584 ? -12.958 23.485 -20.730 1.00 87.50 584 LYS A N 1
ATOM 4736 C CA . LYS A 1 584 ? -12.943 22.235 -19.948 1.00 87.50 584 LYS A CA 1
ATOM 4737 C C . LYS A 1 584 ? -11.790 22.176 -18.935 1.00 87.50 584 LYS A C 1
ATOM 4739 O O . LYS A 1 584 ? -11.984 21.696 -17.820 1.00 87.50 584 LYS A O 1
ATOM 4744 N N . LEU A 1 585 ? -10.599 22.660 -19.298 1.00 88.62 585 LEU A N 1
ATOM 4745 C CA . LEU A 1 585 ? -9.443 22.696 -18.394 1.00 88.62 585 LEU A CA 1
ATOM 4746 C C . LEU A 1 585 ? -9.575 23.808 -17.352 1.00 88.62 585 LEU A C 1
ATOM 4748 O O . LEU A 1 585 ? -9.231 23.586 -16.194 1.00 88.62 585 LEU A O 1
ATOM 4752 N N . VAL A 1 586 ? -10.115 24.969 -17.733 1.00 88.50 586 VAL A N 1
ATOM 4753 C CA . VAL A 1 586 ? -10.402 26.076 -16.802 1.00 88.50 586 VAL A CA 1
ATOM 4754 C C . VAL A 1 586 ? -11.433 25.647 -15.754 1.00 88.50 586 VAL A C 1
ATOM 4756 O O . VAL A 1 586 ? -11.231 25.845 -14.554 1.00 88.50 586 VAL A O 1
ATOM 4759 N N . ASP A 1 587 ? -12.509 24.997 -16.190 1.00 89.56 587 ASP A N 1
ATOM 4760 C CA . ASP A 1 587 ? -13.550 24.474 -15.308 1.00 89.56 587 ASP A CA 1
ATOM 4761 C C . ASP A 1 587 ? -13.007 23.368 -14.402 1.00 89.56 587 ASP A C 1
ATOM 4763 O O . ASP A 1 587 ? -13.362 23.306 -13.224 1.00 89.56 587 ASP A O 1
ATOM 4767 N N . MET A 1 588 ? -12.109 22.518 -14.911 1.00 91.00 588 MET A N 1
ATOM 4768 C CA . MET A 1 588 ? -11.446 21.498 -14.102 1.00 91.00 588 MET A CA 1
ATOM 4769 C C . MET A 1 588 ? -10.517 22.121 -13.056 1.00 91.00 588 MET A C 1
ATOM 4771 O O . MET A 1 588 ? -10.599 21.733 -11.897 1.00 91.00 588 MET A O 1
ATOM 4775 N N . GLU A 1 589 ? -9.698 23.116 -13.411 1.00 90.25 589 GLU A N 1
ATOM 4776 C CA . GLU A 1 589 ? -8.867 23.857 -12.448 1.00 90.25 589 GLU A CA 1
ATOM 4777 C C . GLU A 1 589 ? -9.708 24.501 -11.341 1.00 90.25 589 GLU A C 1
ATOM 4779 O O . GLU A 1 589 ? -9.300 24.518 -10.180 1.00 90.25 589 GLU A O 1
ATOM 4784 N N . LYS A 1 590 ? -10.883 25.030 -11.689 1.00 90.69 590 LYS A N 1
ATOM 4785 C CA . LYS A 1 590 ? -11.756 25.722 -10.741 1.00 90.69 590 LYS A CA 1
ATOM 4786 C C . LYS A 1 590 ? -12.526 24.760 -9.839 1.00 90.69 590 LYS A C 1
ATOM 4788 O O . LYS A 1 590 ? -12.588 24.975 -8.631 1.00 90.69 590 LYS A O 1
ATOM 4793 N N . ASN A 1 591 ? -13.138 23.735 -10.425 1.00 91.94 591 ASN A N 1
ATOM 4794 C CA . ASN A 1 591 ? -14.102 22.884 -9.730 1.00 91.94 591 ASN A CA 1
ATOM 4795 C C . ASN A 1 591 ? -13.451 21.627 -9.143 1.00 91.94 591 ASN A C 1
ATOM 4797 O O . ASN A 1 591 ? -13.864 21.173 -8.084 1.00 91.94 591 ASN A O 1
ATOM 4801 N N . ASN A 1 592 ? -12.441 21.065 -9.818 1.00 89.19 592 ASN A N 1
ATOM 4802 C CA . ASN A 1 592 ? -11.788 19.804 -9.455 1.00 89.19 592 ASN A CA 1
ATOM 4803 C C . ASN A 1 592 ? -10.271 19.834 -9.753 1.00 89.19 592 ASN A C 1
ATOM 4805 O O . ASN A 1 592 ? -9.778 18.960 -10.475 1.00 89.19 592 ASN A O 1
ATOM 4809 N N . PRO A 1 593 ? -9.500 20.802 -9.211 1.00 90.12 593 PRO A N 1
ATOM 4810 C CA . PRO A 1 593 ? -8.090 21.013 -9.576 1.00 90.12 593 PRO A CA 1
ATOM 4811 C C . PRO A 1 593 ? -7.232 19.770 -9.377 1.00 90.12 593 PRO A C 1
ATOM 4813 O O . PRO A 1 593 ? -6.241 19.544 -10.062 1.00 90.12 593 PRO A O 1
ATOM 4816 N N . GLU A 1 594 ? -7.615 18.941 -8.420 1.00 88.25 594 GLU A N 1
ATOM 4817 C CA . GLU A 1 594 ? -6.886 17.743 -8.081 1.00 88.25 594 GLU A CA 1
ATOM 4818 C C . GLU A 1 594 ? -6.982 16.621 -9.134 1.00 88.25 594 GLU A C 1
ATOM 4820 O O . GLU A 1 594 ? -6.215 15.668 -9.050 1.00 88.25 594 GLU A O 1
ATOM 4825 N N . LYS A 1 595 ? -7.912 16.698 -10.099 1.00 90.69 595 LYS A N 1
ATOM 4826 C CA . LYS A 1 595 ? -8.012 15.751 -11.230 1.00 90.69 595 LYS A CA 1
ATOM 4827 C C . LYS A 1 595 ? -6.942 15.981 -12.307 1.00 90.69 595 LYS A C 1
ATOM 4829 O O . LYS A 1 595 ? -6.744 15.128 -13.163 1.00 90.69 595 LYS A O 1
ATOM 4834 N N . LEU A 1 596 ? -6.223 17.104 -12.242 1.00 91.88 596 LEU A N 1
ATOM 4835 C CA . LEU A 1 596 ? -5.128 17.455 -13.159 1.00 91.88 596 LEU A CA 1
ATOM 4836 C C . LEU A 1 596 ? -3.786 16.796 -12.800 1.00 91.88 596 LEU A C 1
ATOM 4838 O O . LEU A 1 596 ? -2.771 17.033 -13.462 1.00 91.88 596 LEU A O 1
ATOM 4842 N N . PHE A 1 597 ? -3.767 16.007 -11.728 1.00 94.69 597 PHE A N 1
ATOM 4843 C CA . PHE A 1 597 ? -2.563 15.430 -11.150 1.00 94.69 597 PHE A CA 1
ATOM 4844 C C . PHE A 1 597 ? -2.752 13.943 -10.886 1.00 94.69 597 PHE A C 1
ATOM 4846 O O . PHE A 1 597 ? -3.872 13.437 -10.824 1.00 94.69 597 PHE A O 1
ATOM 4853 N N . ASN A 1 598 ? -1.634 13.253 -10.687 1.00 95.75 598 ASN A N 1
ATOM 4854 C CA . ASN A 1 598 ? -1.619 11.857 -10.280 1.00 95.75 598 ASN A CA 1
ATOM 4855 C C . ASN A 1 598 ? -2.525 11.611 -9.043 1.00 95.75 598 ASN A C 1
ATOM 4857 O O . ASN A 1 598 ? -2.284 12.211 -7.986 1.00 95.75 598 ASN A O 1
ATOM 4861 N N . PRO A 1 599 ? -3.529 10.711 -9.126 1.00 95.62 599 PRO A N 1
ATOM 4862 C CA . PRO A 1 599 ? -4.484 10.484 -8.039 1.00 95.62 599 PRO A CA 1
ATOM 4863 C C . PRO A 1 599 ? -3.844 9.919 -6.768 1.00 95.62 599 PRO A C 1
ATOM 4865 O O . PRO A 1 599 ? -4.339 10.186 -5.675 1.00 95.62 599 PRO A O 1
ATOM 4868 N N . PHE A 1 600 ? -2.712 9.214 -6.865 1.00 95.81 600 PHE A N 1
ATOM 4869 C CA . PHE A 1 600 ? -2.011 8.672 -5.696 1.00 95.81 600 PHE A CA 1
ATOM 4870 C C . PHE A 1 600 ? -1.476 9.762 -4.761 1.00 95.81 600 PHE A C 1
ATOM 4872 O O . PHE A 1 600 ? -1.186 9.472 -3.604 1.00 95.81 600 PHE A O 1
ATOM 4879 N N . LEU A 1 601 ? -1.389 11.025 -5.208 1.00 94.44 601 LEU A N 1
ATOM 4880 C CA . LEU A 1 601 ? -1.070 12.160 -4.331 1.00 94.44 601 LEU A CA 1
ATOM 4881 C C . LEU A 1 601 ? -2.132 12.390 -3.244 1.00 94.44 601 LEU A C 1
ATOM 4883 O O . LEU A 1 601 ? -1.868 13.107 -2.281 1.00 94.44 601 LEU A O 1
ATOM 4887 N N . LYS A 1 602 ? -3.324 11.806 -3.404 1.00 93.12 602 LYS A N 1
ATOM 4888 C CA . LYS A 1 602 ? -4.449 11.902 -2.468 1.00 93.12 602 LYS A CA 1
ATOM 4889 C C . LYS A 1 602 ? -4.669 10.633 -1.656 1.00 93.12 602 LYS A C 1
ATOM 4891 O O . LYS A 1 602 ? -5.570 10.614 -0.819 1.00 93.12 602 LYS A O 1
ATOM 4896 N N . LEU A 1 603 ? -3.941 9.557 -1.953 1.00 95.44 603 LEU A N 1
ATOM 4897 C CA . LEU A 1 603 ? -4.150 8.281 -1.284 1.00 95.44 603 LEU A CA 1
ATOM 4898 C C . LEU A 1 603 ? -3.755 8.420 0.187 1.00 95.44 603 LEU A C 1
ATOM 4900 O O . LEU A 1 603 ? -2.597 8.688 0.516 1.00 95.44 603 LEU A O 1
ATOM 4904 N N . ARG A 1 604 ? -4.731 8.269 1.083 1.00 93.75 604 ARG A N 1
ATOM 4905 C CA . ARG A 1 604 ? -4.527 8.483 2.515 1.00 93.75 604 ARG A CA 1
ATOM 4906 C C . ARG A 1 604 ? -3.531 7.475 3.077 1.00 93.75 604 ARG A C 1
ATOM 4908 O O . ARG A 1 604 ? -3.637 6.274 2.855 1.00 93.75 604 ARG A O 1
ATOM 4915 N N . GLY A 1 605 ? -2.571 7.982 3.847 1.00 90.44 605 GLY A N 1
ATOM 4916 C CA . GLY A 1 605 ? -1.568 7.159 4.525 1.00 90.44 605 GLY A CA 1
ATOM 4917 C C . GLY A 1 605 ? -0.467 6.600 3.627 1.00 90.44 605 GLY A C 1
ATOM 4918 O O . GLY A 1 605 ? 0.436 5.961 4.165 1.00 90.44 605 GLY A O 1
ATOM 4919 N N . PHE A 1 606 ? -0.502 6.869 2.319 1.00 92.19 606 PHE A N 1
ATOM 4920 C CA . PHE A 1 606 ? 0.490 6.404 1.355 1.00 92.19 606 PHE A CA 1
ATOM 4921 C C . PHE A 1 606 ? 1.543 7.482 1.068 1.00 92.19 606 PHE A C 1
ATOM 4923 O O . PHE A 1 606 ? 1.230 8.581 0.623 1.00 92.19 606 PHE A O 1
ATOM 4930 N N . ASP A 1 607 ? 2.808 7.156 1.306 1.00 90.88 607 ASP A N 1
ATOM 4931 C CA . ASP A 1 607 ? 3.988 7.961 1.007 1.00 90.88 607 ASP A CA 1
ATOM 4932 C C . ASP A 1 607 ? 4.696 7.340 -0.203 1.00 90.88 607 ASP A C 1
ATOM 4934 O O . ASP A 1 607 ? 5.333 6.293 -0.106 1.00 90.88 607 ASP A O 1
ATOM 4938 N N . MET A 1 608 ? 4.618 8.004 -1.358 1.00 87.00 608 MET A N 1
ATOM 4939 C CA . MET A 1 608 ? 5.205 7.527 -2.619 1.00 87.00 608 MET A CA 1
ATOM 4940 C C . MET A 1 608 ? 6.701 7.197 -2.533 1.00 87.00 608 MET A C 1
ATOM 4942 O O . MET A 1 608 ? 7.201 6.422 -3.347 1.00 87.00 608 MET A O 1
ATOM 4946 N N . VAL A 1 609 ? 7.428 7.789 -1.585 1.00 83.50 609 VAL A N 1
ATOM 4947 C CA . VAL A 1 609 ? 8.872 7.594 -1.431 1.00 83.50 609 VAL A CA 1
ATOM 4948 C C . VAL A 1 609 ? 9.163 6.381 -0.551 1.00 83.50 609 VAL A C 1
ATOM 4950 O O . VAL A 1 609 ? 10.078 5.614 -0.850 1.00 83.50 609 VAL A O 1
ATOM 4953 N N . LYS A 1 610 ? 8.397 6.201 0.529 1.00 85.06 610 LYS A N 1
ATOM 4954 C CA . LYS A 1 610 ? 8.648 5.161 1.543 1.00 85.06 610 LYS A CA 1
ATOM 4955 C C . LYS A 1 610 ? 7.866 3.874 1.307 1.00 85.06 610 LYS A C 1
ATOM 4957 O O . LYS A 1 610 ? 8.377 2.797 1.596 1.00 85.06 610 LYS A O 1
ATOM 4962 N N . ASP A 1 611 ? 6.675 3.982 0.733 1.00 90.25 611 ASP A N 1
ATOM 4963 C CA . ASP A 1 611 ? 5.711 2.886 0.620 1.00 90.25 611 ASP A CA 1
ATOM 4964 C C . ASP A 1 611 ? 5.747 2.209 -0.763 1.00 90.25 611 ASP A C 1
ATOM 4966 O O . ASP A 1 611 ? 4.835 1.472 -1.130 1.00 90.25 611 ASP A O 1
ATOM 4970 N N . THR A 1 612 ? 6.806 2.436 -1.546 1.00 88.81 612 THR A N 1
ATOM 4971 C CA . THR A 1 612 ? 7.037 1.791 -2.851 1.00 88.81 612 THR A CA 1
ATOM 4972 C C . THR A 1 612 ? 8.306 0.934 -2.824 1.00 88.81 612 THR A C 1
ATOM 4974 O O . THR A 1 612 ? 9.342 1.320 -3.396 1.00 88.81 612 THR A O 1
ATOM 4977 N N . PRO A 1 613 ? 8.270 -0.211 -2.108 1.00 84.62 613 PRO A N 1
ATOM 4978 C CA . PRO A 1 613 ? 9.441 -1.047 -1.891 1.00 84.62 613 PRO A CA 1
ATOM 4979 C C . PRO A 1 613 ? 10.101 -1.451 -3.212 1.00 84.62 613 PRO A C 1
ATOM 4981 O O . PRO A 1 613 ? 9.483 -1.522 -4.274 1.00 84.62 613 PRO A O 1
ATOM 4984 N N . VAL A 1 614 ? 11.411 -1.673 -3.155 1.00 80.38 614 VAL A N 1
ATOM 4985 C CA . VAL A 1 614 ? 12.196 -2.012 -4.342 1.00 80.38 614 VAL A CA 1
ATOM 4986 C C . VAL A 1 614 ? 11.836 -3.414 -4.810 1.00 80.38 614 VAL A C 1
ATOM 4988 O O . VAL A 1 614 ? 11.974 -4.375 -4.054 1.00 80.38 614 VAL A O 1
ATOM 4991 N N . ASP A 1 615 ? 11.459 -3.535 -6.080 1.00 81.44 615 ASP A N 1
ATOM 4992 C CA . ASP A 1 615 ? 11.323 -4.839 -6.704 1.00 81.44 615 ASP A CA 1
ATOM 4993 C C . ASP A 1 615 ? 12.702 -5.482 -6.928 1.00 81.44 615 ASP A C 1
ATOM 4995 O O . ASP A 1 615 ? 13.536 -5.025 -7.717 1.00 81.44 615 ASP A O 1
ATOM 4999 N N . VAL A 1 616 ? 12.940 -6.572 -6.205 1.00 81.94 616 VAL A N 1
ATOM 5000 C CA . VAL A 1 616 ? 14.219 -7.282 -6.216 1.00 81.94 616 VAL A CA 1
ATOM 5001 C C . VAL A 1 616 ? 14.405 -8.088 -7.496 1.00 81.94 616 VAL A C 1
ATOM 5003 O O . VAL A 1 616 ? 15.551 -8.302 -7.904 1.00 81.94 616 VAL A O 1
ATOM 5006 N N . LEU A 1 617 ? 13.323 -8.506 -8.159 1.00 84.19 617 LEU A N 1
ATOM 5007 C CA . LEU A 1 617 ? 13.439 -9.209 -9.429 1.00 84.19 617 LEU A CA 1
ATOM 5008 C C . LEU A 1 617 ? 14.126 -8.317 -10.465 1.00 84.19 617 LEU A C 1
ATOM 5010 O O . LEU A 1 617 ? 15.183 -8.694 -10.971 1.00 84.19 617 LEU A O 1
ATOM 5014 N N . HIS A 1 618 ? 13.589 -7.126 -10.731 1.00 83.25 618 HIS A N 1
ATOM 5015 C CA . HIS A 1 618 ? 14.131 -6.250 -11.766 1.00 83.25 618 HIS A CA 1
ATOM 5016 C C . HIS A 1 618 ? 15.398 -5.506 -11.323 1.00 83.25 618 HIS A C 1
ATOM 5018 O O . HIS A 1 618 ? 16.307 -5.325 -12.129 1.00 83.25 618 HIS A O 1
ATOM 5024 N N . VAL A 1 619 ? 15.505 -5.089 -10.055 1.00 84.00 619 VAL A N 1
ATOM 5025 C CA . VAL A 1 619 ? 16.644 -4.264 -9.605 1.00 84.00 619 VAL A CA 1
ATOM 5026 C C . VAL A 1 619 ? 17.868 -5.098 -9.234 1.00 84.00 619 VAL A C 1
ATOM 5028 O O . VAL A 1 619 ? 18.997 -4.704 -9.529 1.00 84.00 619 VAL A O 1
ATOM 5031 N N . PHE A 1 620 ? 17.675 -6.249 -8.589 1.00 87.81 620 PHE A N 1
ATOM 5032 C CA . PHE A 1 620 ? 18.789 -7.049 -8.085 1.00 87.81 620 PHE A CA 1
ATOM 5033 C C . PHE A 1 620 ? 19.111 -8.225 -9.004 1.00 87.81 620 PHE A C 1
ATOM 5035 O O . PHE A 1 620 ? 20.234 -8.308 -9.492 1.00 87.81 620 PHE A O 1
ATOM 5042 N N . LEU A 1 621 ? 18.142 -9.105 -9.278 1.00 89.81 621 LEU A N 1
ATOM 5043 C CA . LEU A 1 621 ? 18.374 -10.317 -10.074 1.00 89.81 621 LEU A CA 1
ATOM 5044 C C . LEU A 1 621 ? 18.602 -9.994 -11.556 1.00 89.81 621 LEU A C 1
ATOM 5046 O O . LEU A 1 621 ? 19.665 -10.291 -12.092 1.00 89.81 621 LEU A O 1
ATOM 5050 N N . LEU A 1 622 ? 17.636 -9.340 -12.201 1.00 88.56 622 LEU A N 1
ATOM 5051 C CA . LEU A 1 622 ? 17.729 -8.911 -13.602 1.00 88.56 622 LEU A CA 1
ATOM 5052 C C . LEU A 1 622 ? 18.530 -7.611 -13.778 1.00 88.56 622 LEU A C 1
ATOM 5054 O O . LEU A 1 622 ? 18.803 -7.215 -14.907 1.00 88.56 622 LEU A O 1
ATOM 5058 N N . GLY A 1 623 ? 18.911 -6.967 -12.674 1.00 88.88 623 GLY A N 1
ATOM 5059 C CA . GLY A 1 623 ? 19.814 -5.824 -12.645 1.00 88.88 623 GLY A CA 1
ATOM 5060 C C . GLY A 1 623 ? 21.227 -6.261 -12.273 1.00 88.88 623 GLY A C 1
ATOM 5061 O O . GLY A 1 623 ? 21.942 -6.836 -13.090 1.00 88.88 623 GLY A O 1
ATOM 5062 N N . VAL A 1 624 ? 21.638 -5.986 -11.032 1.00 89.12 624 VAL A N 1
ATOM 5063 C CA . VAL A 1 624 ? 23.028 -6.158 -10.562 1.00 89.12 624 VAL A CA 1
ATOM 5064 C C . VAL A 1 624 ? 23.611 -7.543 -10.873 1.00 89.12 624 VAL A C 1
ATOM 5066 O O . VAL A 1 624 ? 24.720 -7.626 -11.395 1.00 89.12 624 VAL A O 1
ATOM 5069 N N . VAL A 1 625 ? 22.879 -8.624 -10.576 1.00 91.81 625 VAL A N 1
ATOM 5070 C CA . VAL A 1 625 ? 23.365 -10.001 -10.775 1.00 91.81 625 VAL A CA 1
ATOM 5071 C C . VAL A 1 625 ? 23.498 -10.322 -12.262 1.00 91.81 625 VAL A C 1
ATOM 5073 O O . VAL A 1 625 ? 24.542 -10.821 -12.677 1.00 91.81 625 VAL A O 1
ATOM 5076 N N . LYS A 1 626 ? 22.480 -10.002 -13.070 1.00 92.38 626 LYS A N 1
ATOM 5077 C CA . LYS A 1 626 ? 22.502 -10.210 -14.522 1.00 92.38 626 LYS A CA 1
ATOM 5078 C C . LYS A 1 626 ? 23.681 -9.510 -15.182 1.00 92.38 626 LYS A C 1
ATOM 5080 O O . LYS A 1 626 ? 24.435 -10.165 -15.892 1.00 92.38 626 LYS A O 1
ATOM 5085 N N . TYR A 1 627 ? 23.852 -8.211 -14.939 1.00 91.25 627 TYR A N 1
ATOM 5086 C CA . TYR A 1 627 ? 24.910 -7.445 -15.598 1.00 91.25 627 TYR A CA 1
ATOM 5087 C C . TYR A 1 627 ? 26.308 -7.886 -15.155 1.00 91.25 627 TYR A C 1
ATOM 5089 O O . TYR A 1 627 ? 27.194 -7.986 -15.997 1.00 91.25 627 TYR A O 1
ATOM 5097 N N . LEU A 1 628 ? 26.504 -8.228 -13.874 1.00 91.56 628 LEU A N 1
ATOM 5098 C CA . LEU A 1 628 ? 27.789 -8.770 -13.419 1.00 91.56 628 LEU A CA 1
ATOM 5099 C C . LEU A 1 628 ? 28.076 -10.154 -14.022 1.00 91.56 628 LEU A C 1
ATOM 5101 O O . LEU A 1 628 ? 29.219 -10.465 -14.348 1.00 91.56 628 LEU A O 1
ATOM 5105 N N . PHE A 1 629 ? 27.053 -10.998 -14.174 1.00 92.31 629 PHE A N 1
ATOM 5106 C CA . PHE A 1 629 ? 27.218 -12.308 -14.798 1.00 92.31 629 PHE A CA 1
ATOM 5107 C C . PHE A 1 629 ? 27.505 -12.207 -16.298 1.00 92.31 629 PHE A C 1
ATOM 5109 O O . PHE A 1 629 ? 28.346 -12.948 -16.796 1.00 92.31 629 PHE A O 1
ATOM 5116 N N . GLN A 1 630 ? 26.851 -11.284 -17.006 1.00 91.62 630 GLN A N 1
ATOM 5117 C CA . GLN A 1 630 ? 27.130 -11.014 -18.418 1.00 91.62 630 GLN A CA 1
ATOM 5118 C C . GLN A 1 630 ? 28.580 -10.561 -18.619 1.00 91.62 630 GLN A C 1
ATOM 5120 O O . GLN A 1 630 ? 29.292 -11.185 -19.397 1.00 91.62 630 GLN A O 1
ATOM 5125 N N . ASP A 1 631 ? 29.043 -9.583 -17.835 1.00 90.88 631 ASP A N 1
ATOM 5126 C CA . ASP A 1 631 ? 30.433 -9.106 -17.868 1.00 90.88 631 ASP A CA 1
ATOM 5127 C C . ASP A 1 631 ? 31.442 -10.242 -17.609 1.00 90.88 631 ASP A C 1
ATOM 5129 O O . ASP A 1 631 ? 32.404 -10.427 -18.356 1.00 90.88 631 ASP A O 1
ATOM 5133 N N . PHE A 1 632 ? 31.164 -11.094 -16.613 1.00 92.00 632 PHE A N 1
ATOM 5134 C CA . PHE A 1 632 ? 31.966 -12.291 -16.352 1.00 92.00 632 PHE A CA 1
ATOM 5135 C C . PHE A 1 632 ? 32.010 -13.242 -17.560 1.00 92.00 632 PHE A C 1
ATOM 5137 O O . PHE A 1 632 ? 33.085 -13.712 -17.931 1.00 92.00 632 PHE A O 1
ATOM 5144 N N . MET A 1 633 ? 30.861 -13.533 -18.176 1.00 91.69 633 MET A N 1
ATOM 5145 C CA . MET A 1 633 ? 30.758 -14.466 -19.303 1.00 91.69 633 MET A CA 1
ATOM 5146 C C . MET A 1 633 ? 31.408 -13.936 -20.586 1.00 91.69 633 MET A C 1
ATOM 5148 O O . MET A 1 633 ? 31.955 -14.733 -21.359 1.00 91.69 633 MET A O 1
ATOM 5152 N N . ASP A 1 634 ? 31.372 -12.622 -20.804 1.00 90.69 634 ASP A N 1
ATOM 5153 C CA . ASP A 1 634 ? 32.018 -11.950 -21.934 1.00 90.69 634 ASP A CA 1
ATOM 5154 C C . ASP A 1 634 ? 33.549 -12.007 -21.822 1.00 90.69 634 ASP A C 1
ATOM 5156 O O . ASP A 1 634 ? 34.245 -12.134 -22.831 1.00 90.69 634 ASP A O 1
ATOM 5160 N N . GLY A 1 635 ? 34.081 -12.032 -20.595 1.00 90.06 635 GLY A N 1
ATOM 5161 C CA . GLY A 1 635 ? 35.507 -12.235 -20.325 1.00 90.06 635 GLY A CA 1
ATOM 5162 C C . GLY A 1 635 ? 36.026 -13.660 -20.579 1.00 90.06 635 GLY A C 1
ATOM 5163 O O . GLY A 1 635 ? 37.241 -13.881 -20.576 1.00 90.06 635 GLY A O 1
ATOM 5164 N N . LEU A 1 636 ? 35.152 -14.653 -20.800 1.00 91.88 636 LEU A N 1
ATOM 5165 C CA . LEU A 1 636 ? 35.556 -16.051 -20.990 1.00 91.88 636 LEU A CA 1
ATOM 5166 C C . LEU A 1 636 ? 35.784 -16.410 -22.464 1.00 91.88 636 LEU A C 1
ATOM 5168 O O . LEU A 1 636 ? 34.923 -16.217 -23.321 1.00 91.88 636 LEU A O 1
ATOM 5172 N N . ASN A 1 637 ? 36.905 -17.080 -22.744 1.00 92.38 637 ASN A N 1
ATOM 5173 C CA . ASN A 1 637 ? 37.125 -17.741 -24.033 1.00 92.38 637 ASN A CA 1
ATOM 5174 C C . ASN A 1 637 ? 36.328 -19.058 -24.153 1.00 92.38 637 ASN A C 1
ATOM 5176 O O . ASN A 1 637 ? 35.830 -19.600 -23.163 1.00 92.38 637 ASN A O 1
ATOM 5180 N N . GLN A 1 638 ? 36.259 -19.614 -25.367 1.00 91.44 638 GLN A N 1
ATOM 5181 C CA . GLN A 1 638 ? 35.480 -20.824 -25.657 1.00 91.44 638 GLN A CA 1
ATOM 5182 C C . GLN A 1 638 ? 35.870 -22.029 -24.782 1.00 91.44 638 GLN A C 1
ATOM 5184 O O . GLN A 1 638 ? 35.005 -22.698 -24.223 1.00 91.44 638 GLN A O 1
ATOM 5189 N N . LYS A 1 639 ? 37.172 -22.257 -24.574 1.00 92.62 639 LYS A N 1
ATOM 5190 C CA . LYS A 1 639 ? 37.679 -23.360 -23.742 1.00 92.62 639 LYS A CA 1
ATOM 5191 C C . LYS A 1 639 ? 37.284 -23.202 -22.270 1.00 92.62 639 LYS A C 1
ATOM 5193 O O . LYS A 1 639 ? 37.016 -24.186 -21.583 1.00 92.62 639 LYS A O 1
ATOM 5198 N N . SER A 1 640 ? 37.257 -21.970 -21.765 1.00 92.12 640 SER A N 1
ATOM 5199 C CA . SER A 1 640 ? 36.776 -21.667 -20.415 1.00 92.12 640 SER A CA 1
ATOM 5200 C C . SER A 1 640 ? 35.267 -21.876 -20.299 1.00 92.12 640 SER A C 1
ATOM 5202 O O . SER A 1 640 ? 34.824 -22.440 -19.302 1.00 92.12 640 SER A O 1
ATOM 5204 N N . LYS A 1 641 ? 34.487 -21.510 -21.325 1.00 91.56 641 LYS A N 1
ATOM 5205 C CA . LYS A 1 641 ? 33.035 -21.761 -21.373 1.00 91.56 641 LYS A CA 1
ATOM 5206 C C . LYS A 1 641 ? 32.709 -23.259 -21.375 1.00 91.56 641 LYS A C 1
ATOM 5208 O O . LYS A 1 641 ? 31.837 -23.683 -20.623 1.00 91.56 641 LYS A O 1
ATOM 5213 N N . GLU A 1 642 ? 33.452 -24.075 -22.123 1.00 93.00 642 GLU A N 1
ATOM 5214 C CA . GLU A 1 642 ? 33.319 -25.544 -22.106 1.00 93.00 642 GLU A CA 1
ATOM 5215 C C . GLU A 1 642 ? 33.612 -26.139 -20.722 1.00 93.00 642 GLU A C 1
ATOM 5217 O O . GLU A 1 642 ? 32.864 -26.979 -20.222 1.00 93.00 642 GLU A O 1
ATOM 5222 N N . LYS A 1 643 ? 34.672 -25.662 -20.057 1.00 93.69 643 LYS A N 1
ATOM 5223 C CA . LYS A 1 643 ? 34.984 -26.071 -18.681 1.00 93.69 643 LYS A CA 1
ATOM 5224 C C . LYS A 1 643 ? 33.904 -25.642 -17.689 1.00 93.69 643 LYS A C 1
ATOM 5226 O O . LYS A 1 643 ? 33.560 -26.419 -16.805 1.00 93.69 643 LYS A O 1
ATOM 5231 N N . LEU A 1 644 ? 33.382 -24.422 -17.815 1.00 92.75 644 LEU A N 1
ATOM 5232 C CA . LEU A 1 644 ? 32.302 -23.924 -16.963 1.00 92.75 644 LEU A CA 1
ATOM 5233 C C . LEU A 1 644 ? 31.029 -24.760 -17.150 1.00 92.75 644 LEU A C 1
ATOM 5235 O O . LEU A 1 644 ? 30.377 -25.102 -16.168 1.00 92.75 644 LEU A O 1
ATOM 5239 N N . LEU A 1 645 ? 30.712 -25.146 -18.387 1.00 93.19 645 LEU A N 1
ATOM 5240 C CA . LEU A 1 645 ? 29.600 -26.045 -18.685 1.00 93.19 645 LEU A CA 1
ATOM 5241 C C . LEU A 1 645 ? 29.773 -27.403 -17.989 1.00 93.19 645 LEU A C 1
ATOM 5243 O O . LEU A 1 645 ? 28.846 -27.870 -17.332 1.00 93.19 645 LEU A O 1
ATOM 5247 N N . ALA A 1 646 ? 30.964 -28.006 -18.067 1.00 92.44 646 ALA A N 1
ATOM 5248 C CA . ALA A 1 646 ? 31.261 -29.254 -17.361 1.00 92.44 646 ALA A CA 1
ATOM 5249 C C . ALA A 1 646 ? 31.114 -29.112 -15.835 1.00 92.44 646 ALA A C 1
ATOM 5251 O O . ALA A 1 646 ? 30.578 -30.007 -15.182 1.00 92.44 646 ALA A O 1
ATOM 5252 N N . LEU A 1 647 ? 31.526 -27.971 -15.267 1.00 92.75 647 LEU A N 1
ATOM 5253 C CA . LEU A 1 647 ? 31.324 -27.697 -13.845 1.00 92.75 647 LEU A CA 1
ATOM 5254 C C . LEU A 1 647 ? 29.845 -27.619 -13.469 1.00 92.75 647 LEU A C 1
ATOM 5256 O O . LEU A 1 647 ? 29.458 -28.222 -12.472 1.00 92.75 647 LEU A O 1
ATOM 5260 N N . TRP A 1 648 ? 29.022 -26.939 -14.270 1.00 91.50 648 TRP A N 1
ATOM 5261 C CA . TRP A 1 648 ? 27.574 -26.896 -14.056 1.00 91.50 648 TRP A CA 1
ATOM 5262 C C . TRP A 1 648 ? 26.938 -28.291 -14.081 1.00 91.50 648 TRP A C 1
ATOM 5264 O O . TRP A 1 648 ?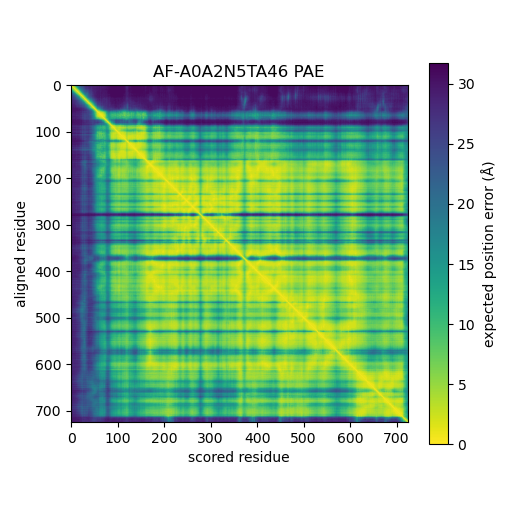 26.103 -28.572 -13.228 1.00 91.50 648 TRP A O 1
ATOM 5274 N N . TYR A 1 649 ? 27.359 -29.179 -14.991 1.00 91.12 649 TYR A N 1
ATOM 5275 C CA . TYR A 1 649 ? 26.908 -30.580 -15.006 1.00 91.12 649 TYR A CA 1
ATOM 5276 C C . TYR A 1 649 ? 27.322 -31.359 -13.752 1.00 91.12 649 TYR A C 1
ATOM 5278 O O . TYR A 1 649 ? 26.601 -32.247 -13.310 1.00 91.12 649 TYR A O 1
ATOM 5286 N N . SER A 1 650 ? 28.482 -31.037 -13.178 1.00 90.44 650 SER A N 1
ATOM 5287 C CA . SER A 1 650 ? 29.002 -31.706 -11.979 1.00 90.44 650 SER A CA 1
ATOM 5288 C C . SER A 1 650 ? 28.489 -31.123 -10.657 1.00 90.44 650 SER A C 1
ATOM 5290 O O . SER A 1 650 ? 28.790 -31.662 -9.590 1.00 90.44 650 SER A O 1
ATOM 5292 N N . PHE A 1 651 ? 27.767 -30.000 -10.696 1.00 88.94 651 PHE A N 1
ATOM 5293 C CA . PHE A 1 651 ? 27.408 -29.256 -9.497 1.00 88.94 651 PHE A CA 1
ATOM 5294 C C . PHE A 1 651 ? 26.327 -29.988 -8.695 1.00 88.94 651 PHE A C 1
ATOM 5296 O O . PHE A 1 651 ? 25.203 -30.175 -9.155 1.00 88.94 651 PHE A O 1
ATOM 5303 N N . ASN A 1 652 ? 26.669 -30.393 -7.472 1.00 85.62 652 ASN A N 1
ATOM 5304 C CA . ASN A 1 652 ? 25.751 -31.099 -6.588 1.00 85.62 652 ASN A CA 1
ATOM 5305 C C . ASN A 1 652 ? 24.758 -30.121 -5.943 1.00 85.62 652 ASN A C 1
ATOM 5307 O O . ASN A 1 652 ? 25.142 -29.256 -5.154 1.00 85.62 652 ASN A O 1
ATOM 5311 N N . THR A 1 653 ? 23.474 -30.297 -6.249 1.00 84.62 653 THR A N 1
ATOM 5312 C CA . THR A 1 653 ? 22.383 -29.452 -5.756 1.00 84.62 653 THR A CA 1
ATOM 5313 C C . THR A 1 653 ? 21.670 -30.012 -4.527 1.00 84.62 653 THR A C 1
ATOM 5315 O O . THR A 1 653 ? 20.769 -29.351 -4.026 1.00 84.62 653 THR A O 1
ATOM 5318 N N . ASN A 1 654 ? 22.063 -31.174 -3.990 1.00 82.94 654 ASN A N 1
ATOM 5319 C CA . ASN A 1 654 ? 21.323 -31.882 -2.931 1.00 82.94 654 ASN A CA 1
ATOM 5320 C C . ASN A 1 654 ? 21.094 -31.042 -1.663 1.00 82.94 654 ASN A C 1
ATOM 5322 O O . ASN A 1 654 ? 20.101 -31.232 -0.967 1.00 82.94 654 ASN A O 1
ATOM 5326 N N . SER A 1 655 ? 22.003 -30.113 -1.355 1.00 79.50 655 SER A N 1
ATOM 5327 C CA . SER A 1 655 ? 21.899 -29.219 -0.189 1.00 79.50 655 SER A CA 1
ATOM 5328 C C . SER A 1 655 ? 21.306 -27.844 -0.522 1.00 79.50 655 SER A C 1
ATOM 5330 O O . SER A 1 655 ? 21.266 -26.965 0.340 1.00 79.50 655 SER A O 1
ATOM 5332 N N . LEU A 1 656 ? 20.879 -27.621 -1.767 1.00 74.31 656 LEU A N 1
ATOM 5333 C CA . LEU A 1 656 ? 20.309 -26.366 -2.242 1.00 74.31 656 LEU A CA 1
ATOM 5334 C C . LEU A 1 656 ? 18.820 -26.566 -2.526 1.00 74.31 656 LEU A C 1
ATOM 5336 O O . LEU A 1 656 ? 18.435 -27.416 -3.319 1.00 74.31 656 LEU A O 1
ATOM 5340 N N . ASN A 1 657 ? 17.971 -25.741 -1.914 1.00 73.31 657 ASN A N 1
ATOM 5341 C CA . ASN A 1 657 ? 16.542 -25.704 -2.228 1.00 73.31 657 ASN A CA 1
ATOM 5342 C C . ASN A 1 657 ? 16.307 -24.952 -3.557 1.00 73.31 657 ASN A C 1
ATOM 5344 O O . ASN A 1 657 ? 15.832 -23.809 -3.564 1.00 73.31 657 ASN A O 1
ATOM 5348 N N . ILE A 1 658 ? 16.749 -25.553 -4.665 1.00 75.69 658 ILE A N 1
ATOM 5349 C CA . ILE A 1 658 ? 16.654 -25.025 -6.030 1.00 75.69 658 ILE A CA 1
ATOM 5350 C C . ILE A 1 658 ? 16.051 -26.075 -6.972 1.00 75.69 658 ILE A C 1
ATOM 5352 O O . ILE A 1 658 ? 16.263 -27.267 -6.758 1.00 75.69 658 ILE A O 1
ATOM 5356 N N . PRO A 1 659 ? 15.314 -25.648 -8.015 1.00 71.06 659 PRO A N 1
ATOM 5357 C CA . PRO A 1 659 ? 14.853 -26.562 -9.055 1.00 71.06 659 PRO A CA 1
ATOM 5358 C C . PRO A 1 659 ? 16.038 -27.139 -9.842 1.00 71.06 659 PRO A C 1
ATOM 5360 O O . PRO A 1 659 ? 17.166 -26.646 -9.736 1.00 71.06 659 PRO A O 1
ATOM 5363 N N . SER A 1 660 ? 15.764 -28.158 -10.662 1.00 78.06 660 SER A N 1
ATOM 5364 C CA . SER A 1 660 ? 16.761 -28.753 -11.558 1.00 78.06 660 SER A CA 1
ATOM 5365 C C . SER A 1 660 ? 17.471 -27.679 -12.393 1.00 78.06 660 SER A C 1
ATOM 5367 O O . SER A 1 660 ? 16.841 -26.784 -12.965 1.00 78.06 660 SER A O 1
ATOM 5369 N N . ILE A 1 661 ? 18.801 -27.747 -12.434 1.00 82.50 661 ILE A N 1
ATOM 5370 C CA . ILE A 1 661 ? 19.634 -26.821 -13.201 1.00 82.50 661 ILE A CA 1
ATOM 5371 C C . ILE A 1 661 ? 19.623 -27.268 -14.662 1.00 82.50 661 ILE A C 1
ATOM 5373 O O . ILE A 1 661 ? 19.702 -28.458 -14.953 1.00 82.50 661 ILE A O 1
ATOM 5377 N N . ARG A 1 662 ? 19.596 -26.307 -15.591 1.00 85.56 662 ARG A N 1
ATOM 5378 C CA . ARG A 1 662 ? 19.832 -26.539 -17.025 1.00 85.56 662 ARG A CA 1
ATOM 5379 C C . ARG A 1 662 ? 21.217 -26.000 -17.416 1.00 85.56 662 ARG A C 1
ATOM 5381 O O . ARG A 1 662 ? 21.311 -24.839 -17.820 1.00 85.56 662 ARG A O 1
ATOM 5388 N N . PRO A 1 663 ? 22.303 -26.796 -17.296 1.00 87.06 663 PRO A N 1
ATOM 5389 C CA . PRO A 1 663 ? 23.680 -26.338 -17.519 1.00 87.06 663 PRO A CA 1
ATOM 5390 C C . PRO A 1 663 ? 23.895 -25.645 -18.865 1.00 87.06 663 PRO A C 1
ATOM 5392 O O . PRO A 1 663 ? 24.541 -24.601 -18.933 1.00 87.06 663 PRO A O 1
ATOM 5395 N N . THR A 1 664 ? 23.312 -26.195 -19.932 1.00 86.94 664 THR A N 1
ATOM 5396 C CA . THR A 1 664 ? 23.425 -25.649 -21.289 1.00 86.94 664 THR A CA 1
ATOM 5397 C C . THR A 1 664 ? 22.868 -24.229 -21.364 1.00 86.94 664 THR A C 1
ATOM 5399 O O . THR A 1 664 ? 23.539 -23.337 -21.879 1.00 86.94 664 THR A O 1
ATOM 5402 N N . SER A 1 665 ? 21.694 -23.983 -20.772 1.00 84.25 665 SER A N 1
ATOM 5403 C CA . SER A 1 665 ? 21.091 -22.649 -20.725 1.00 84.25 665 SER A CA 1
ATOM 5404 C C . SER A 1 665 ? 21.971 -21.644 -19.977 1.00 84.25 665 SER A C 1
ATOM 5406 O O . SER A 1 665 ? 22.152 -20.529 -20.459 1.00 84.25 665 SER A O 1
ATOM 5408 N N . MET A 1 666 ? 22.584 -22.053 -18.858 1.00 85.38 666 MET A N 1
ATOM 5409 C CA . MET A 1 666 ? 23.431 -21.190 -18.014 1.00 85.38 666 MET A CA 1
AT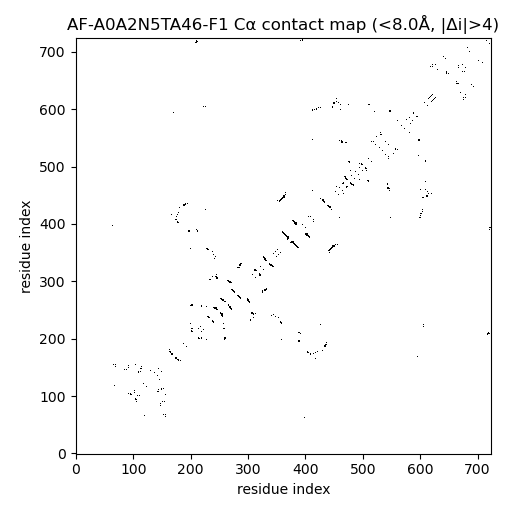OM 5410 C C . MET A 1 666 ? 24.685 -20.659 -18.724 1.00 85.38 666 MET A C 1
ATOM 5412 O O . MET A 1 666 ? 25.237 -19.646 -18.301 1.00 85.38 666 MET A O 1
ATOM 5416 N N . VAL A 1 667 ? 25.154 -21.338 -19.777 1.00 85.38 667 VAL A N 1
ATOM 5417 C CA . VAL A 1 667 ? 26.391 -20.981 -20.495 1.00 85.38 667 VAL A CA 1
ATOM 5418 C C . VAL A 1 667 ? 26.116 -20.490 -21.916 1.00 85.38 667 VAL A C 1
ATOM 5420 O O . VAL A 1 667 ? 26.767 -19.550 -22.368 1.00 85.38 667 VAL A O 1
ATOM 5423 N N . GLN A 1 668 ? 25.179 -21.120 -22.627 1.00 83.50 668 GLN A N 1
ATOM 5424 C CA . GLN A 1 668 ? 24.952 -20.889 -24.058 1.00 83.50 668 GLN A CA 1
ATOM 5425 C C . GLN A 1 668 ? 23.758 -19.968 -24.341 1.00 83.50 668 GLN A C 1
ATOM 5427 O O . GLN A 1 668 ? 23.740 -19.315 -25.378 1.00 83.50 668 GLN A O 1
ATOM 5432 N N . LEU A 1 669 ? 22.785 -19.870 -23.426 1.00 83.38 669 LEU A N 1
ATOM 5433 C CA . LEU A 1 669 ? 21.542 -19.106 -23.615 1.00 83.38 669 LEU A CA 1
ATOM 5434 C C . LEU A 1 669 ? 21.414 -17.962 -22.597 1.00 83.38 669 LEU A C 1
ATOM 5436 O O . LEU A 1 669 ? 20.355 -17.739 -22.015 1.00 83.38 669 LEU A O 1
ATOM 5440 N N . LEU A 1 670 ? 22.505 -17.217 -22.394 1.00 81.12 670 LEU A N 1
ATOM 5441 C CA . LEU A 1 670 ? 22.612 -16.143 -21.395 1.00 81.12 670 LEU A CA 1
ATOM 5442 C C . LEU A 1 670 ? 21.513 -15.079 -21.514 1.00 81.12 670 LEU A C 1
ATOM 5444 O O . LEU A 1 670 ? 21.031 -14.560 -20.508 1.00 81.12 670 LEU A O 1
ATOM 5448 N N . SER A 1 671 ? 21.109 -14.759 -22.743 1.00 79.88 671 SER A N 1
ATOM 5449 C CA . SER A 1 671 ? 20.081 -13.752 -23.024 1.00 79.88 671 SER A CA 1
ATOM 5450 C C . SER A 1 671 ? 18.669 -14.199 -22.637 1.00 79.88 671 SER A C 1
ATOM 5452 O O . SER A 1 671 ? 17.809 -13.348 -22.423 1.00 79.88 671 SER A O 1
ATOM 5454 N N . SER A 1 672 ? 18.436 -15.509 -22.520 1.00 84.25 672 SER A N 1
ATOM 5455 C CA . SER A 1 672 ? 17.132 -16.106 -22.202 1.00 84.25 672 SER A CA 1
ATOM 5456 C C . SER A 1 672 ? 16.950 -16.409 -20.713 1.00 84.25 672 SER A C 1
ATOM 5458 O O . SER A 1 672 ? 15.894 -16.899 -20.320 1.00 84.25 672 SER A O 1
ATOM 5460 N N . LEU A 1 673 ? 17.962 -16.139 -19.884 1.00 87.50 673 LEU A N 1
ATOM 5461 C CA . LEU A 1 673 ? 17.903 -16.403 -18.449 1.00 87.50 673 LEU A CA 1
ATOM 5462 C C . LEU A 1 673 ? 16.885 -15.495 -17.752 1.00 87.50 673 LEU A C 1
ATOM 5464 O O . LEU A 1 673 ? 16.819 -14.285 -17.994 1.00 87.50 673 LEU A O 1
ATOM 5468 N N . ILE A 1 674 ? 16.132 -16.083 -16.827 1.00 86.38 674 ILE A N 1
ATOM 5469 C CA . ILE A 1 674 ? 15.120 -15.396 -16.024 1.00 86.38 674 ILE A CA 1
ATOM 5470 C C . ILE A 1 674 ? 15.581 -15.227 -14.571 1.00 86.38 674 ILE A C 1
ATOM 5472 O O . ILE A 1 674 ? 16.618 -15.733 -14.142 1.00 86.38 674 ILE A O 1
ATOM 5476 N N . GLY A 1 675 ? 14.792 -14.526 -13.752 1.00 85.44 675 GLY A N 1
ATOM 5477 C CA . GLY A 1 675 ? 15.156 -14.260 -12.355 1.00 85.44 675 GLY A CA 1
ATOM 5478 C C . GLY A 1 675 ? 15.416 -15.516 -11.512 1.00 85.44 675 GLY A C 1
ATOM 5479 O O . GLY A 1 675 ? 16.261 -15.487 -10.614 1.00 85.44 675 GLY A O 1
ATOM 5480 N N . LYS A 1 676 ? 14.728 -16.633 -11.800 1.00 84.69 676 LYS A N 1
ATOM 5481 C CA . LYS A 1 676 ? 14.986 -17.925 -11.138 1.00 84.69 676 LYS A CA 1
ATOM 5482 C C . LYS A 1 676 ? 16.416 -18.410 -11.415 1.00 84.69 676 LYS A C 1
ATOM 5484 O O . LYS A 1 676 ? 17.101 -18.794 -10.469 1.00 84.69 676 LYS A O 1
ATOM 5489 N N . ASP A 1 677 ? 16.886 -18.283 -12.652 1.00 89.31 677 ASP A N 1
ATOM 5490 C CA . ASP A 1 677 ? 18.235 -18.688 -13.055 1.00 89.31 677 ASP A CA 1
ATOM 5491 C C . ASP A 1 677 ? 19.303 -17.815 -12.397 1.00 89.31 677 ASP A C 1
ATOM 5493 O O . ASP A 1 677 ? 20.242 -18.330 -11.796 1.00 89.31 677 ASP A O 1
ATOM 5497 N N . PHE A 1 678 ? 19.124 -16.490 -12.391 1.00 90.12 678 PHE A N 1
ATOM 5498 C CA . PHE A 1 678 ? 20.069 -15.584 -11.725 1.00 90.12 678 PHE A CA 1
ATOM 5499 C C . PHE A 1 678 ? 20.148 -15.809 -10.214 1.00 90.12 678 PHE A C 1
ATOM 5501 O O . PHE A 1 678 ? 21.195 -15.588 -9.604 1.00 90.12 678 PHE A O 1
ATOM 5508 N N . ARG A 1 679 ? 19.071 -16.299 -9.590 1.00 87.56 679 ARG A N 1
ATOM 5509 C CA . ARG A 1 679 ? 19.115 -16.723 -8.188 1.00 87.56 679 ARG A CA 1
ATOM 5510 C C . ARG A 1 679 ? 19.979 -17.972 -8.003 1.00 87.56 679 ARG A C 1
ATOM 5512 O O . ARG A 1 679 ? 20.723 -18.021 -7.027 1.00 87.56 679 ARG A O 1
ATOM 5519 N N . ILE A 1 680 ? 19.882 -18.950 -8.905 1.00 88.56 680 ILE A N 1
ATOM 5520 C CA . ILE A 1 680 ? 20.738 -20.147 -8.899 1.00 88.56 680 ILE A CA 1
ATOM 5521 C C . ILE A 1 680 ? 22.196 -19.734 -9.107 1.00 88.56 680 ILE A C 1
ATOM 5523 O O . ILE A 1 680 ? 23.055 -20.124 -8.321 1.00 88.56 680 ILE A O 1
ATOM 5527 N N . ILE A 1 681 ? 22.463 -18.874 -10.094 1.00 89.81 681 ILE A N 1
ATOM 5528 C CA . ILE A 1 681 ? 23.796 -18.323 -10.365 1.00 89.81 681 ILE A CA 1
ATOM 5529 C C . ILE A 1 681 ? 24.366 -17.661 -9.115 1.00 89.81 681 ILE A C 1
ATOM 5531 O O . ILE A 1 681 ? 25.489 -17.962 -8.737 1.00 89.81 681 ILE A O 1
ATOM 5535 N N . LEU A 1 682 ? 23.597 -16.829 -8.413 1.00 89.00 682 LEU A N 1
ATOM 5536 C CA . LEU A 1 682 ? 24.080 -16.174 -7.198 1.00 89.00 682 LEU A CA 1
ATOM 5537 C C . LEU A 1 682 ? 24.461 -17.166 -6.082 1.00 89.00 682 LEU A C 1
ATOM 5539 O O . LEU A 1 682 ? 25.356 -16.880 -5.293 1.00 89.00 682 LEU A O 1
ATOM 5543 N N . GLN A 1 683 ? 23.793 -18.319 -6.003 1.00 85.38 683 GLN A N 1
ATOM 5544 C CA . GLN A 1 683 ? 24.087 -19.358 -5.009 1.00 85.38 683 GLN A CA 1
ATOM 5545 C C . GLN A 1 683 ? 25.258 -20.259 -5.422 1.00 85.38 683 GLN A C 1
ATOM 5547 O O . GLN A 1 683 ? 26.013 -20.708 -4.563 1.00 85.38 683 GLN A O 1
ATOM 5552 N N . ALA A 1 684 ? 25.413 -20.518 -6.721 1.00 86.88 684 ALA A N 1
ATOM 5553 C CA . ALA A 1 684 ? 26.409 -21.443 -7.249 1.00 86.88 684 ALA A CA 1
ATOM 5554 C C . ALA A 1 684 ? 27.734 -20.760 -7.617 1.00 86.88 684 ALA A C 1
ATOM 5556 O O . ALA A 1 684 ? 28.792 -21.358 -7.426 1.00 86.88 684 ALA A O 1
ATOM 5557 N N . ALA A 1 685 ? 27.704 -19.513 -8.110 1.00 84.75 685 ALA A N 1
ATOM 5558 C CA . ALA A 1 685 ? 28.852 -18.802 -8.683 1.00 84.75 685 ALA A CA 1
ATOM 5559 C C . ALA A 1 685 ? 30.127 -18.827 -7.818 1.00 84.75 685 ALA A C 1
ATOM 5561 O O . ALA A 1 685 ? 31.196 -19.057 -8.390 1.00 84.75 685 ALA A O 1
ATOM 5562 N N . PRO A 1 686 ? 30.069 -18.690 -6.474 1.00 81.31 686 PRO A N 1
ATOM 5563 C CA . PRO A 1 686 ? 31.260 -18.816 -5.627 1.00 81.31 686 PRO A CA 1
ATOM 5564 C C . PRO A 1 686 ? 31.994 -20.159 -5.748 1.00 81.31 686 PRO A C 1
ATOM 5566 O O . PRO A 1 686 ? 33.193 -20.216 -5.498 1.00 81.31 686 PRO A O 1
ATOM 5569 N N . PHE A 1 687 ? 31.297 -21.230 -6.132 1.00 84.81 687 PHE A N 1
ATOM 5570 C CA . PHE A 1 687 ? 31.834 -22.591 -6.210 1.00 84.81 687 PHE A CA 1
ATOM 5571 C C . PHE A 1 687 ? 32.238 -23.003 -7.623 1.00 84.81 687 PHE A C 1
ATOM 5573 O O . PHE A 1 687 ? 33.167 -23.785 -7.788 1.00 84.81 687 PHE A O 1
ATOM 5580 N N . ILE A 1 688 ? 31.554 -22.493 -8.645 1.00 88.62 688 ILE A N 1
ATOM 5581 C CA . ILE A 1 688 ? 31.774 -22.920 -10.036 1.00 88.62 688 ILE A CA 1
ATOM 5582 C C . ILE A 1 688 ? 32.557 -21.892 -10.856 1.00 88.62 688 ILE A C 1
ATOM 5584 O O . ILE A 1 688 ? 33.328 -22.261 -11.740 1.00 88.62 688 ILE A O 1
ATOM 5588 N N . CYS A 1 689 ? 32.402 -20.597 -10.566 1.00 88.38 689 CYS A N 1
ATOM 5589 C CA . CYS A 1 689 ? 32.996 -19.549 -11.388 1.00 88.38 689 CYS A CA 1
ATOM 5590 C C . CYS A 1 689 ? 34.378 -19.110 -10.877 1.00 88.38 689 CYS A C 1
ATOM 5592 O O . CYS A 1 689 ? 35.158 -18.562 -11.654 1.00 88.38 689 CYS A O 1
ATOM 5594 N N . PHE A 1 690 ? 34.716 -19.373 -9.605 1.00 87.12 690 PHE A N 1
ATOM 5595 C CA . PHE A 1 690 ? 35.916 -18.827 -8.950 1.00 87.12 690 PHE A CA 1
ATOM 5596 C C . PHE A 1 690 ? 37.232 -19.159 -9.672 1.00 87.12 690 PHE A C 1
ATOM 5598 O O . PHE A 1 690 ? 38.147 -18.342 -9.680 1.00 87.12 690 PHE A O 1
ATOM 5605 N N . GLN A 1 691 ? 37.335 -20.331 -10.310 1.00 89.25 691 GLN A N 1
ATOM 5606 C CA . GLN A 1 691 ? 38.552 -20.750 -11.017 1.00 89.25 691 GLN A CA 1
ATOM 5607 C C . GLN A 1 691 ? 38.834 -19.937 -12.293 1.00 89.25 691 GLN A C 1
ATOM 5609 O O . GLN A 1 691 ? 39.918 -20.041 -12.864 1.00 89.25 691 GLN A O 1
ATOM 5614 N N . PHE A 1 692 ? 37.856 -19.151 -12.751 1.00 91.25 692 PHE A N 1
ATOM 5615 C CA . PHE A 1 692 ? 37.961 -18.275 -13.917 1.00 91.25 692 PHE A CA 1
ATOM 5616 C C . PHE A 1 692 ? 38.057 -16.791 -13.533 1.00 91.25 692 PHE A C 1
ATOM 5618 O O . PHE A 1 692 ? 38.076 -15.935 -14.410 1.00 91.25 692 PHE A O 1
ATOM 5625 N N . MET A 1 693 ? 38.083 -16.486 -12.235 1.00 90.75 693 MET A N 1
ATOM 5626 C CA . MET A 1 693 ? 38.022 -15.131 -11.696 1.00 90.75 693 MET A CA 1
ATOM 5627 C C . MET A 1 693 ? 39.392 -14.650 -11.225 1.00 90.75 693 MET A C 1
ATOM 5629 O O . MET A 1 693 ? 40.192 -15.416 -10.684 1.00 90.75 693 MET A O 1
ATOM 5633 N N . THR A 1 694 ? 39.651 -13.351 -11.359 1.00 91.25 694 THR A N 1
ATOM 5634 C CA . THR A 1 694 ? 40.793 -12.714 -10.696 1.00 91.25 694 THR A CA 1
ATOM 5635 C C . THR A 1 694 ? 40.521 -12.542 -9.193 1.00 91.25 694 THR A C 1
ATOM 5637 O O . THR A 1 694 ? 39.365 -12.553 -8.756 1.00 91.25 694 THR A O 1
ATOM 5640 N N . PRO A 1 695 ? 41.551 -12.291 -8.359 1.00 91.38 695 PRO A N 1
ATOM 5641 C CA . PRO A 1 695 ? 41.343 -11.963 -6.946 1.00 91.38 695 PRO A CA 1
ATOM 5642 C C . PRO A 1 695 ? 40.427 -10.751 -6.709 1.00 91.38 695 PRO A C 1
ATOM 5644 O O . PRO A 1 695 ? 39.814 -10.645 -5.646 1.00 91.38 695 PRO A O 1
ATOM 5647 N N . SER A 1 696 ? 40.342 -9.828 -7.673 1.00 90.56 696 SER A N 1
ATOM 5648 C CA . SER A 1 696 ? 39.424 -8.687 -7.612 1.00 90.56 696 SER A CA 1
ATOM 5649 C C . SER A 1 696 ? 37.980 -9.126 -7.857 1.00 90.56 696 SER A C 1
ATOM 5651 O O . SER A 1 696 ? 37.098 -8.793 -7.063 1.00 90.56 696 SER A O 1
ATOM 5653 N N . ASP A 1 697 ? 37.746 -9.944 -8.883 1.00 89.62 697 ASP A N 1
ATOM 5654 C CA . ASP A 1 697 ? 36.410 -10.448 -9.223 1.00 89.62 697 ASP A CA 1
ATOM 5655 C C . ASP A 1 697 ? 35.837 -11.284 -8.078 1.00 89.62 697 ASP A C 1
ATOM 5657 O O . ASP A 1 697 ? 34.683 -11.099 -7.695 1.00 89.62 697 ASP A O 1
ATOM 5661 N N . ILE A 1 698 ? 36.667 -12.119 -7.440 1.00 89.94 698 ILE A N 1
ATOM 5662 C CA . ILE A 1 698 ? 36.271 -12.904 -6.261 1.00 89.94 698 ILE A CA 1
ATOM 5663 C C . ILE A 1 698 ? 35.752 -11.993 -5.139 1.00 89.94 698 ILE A C 1
ATOM 5665 O O . ILE A 1 698 ? 34.757 -12.321 -4.491 1.00 89.94 698 ILE A O 1
ATOM 5669 N N . LYS A 1 699 ? 36.378 -10.831 -4.901 1.00 90.62 699 LYS A N 1
ATOM 5670 C CA . LYS A 1 699 ? 35.913 -9.879 -3.874 1.00 90.62 699 LYS A CA 1
ATOM 5671 C C . LYS A 1 699 ? 34.563 -9.263 -4.237 1.00 90.62 699 LYS A C 1
ATOM 5673 O O . LYS A 1 699 ? 33.714 -9.116 -3.355 1.00 90.62 699 LYS A O 1
ATOM 5678 N N . ILE A 1 700 ? 34.359 -8.917 -5.508 1.00 90.19 700 ILE A N 1
ATOM 5679 C CA . ILE A 1 700 ? 33.097 -8.350 -6.004 1.00 90.19 700 ILE A CA 1
ATOM 5680 C C . ILE A 1 700 ? 31.976 -9.385 -5.875 1.00 90.19 700 ILE A C 1
ATOM 5682 O O . ILE A 1 700 ? 30.957 -9.107 -5.242 1.00 90.19 700 ILE A O 1
ATOM 5686 N N . TRP A 1 701 ? 32.191 -10.597 -6.387 1.00 90.62 701 TRP A N 1
ATOM 5687 C CA . TRP A 1 701 ? 31.230 -11.696 -6.312 1.00 90.62 701 TRP A CA 1
ATOM 5688 C C . TRP A 1 701 ? 30.930 -12.111 -4.877 1.00 90.62 701 TRP A C 1
ATOM 5690 O O . TRP A 1 701 ? 29.764 -12.275 -4.526 1.00 90.62 701 TRP A O 1
ATOM 5700 N N . SER A 1 702 ? 31.946 -12.201 -4.014 1.00 88.94 702 SER A N 1
ATOM 5701 C CA . SER A 1 702 ? 31.744 -12.472 -2.589 1.00 88.94 702 SER A CA 1
ATOM 5702 C C . SER A 1 702 ? 30.876 -11.390 -1.945 1.00 88.94 702 SER A C 1
ATOM 5704 O O . SER A 1 702 ? 29.902 -11.708 -1.264 1.00 88.94 702 SER A O 1
ATOM 5706 N N . SER A 1 703 ? 31.146 -10.109 -2.216 1.00 89.75 703 SER A N 1
ATOM 5707 C CA . SER A 1 703 ? 30.336 -8.997 -1.697 1.00 89.75 703 SER A CA 1
ATOM 5708 C C . SER A 1 703 ? 28.893 -9.053 -2.207 1.00 89.75 703 SER A C 1
ATOM 5710 O O . SER A 1 703 ? 27.959 -8.853 -1.430 1.00 89.75 703 SER A O 1
ATOM 5712 N N . LEU A 1 704 ? 28.695 -9.387 -3.487 1.00 90.12 704 LEU A N 1
ATOM 5713 C CA . LEU A 1 704 ? 27.371 -9.567 -4.078 1.00 90.12 704 LEU A CA 1
ATOM 5714 C C . LEU A 1 704 ? 26.620 -10.758 -3.467 1.00 90.12 704 LEU A C 1
ATOM 5716 O O . LEU A 1 704 ? 25.422 -10.649 -3.229 1.00 90.12 704 LEU A O 1
ATOM 5720 N N . CYS A 1 705 ? 27.295 -11.867 -3.162 1.00 88.06 705 CYS A N 1
ATOM 5721 C CA . CYS A 1 705 ? 26.691 -13.037 -2.513 1.00 88.06 705 CYS A CA 1
ATOM 5722 C C . CYS A 1 705 ? 26.310 -12.759 -1.050 1.00 88.06 705 CYS A C 1
ATOM 5724 O O . CYS A 1 705 ? 25.247 -13.191 -0.594 1.00 88.06 705 CYS A O 1
ATOM 5726 N N . HIS A 1 706 ? 27.127 -11.986 -0.325 1.00 87.12 706 HIS A N 1
ATOM 5727 C CA . HIS A 1 706 ? 26.782 -11.499 1.015 1.00 87.12 706 HIS A CA 1
ATOM 5728 C C . HIS A 1 706 ? 25.572 -10.563 0.961 1.00 87.12 706 HIS A C 1
ATOM 5730 O O . HIS A 1 706 ? 24.607 -10.759 1.700 1.00 87.12 706 HIS A O 1
ATOM 5736 N N . LEU A 1 707 ? 25.577 -9.591 0.041 1.00 86.31 707 LEU A N 1
ATOM 5737 C CA . LEU A 1 707 ? 24.429 -8.716 -0.185 1.00 86.31 707 LEU A CA 1
ATOM 5738 C C . LEU A 1 707 ? 23.194 -9.525 -0.588 1.00 86.31 707 LEU A C 1
ATOM 5740 O O . LEU A 1 707 ? 22.119 -9.277 -0.067 1.00 86.31 707 LEU A O 1
ATOM 5744 N N . GLY A 1 708 ? 23.346 -10.524 -1.453 1.00 85.75 708 GLY A N 1
ATOM 5745 C CA . GLY A 1 708 ? 22.286 -11.436 -1.863 1.00 85.75 708 GLY A CA 1
ATOM 5746 C C . GLY A 1 708 ? 21.690 -12.205 -0.696 1.00 85.75 708 GLY A C 1
ATOM 5747 O O . GLY A 1 708 ? 20.472 -12.299 -0.592 1.00 85.75 708 GLY A O 1
ATOM 5748 N N . SER A 1 709 ? 22.529 -12.696 0.215 1.00 81.12 709 SER A N 1
ATOM 5749 C CA . SER A 1 709 ? 22.081 -13.330 1.457 1.00 81.12 709 SER A CA 1
ATOM 5750 C C . SER A 1 709 ? 21.266 -12.363 2.311 1.00 81.12 709 SER A C 1
ATOM 5752 O O . SER A 1 709 ? 20.183 -12.731 2.743 1.00 81.12 709 SER A O 1
ATOM 5754 N N . LEU A 1 710 ? 21.710 -11.113 2.479 1.00 79.50 710 LEU A N 1
ATOM 5755 C CA . LEU A 1 710 ? 20.972 -10.091 3.233 1.00 79.50 710 LEU A CA 1
ATOM 5756 C C . LEU A 1 710 ? 19.665 -9.693 2.544 1.00 79.50 710 LEU A C 1
ATOM 5758 O O . LEU A 1 710 ? 18.614 -9.703 3.171 1.00 79.50 710 LEU A O 1
ATOM 5762 N N . VAL A 1 711 ? 19.708 -9.401 1.244 1.00 78.31 711 VAL A N 1
ATOM 5763 C CA . VAL A 1 711 ? 18.538 -9.092 0.416 1.00 78.31 711 VAL A CA 1
ATOM 5764 C C . VAL A 1 711 ? 17.546 -10.242 0.490 1.00 78.31 711 VAL A C 1
ATOM 5766 O O . VAL A 1 711 ? 16.357 -10.001 0.626 1.00 78.31 711 VAL A O 1
ATOM 5769 N N . PHE A 1 712 ? 18.003 -11.495 0.480 1.00 71.75 712 PHE A N 1
ATOM 5770 C CA . PHE A 1 712 ? 17.129 -12.657 0.561 1.00 71.75 712 PHE A CA 1
ATOM 5771 C C . PHE A 1 712 ? 16.718 -13.085 1.967 1.00 71.75 712 PHE A C 1
ATOM 5773 O O . PHE A 1 712 ? 15.672 -13.716 2.063 1.00 71.75 712 PHE A O 1
ATOM 5780 N N . GLN A 1 713 ? 17.446 -12.694 3.014 1.00 60.88 713 GLN A N 1
ATOM 5781 C CA . GLN A 1 713 ? 17.051 -12.821 4.422 1.00 60.88 713 GLN A CA 1
ATOM 5782 C C . GLN A 1 713 ? 16.000 -11.772 4.791 1.00 60.88 713 GLN A C 1
ATOM 5784 O O . GLN A 1 713 ? 14.934 -12.111 5.300 1.00 60.88 713 GLN A O 1
ATOM 5789 N N . VAL A 1 714 ? 16.260 -10.513 4.431 1.00 50.69 714 VAL A N 1
ATOM 5790 C CA . VAL A 1 714 ? 15.284 -9.423 4.481 1.00 50.69 714 VAL A CA 1
ATOM 5791 C C . VAL A 1 714 ? 14.126 -9.747 3.545 1.00 50.69 714 VAL A C 1
ATOM 5793 O O . VAL A 1 714 ? 12.994 -9.467 3.867 1.00 50.69 714 VAL A O 1
ATOM 5796 N N . LEU A 1 715 ? 14.308 -10.444 2.429 1.00 48.00 715 LEU A N 1
ATOM 5797 C CA . LEU A 1 715 ? 13.160 -10.934 1.676 1.00 48.00 715 LEU A CA 1
ATOM 5798 C C . LEU A 1 715 ? 12.516 -12.200 2.278 1.00 48.00 715 LEU A C 1
ATOM 5800 O O . LEU A 1 715 ? 11.315 -12.337 2.178 1.00 48.00 715 LEU A O 1
ATOM 5804 N N . THR A 1 716 ? 13.148 -13.113 3.003 1.00 38.78 716 THR A N 1
ATOM 5805 C CA . THR A 1 716 ? 12.328 -14.058 3.806 1.00 38.78 716 THR A CA 1
ATOM 5806 C C . THR A 1 716 ? 11.406 -13.316 4.792 1.00 38.78 716 THR A C 1
ATOM 5808 O O . THR A 1 716 ? 10.374 -13.856 5.181 1.00 38.78 716 THR A O 1
ATOM 5811 N N . THR A 1 717 ? 11.694 -12.032 5.051 1.00 37.19 717 THR A N 1
ATOM 5812 C CA . THR A 1 717 ? 10.758 -11.030 5.573 1.00 37.19 717 THR A CA 1
ATOM 5813 C C . THR A 1 717 ? 9.824 -10.350 4.557 1.00 37.19 717 THR A C 1
ATOM 5815 O O . THR A 1 717 ? 8.664 -10.112 4.872 1.00 37.19 717 THR A O 1
ATOM 5818 N N . TRP A 1 718 ? 10.298 -10.064 3.341 1.00 38.62 718 TRP A N 1
ATOM 5819 C CA . TRP A 1 718 ? 9.603 -9.328 2.270 1.00 38.62 718 TRP A CA 1
ATOM 5820 C C . TRP A 1 718 ? 9.229 -10.130 0.977 1.00 38.62 718 TRP A C 1
ATOM 5822 O O . TRP A 1 718 ? 8.141 -9.925 0.483 1.00 38.62 718 TRP A O 1
ATOM 5832 N N . LYS A 1 719 ? 10.004 -11.088 0.424 1.00 34.44 719 LYS A N 1
ATOM 5833 C CA . LYS A 1 719 ? 9.614 -12.181 -0.540 1.00 34.44 719 LYS A CA 1
ATOM 5834 C C . LYS A 1 719 ? 8.403 -12.975 -0.082 1.00 34.44 719 LYS A C 1
ATOM 5836 O O . LYS A 1 719 ? 7.724 -13.578 -0.893 1.00 34.44 719 LYS A O 1
ATOM 5841 N N . ASN A 1 720 ? 8.214 -13.036 1.218 1.00 35.38 720 ASN A N 1
ATOM 5842 C CA . ASN A 1 720 ? 7.072 -13.664 1.834 1.00 35.38 720 ASN A CA 1
ATOM 5843 C C . ASN A 1 720 ? 5.807 -12.779 1.629 1.00 35.38 720 ASN A C 1
ATOM 5845 O O . ASN A 1 720 ? 4.693 -13.279 1.579 1.00 35.38 720 ASN A O 1
ATOM 5849 N N . ILE A 1 721 ? 5.998 -11.482 1.374 1.00 38.19 721 ILE A N 1
ATOM 5850 C CA . ILE A 1 721 ? 4.981 -10.511 0.952 1.00 38.19 721 ILE A CA 1
ATOM 5851 C C . ILE A 1 721 ? 4.986 -10.308 -0.588 1.00 38.19 721 ILE A C 1
ATOM 5853 O O . ILE A 1 721 ? 4.001 -9.830 -1.131 1.00 38.19 721 ILE A O 1
ATOM 5857 N N . LEU A 1 722 ? 6.073 -10.653 -1.301 1.00 35.94 722 LEU A N 1
ATOM 5858 C CA . LEU A 1 722 ? 6.398 -10.113 -2.637 1.00 35.94 722 LEU A CA 1
ATOM 5859 C C . LEU A 1 722 ? 6.990 -11.129 -3.627 1.00 35.94 722 LEU A C 1
ATOM 5861 O O . LEU A 1 722 ? 8.062 -10.899 -4.194 1.00 35.94 722 LEU A O 1
ATOM 5865 N N . LYS A 1 723 ? 6.327 -12.262 -3.855 1.00 25.89 723 LYS A N 1
ATOM 5866 C CA . LYS A 1 723 ? 6.664 -13.123 -4.995 1.00 25.89 723 LYS A CA 1
ATOM 5867 C C . LYS A 1 723 ? 5.424 -13.641 -5.711 1.00 25.89 723 LYS A C 1
ATOM 5869 O O . LYS A 1 723 ? 4.908 -14.689 -5.340 1.00 25.89 723 LYS A O 1
ATOM 5874 N N . ILE A 1 724 ? 5.092 -12.981 -6.817 1.00 29.95 724 ILE A N 1
ATOM 5875 C CA . ILE A 1 724 ? 4.983 -13.653 -8.118 1.00 29.95 724 ILE A CA 1
ATOM 5876 C C . ILE A 1 724 ? 5.919 -12.923 -9.075 1.00 29.95 724 ILE A C 1
ATOM 5878 O O . ILE A 1 724 ? 5.859 -11.674 -9.092 1.00 29.95 724 ILE A O 1
#

Solvent-accessible surface area (backbone atoms only — not comparable to full-atom values): 42211 Å² total; per-residue (Å²): 134,84,88,78,89,81,92,85,84,87,84,91,86,84,86,87,79,88,71,90,76,97,76,87,87,77,91,79,89,85,87,82,91,79,82,77,87,86,78,82,93,81,84,80,84,77,87,76,82,78,90,71,75,72,80,73,50,74,66,58,54,49,55,54,50,53,55,42,48,40,69,54,79,86,77,94,76,84,78,88,82,57,85,76,52,60,57,57,47,52,53,54,72,68,61,49,73,91,78,29,99,41,56,96,31,81,36,69,42,50,47,53,45,52,61,66,39,38,51,84,95,55,53,53,51,72,68,58,48,51,51,52,42,55,56,36,43,78,72,75,42,77,53,68,54,72,66,54,49,52,52,46,42,53,53,51,21,66,77,54,64,76,57,73,47,76,48,70,36,98,86,70,42,80,44,54,29,51,46,65,70,57,56,57,28,48,46,27,50,31,81,89,47,33,81,56,51,42,52,53,22,39,66,56,91,89,46,91,57,38,35,54,34,49,32,62,56,64,62,50,67,46,48,81,85,72,34,58,50,55,49,74,34,93,85,74,44,75,46,44,43,73,37,48,31,30,31,73,88,69,50,64,32,27,31,70,45,56,34,32,44,95,95,39,56,33,28,39,23,37,70,59,47,77,49,64,87,55,97,81,61,53,38,47,40,31,42,68,58,85,79,51,76,84,44,84,79,47,44,78,42,54,45,78,45,55,69,37,48,42,87,68,36,59,45,97,86,66,49,41,44,48,71,28,32,70,32,45,36,23,32,35,55,100,86,44,72,43,85,75,43,63,48,73,42,70,62,57,65,71,33,67,85,40,53,62,41,38,52,36,27,35,37,36,50,48,86,42,44,82,46,101,46,70,88,50,62,49,23,38,34,35,35,38,33,56,35,24,31,46,24,86,58,40,63,35,72,88,40,56,42,77,38,33,63,32,72,84,45,52,68,61,49,57,35,41,60,52,35,52,53,46,39,47,29,44,74,69,36,48,82,33,45,32,50,85,75,73,40,66,27,29,36,34,32,45,49,68,34,44,43,37,55,67,64,54,42,14,56,70,50,28,25,45,48,40,91,88,36,52,33,38,47,73,50,30,70,52,64,50,97,46,81,80,49,59,81,36,66,76,41,44,26,56,73,73,23,23,45,100,86,69,48,84,43,77,65,61,66,55,50,62,67,59,52,51,53,49,52,53,51,50,56,57,48,49,75,78,49,89,51,69,67,62,52,51,53,53,28,57,77,69,44,44,38,45,62,52,38,49,54,53,45,48,54,52,45,53,53,49,50,50,54,52,49,40,59,71,73,70,50,84,73,52,84,81,56,71,54,96,59,56,60,72,58,54,51,33,55,72,77,45,48,69,73,57,40,56,39,62,83,68,29,62,78,52,44,60,47,78,27,45,62,81,44,52,56,64,57,41,28,62,27,60,51,40,56,54,50,48,56,55,56,69,72,48,53,72,72,54,48,54,51,44,37,52,44,50,71,67,57,82,52,91,91,47,102,65,78,89,82,58,40,63,48,74,68,76,37,64,90,75,62,48,53,71,52,42,52,50,45,57,72,43,39,80,78,63,47,50,90,82,47,54,81,65,51,50,52,54,52,51,51,50,39,53,49,47,50,49,57,50,52,56,19,57,26,41,48,31,76,61,63,133

Nearest PDB structures (foldseek):
  6dbq-assembly1_C  TM=4.956E-01  e=3.904E-04  Escherichia coli K-12
  6dbx-assembly1_A  TM=3.641E-01  e=1.849E-04  Escherichia coli K-12
  6dbv-assembly1_A  TM=3.430E-01  e=2.057E-04  Escherichia coli K-12
  7lwh-assembly1_A  TM=2.215E-01  e=1.897E+00  Homo sapiens

Mean predicted aligned error: 11.99 Å

Radius of gyration: 32.16 Å; Cα contacts (8 Å, |Δi|>4): 1015; chains: 1; bounding box: 109×80×90 Å

Secondary structure (DSSP, 8-state):
-----------------PPPPTT--S---S----------S-S--------------HHHHHHHHHHHHHTS---S--PPPPTTHHHHHHHHHT--GGG-TTTTSSSHHHHHHHHHH--GGGPPPHHHHHHHHHHHHHTT--PPPHHHHHHHHHHHHHHT-PPEEEEE-TTS-EEEEE-HHHHHHHHHH-TTTGGG---S-B--TTSS--SGGG-HIIIIIS-TTTS--EEE-TTS-EEETTS-EEETTS-EEEEEEEEEETTEEEEEEE--EEEESSSSS-EEEEEETT--TT-TT-EEEEGGGEEE-GGG-B-TTS-BHHHHHTTEEEEEETTEEEEEEESS-HHHHHHTTSEEEE--EEEEEEEEESSSSTTSSEEEEEEEEETTS-HHHHTSGGG-EEEEEESSS-HHHHHHHHHHHHHHHHHH-EEEEEGGGTEEEEEE--EEEEE--HHHHHHHTT---STT-SS--SSB----SSGGGGGSHHHHHHHTTB-TTS-B-PPPBP-HHHHHHHHHHHHHHHHH-S-HHHHHHHHHHHT---HHHHHHHHHHHHHHHHHHHHHHHTPPPPGGGSSSS-HHHHHHHHH-GGGGS-GGGG-TT--TTTSS---HIIIIIIIIIHHHHHHHHHT--HHHHHHHHHHHHH---TTS--PPP-HHHHHH-GGG--HHHHHHHHHHHHHHTGGGS-HHHHHHHHHHHHHHHHHHHHHHHHTTTS--